Protein AF-A0A354U9G8-F1 (afdb_monomer_lite)

Foldseek 3Di:
DVVVQVCVVVVVLLVQAADEDAADAPDQFFLFAKDFLLFLFKAFLCCVDLLQPPHHRVLQHQFADFFPSDDQADDFDPPDPDPDGLFPDDGGRGSGFFGMFTFQFLAALKAQGMFDDDLSRTGQWIWHDANSGTYIYHRTRQPVCQPPTPSSVSSVVSVVVVSPDRDDGDDFWAEEEFEDPVVVVQCVLNQFDYHYDADLQVCLPTQEYEFEHCRYDPVCLVVNLVNQCCQCANDLVHAHEYEYEANGPCVSHPFDKDKDKDKDQFWAADPPDLLQRRADSSLGHRPDIDIWTAMDHPDDWRATVRRQWTKDADPSGHIYIYHGDALVVDDLPRCNSSSRSNSVNSSCSSSSTHRPQPRDTHNDQDNPNDPDRPPFDKDWQFKKWKADDLAPPDDPPDDDRTDIDTFQAFVVVVPPQAARPNADADPPDDPVFATNDAFKMKIKTKDAAAQVCLPFWKKKKFFLAAAWKFKDKQRHTFDIFDVVRDVGRRPDIDITTDPSVSDDHRDMIMMMMMGGHNTHGGGRNRIIMMGTDPPPPDPRDRSHDPSDDDDSSSPPDDD

Radius of gyration: 30.4 Å; chains: 1; bounding box: 72×69×85 Å

Secondary structure (DSSP, 8-state):
-HHHHHHHHTTTTTTT-EEEE---SS---TT--EE---BSBEEES-TT-GGGTT--GGGSBSBSS--TTS-S-----TT---SS-TTTT-S--TB-SBSSEEEPPSSSSEEEEEEESGGG-EEEEEEEEETTEEEEEE-SS-GGGTTTSHHHHHHHHHHHHHHHSPPPPPPPPPEEEES-HHHHHHHHHHTB--EEP-STTTTTT-SEEEE-SS-S-GGGHHHHHHHHHHHHHS-TT---EEEE-TT--GGGSSS--EEEEEEEEE-BPPTT-GGGTT--GGGGEEEEEEEEEEEE-SS--EE-BSSSEEEEE-TTS-EEEEE---GGGS-STTSHHHHHHHHHHHHHHHTT--B---B-SSS-SS-TT-S------EEE--EEEEEEESSS---TT--S--EEEETTS-SGGGT-----TT----TT--GGG--S--EEEEEEEEEEE-GGGGGSEEEEEE--EESEEEEEETTEEEEEE-TTT-SSGGGPPEEEEE-GGG--TTEEEEEEEEEEE-SSS-EE-S-EEEEEESSTT--PBPSS-SS-----SSS----

pLDDT: mean 86.32, std 13.62, range [27.52, 98.56]

Structure (mmCIF, N/CA/C/O backbone):
data_AF-A0A354U9G8-F1
#
_entry.id   AF-A0A354U9G8-F1
#
loop_
_atom_site.group_PDB
_atom_site.id
_atom_site.type_symbol
_atom_site.label_atom_id
_atom_site.label_alt_id
_atom_site.label_comp_id
_atom_site.label_asym_id
_atom_site.label_entity_id
_atom_site.label_seq_id
_atom_site.pdbx_PDB_ins_code
_atom_site.Cartn_x
_atom_site.Cartn_y
_atom_site.Cartn_z
_atom_site.occupancy
_atom_site.B_iso_or_equiv
_atom_site.auth_seq_id
_atom_site.auth_comp_id
_atom_site.auth_asym_id
_atom_site.auth_atom_id
_atom_site.pdbx_PDB_model_num
ATOM 1 N N . MET A 1 1 ? -4.197 -15.130 -15.460 1.00 61.94 1 MET A N 1
ATOM 2 C CA . MET A 1 1 ? -3.916 -13.677 -15.384 1.00 61.94 1 MET A CA 1
ATOM 3 C C . MET A 1 1 ? -4.726 -12.855 -16.380 1.00 61.94 1 MET A C 1
ATOM 5 O O . MET A 1 1 ? -5.332 -11.885 -15.950 1.00 61.94 1 MET A O 1
ATOM 9 N N . ASP A 1 2 ? -4.842 -13.248 -17.656 1.00 66.06 2 ASP A N 1
ATOM 10 C CA . ASP A 1 2 ? -5.607 -12.483 -18.667 1.00 66.06 2 ASP A CA 1
ATOM 11 C C . ASP A 1 2 ? -7.059 -12.172 -18.304 1.00 66.06 2 ASP A C 1
ATOM 13 O O . ASP A 1 2 ? -7.548 -11.083 -18.589 1.00 66.06 2 ASP A O 1
ATOM 17 N N . PHE A 1 3 ? -7.750 -13.111 -17.656 1.00 74.00 3 PHE A N 1
ATOM 18 C CA . PHE A 1 3 ? -9.114 -12.894 -17.180 1.00 74.00 3 PHE A CA 1
ATOM 19 C C . PHE A 1 3 ? -9.197 -11.753 -16.152 1.00 74.00 3 PHE A C 1
ATOM 21 O O . PHE A 1 3 ? -10.004 -10.841 -16.314 1.00 74.00 3 PHE A O 1
ATOM 28 N N . LEU A 1 4 ? -8.332 -11.775 -15.131 1.00 77.00 4 LEU A N 1
ATOM 29 C CA . LEU A 1 4 ? -8.299 -10.755 -14.077 1.00 77.00 4 LEU A CA 1
ATOM 30 C C . LEU A 1 4 ? -7.862 -9.392 -14.627 1.00 77.00 4 LEU A C 1
ATOM 32 O O . LEU A 1 4 ? -8.452 -8.383 -14.257 1.00 77.00 4 LEU A O 1
ATOM 36 N N . ARG A 1 5 ? -6.916 -9.371 -15.578 1.00 72.88 5 ARG A N 1
ATOM 37 C CA . ARG A 1 5 ? -6.521 -8.162 -16.320 1.00 72.88 5 ARG A CA 1
ATOM 38 C C . ARG A 1 5 ? -7.692 -7.515 -17.045 1.00 72.88 5 ARG A C 1
ATOM 40 O O . ARG A 1 5 ? -8.064 -6.389 -16.736 1.00 72.88 5 ARG A O 1
ATOM 47 N N . LYS A 1 6 ? -8.363 -8.274 -17.918 1.00 71.06 6 LYS A N 1
ATOM 48 C CA . LYS A 1 6 ? -9.554 -7.808 -18.652 1.00 71.06 6 LYS A CA 1
ATOM 49 C C . LYS A 1 6 ? -10.678 -7.364 -17.718 1.00 71.06 6 LYS A C 1
ATOM 51 O O . LYS A 1 6 ? -11.442 -6.460 -18.052 1.00 71.06 6 LYS A O 1
ATOM 56 N N . MET A 1 7 ? -10.807 -8.008 -16.559 1.00 72.75 7 MET A N 1
ATOM 57 C CA . MET A 1 7 ? -11.778 -7.607 -15.547 1.00 72.75 7 MET A CA 1
ATOM 58 C C . MET A 1 7 ? -11.395 -6.280 -14.882 1.00 72.75 7 MET A C 1
ATOM 60 O O . MET A 1 7 ? -12.278 -5.458 -14.662 1.00 72.75 7 MET A O 1
ATOM 64 N N . GLU A 1 8 ? -10.114 -6.031 -14.613 1.00 72.12 8 GLU A N 1
ATOM 65 C CA . GLU A 1 8 ? -9.621 -4.753 -14.083 1.00 72.12 8 GLU A CA 1
ATOM 66 C C . GLU A 1 8 ? -9.762 -3.622 -15.110 1.00 72.12 8 GLU A C 1
ATOM 68 O O . GLU A 1 8 ? -10.286 -2.563 -14.769 1.00 72.12 8 GLU A O 1
ATOM 73 N N . GLU A 1 9 ? -9.427 -3.873 -16.383 1.00 68.00 9 GLU A N 1
ATOM 74 C CA . GLU A 1 9 ? -9.570 -2.910 -17.494 1.00 68.00 9 GLU A CA 1
ATOM 75 C C . GLU A 1 9 ? -11.013 -2.419 -17.656 1.00 68.00 9 GLU A C 1
ATOM 77 O O . GLU A 1 9 ? -11.265 -1.244 -17.906 1.00 68.00 9 GLU A O 1
ATOM 82 N N . ARG A 1 10 ? -11.983 -3.322 -17.485 1.00 63.62 10 ARG A N 1
ATOM 83 C CA . ARG A 1 10 ? -13.416 -3.015 -17.606 1.00 63.62 10 ARG A CA 1
ATOM 84 C C . ARG A 1 10 ? -14.024 -2.461 -16.315 1.00 63.62 10 ARG A C 1
ATOM 86 O O . ARG A 1 10 ? -15.245 -2.406 -16.204 1.00 63.62 10 ARG A O 1
ATOM 93 N N . SER A 1 11 ? -13.200 -2.115 -15.319 1.00 59.72 11 SER A N 1
ATOM 94 C CA . SER A 1 11 ? -13.640 -1.737 -13.966 1.00 59.72 11 SER A CA 1
ATOM 95 C C . SER A 1 11 ? -14.520 -2.796 -13.282 1.00 59.72 11 SER A C 1
ATOM 97 O O . SER A 1 11 ? -15.258 -2.491 -12.352 1.00 59.72 11 SER A O 1
ATOM 99 N N . GLY A 1 12 ? -14.430 -4.063 -13.696 1.00 52.88 12 GLY A N 1
ATOM 100 C CA . GLY A 1 12 ? -15.268 -5.170 -13.228 1.00 52.88 12 GLY A CA 1
ATOM 101 C C . GLY A 1 12 ? -15.207 -5.407 -11.718 1.00 52.88 12 GLY A C 1
ATOM 102 O O . GLY A 1 12 ? -16.223 -5.744 -11.114 1.00 52.88 12 GLY A O 1
ATOM 103 N N . PHE A 1 13 ? -14.058 -5.155 -11.085 1.00 57.66 13 PHE A N 1
ATOM 104 C CA . PHE A 1 13 ? -13.927 -5.179 -9.622 1.00 57.66 13 PHE A CA 1
ATOM 105 C C . PHE A 1 13 ? -14.669 -4.011 -8.964 1.00 57.66 13 PHE A C 1
ATOM 107 O O . PHE A 1 13 ? -15.419 -4.211 -8.015 1.00 57.66 13 PHE A O 1
ATOM 114 N N . ARG A 1 14 ? -14.552 -2.802 -9.527 1.00 60.41 14 ARG A N 1
ATOM 115 C CA . ARG A 1 14 ? -15.287 -1.605 -9.081 1.00 60.41 14 ARG A CA 1
ATOM 116 C C . ARG A 1 14 ? -16.788 -1.667 -9.411 1.00 60.41 14 ARG A C 1
ATOM 118 O O . ARG A 1 14 ? -17.554 -0.807 -8.993 1.00 60.41 14 ARG A O 1
ATOM 125 N N . LEU A 1 15 ? -17.238 -2.709 -10.112 1.00 55.38 15 LEU A N 1
ATOM 126 C CA . LEU A 1 15 ? -18.650 -3.014 -10.356 1.00 55.38 15 LEU A CA 1
ATOM 127 C C . LEU A 1 15 ? -19.257 -3.986 -9.323 1.00 55.38 15 LEU A C 1
ATOM 129 O O . LEU A 1 15 ? -20.395 -4.412 -9.507 1.00 55.38 15 LEU A O 1
ATOM 133 N N . GLY A 1 16 ? -18.555 -4.323 -8.230 1.00 67.94 16 GLY A N 1
ATOM 134 C CA . GLY A 1 16 ? -19.134 -5.102 -7.119 1.00 67.94 16 GLY A CA 1
ATOM 135 C C . GLY A 1 16 ? -18.842 -6.601 -7.156 1.00 67.94 16 GLY A C 1
ATOM 136 O O . GLY A 1 16 ? -19.487 -7.371 -6.444 1.00 67.94 16 GLY A O 1
ATOM 137 N N . LYS A 1 17 ? -17.919 -7.054 -8.012 1.00 79.00 17 LYS A N 1
ATOM 138 C CA . LYS A 1 17 ? -17.537 -8.469 -8.079 1.00 79.00 17 LYS A CA 1
ATOM 139 C C . LYS A 1 17 ? -16.609 -8.818 -6.916 1.00 79.00 17 LYS A C 1
ATOM 141 O O . LYS A 1 17 ? -15.635 -8.115 -6.660 1.00 79.00 17 LYS A O 1
ATOM 146 N N . LYS A 1 18 ? -16.893 -9.946 -6.263 1.00 86.69 18 LYS A N 1
ATOM 147 C CA . LYS A 1 18 ? -16.017 -10.544 -5.257 1.00 86.69 18 LYS A CA 1
ATOM 148 C C . LYS A 1 18 ? -15.083 -11.555 -5.905 1.00 86.69 18 LYS A C 1
ATOM 150 O O . LYS A 1 18 ? -15.535 -12.379 -6.700 1.00 86.69 18 LYS A O 1
ATOM 155 N N . VAL A 1 19 ? -13.804 -11.508 -5.553 1.00 88.75 19 VAL A N 1
ATOM 156 C CA . VAL A 1 19 ? -12.793 -12.423 -6.088 1.00 88.75 19 VAL A CA 1
ATOM 157 C C . VAL A 1 19 ? -12.034 -13.080 -4.951 1.00 88.75 19 VAL A C 1
ATOM 159 O O . VAL A 1 19 ? -11.414 -12.399 -4.139 1.00 88.75 19 VAL A O 1
ATOM 162 N N . LEU A 1 20 ? -12.080 -14.410 -4.926 1.00 93.81 20 LEU A N 1
ATOM 163 C CA . LEU A 1 20 ? -11.235 -15.251 -4.089 1.00 93.81 20 LEU A CA 1
ATOM 164 C C . LEU A 1 20 ? -10.061 -15.751 -4.912 1.00 93.81 20 LEU A C 1
ATOM 166 O O . LEU A 1 20 ? -10.253 -16.319 -5.988 1.00 93.81 20 LEU A O 1
ATOM 170 N N . ILE A 1 21 ? -8.858 -15.554 -4.391 1.00 93.50 21 ILE A N 1
ATOM 171 C CA . ILE A 1 21 ? -7.635 -16.095 -4.961 1.00 93.50 21 ILE A CA 1
ATOM 172 C C . ILE A 1 21 ? -6.988 -16.982 -3.908 1.00 93.50 21 ILE A C 1
ATOM 174 O O . ILE A 1 21 ? -6.583 -16.499 -2.852 1.00 93.50 21 ILE A O 1
ATOM 178 N N . PHE A 1 22 ? -6.933 -18.274 -4.208 1.00 95.31 22 PHE A N 1
ATOM 179 C CA . PHE A 1 22 ? -6.253 -19.276 -3.396 1.00 95.31 22 PHE A CA 1
ATOM 180 C C . PHE A 1 22 ? -4.732 -19.198 -3.543 1.00 95.31 22 PHE A C 1
ATOM 182 O O . PHE A 1 22 ? -4.197 -18.395 -4.319 1.00 95.31 22 PHE A O 1
ATOM 189 N N . GLU A 1 23 ? -4.035 -20.022 -2.774 1.00 92.88 23 GLU A N 1
ATOM 190 C CA . GLU A 1 23 ? -2.592 -20.016 -2.665 1.00 92.88 23 GLU A CA 1
ATOM 191 C C . GLU A 1 23 ? -1.926 -20.173 -4.028 1.00 92.88 23 GLU A C 1
ATOM 193 O O . GLU A 1 23 ? -2.371 -20.929 -4.894 1.00 92.88 23 GLU A O 1
ATOM 198 N N . GLN A 1 24 ? -0.883 -19.378 -4.253 1.00 88.00 24 GLN A N 1
ATOM 199 C CA . GLN A 1 24 ? -0.157 -19.384 -5.512 1.00 88.00 24 GLN A CA 1
ATOM 200 C C . GLN A 1 24 ? 1.241 -19.954 -5.294 1.00 88.00 24 GLN A C 1
ATOM 202 O O . GLN A 1 24 ? 1.848 -19.816 -4.233 1.00 88.00 24 GLN A O 1
ATOM 207 N N . GLN A 1 25 ? 1.782 -20.569 -6.339 1.00 80.12 25 GLN A N 1
ATOM 208 C CA . GLN A 1 25 ? 3.226 -20.765 -6.460 1.00 80.12 25 GLN A CA 1
ATOM 209 C C . GLN A 1 25 ? 3.924 -19.396 -6.560 1.00 80.12 25 GLN A C 1
ATOM 211 O O . GLN A 1 25 ? 3.241 -18.400 -6.831 1.00 80.12 25 GLN A O 1
ATOM 216 N N . PRO A 1 26 ? 5.259 -19.308 -6.392 1.00 71.44 26 PRO A N 1
ATOM 217 C CA . PRO A 1 26 ? 5.987 -18.067 -6.641 1.00 71.44 26 PRO A CA 1
ATOM 218 C C . PRO A 1 26 ? 5.601 -17.485 -8.005 1.00 71.44 26 PRO A C 1
ATOM 220 O O . PRO A 1 26 ? 5.844 -18.089 -9.052 1.00 71.44 26 PRO A O 1
ATOM 223 N N . CYS A 1 27 ? 4.916 -16.345 -7.984 1.00 69.50 27 CYS A N 1
ATOM 224 C CA . CYS A 1 27 ? 4.342 -15.732 -9.170 1.00 69.50 27 CYS A CA 1
ATOM 225 C C . CYS A 1 27 ? 4.207 -14.220 -8.992 1.00 69.50 27 CYS A C 1
ATOM 227 O O . CYS A 1 27 ? 4.319 -13.681 -7.894 1.00 69.50 27 CYS A O 1
ATOM 229 N N . ASN A 1 28 ? 3.917 -13.543 -10.099 1.00 66.62 28 ASN A N 1
ATOM 230 C CA . ASN A 1 28 ? 3.674 -12.108 -10.121 1.00 66.62 28 ASN A CA 1
ATOM 231 C C . ASN A 1 28 ? 2.176 -11.818 -10.092 1.00 66.62 28 ASN A C 1
ATOM 233 O O . ASN A 1 28 ? 1.602 -11.404 -11.099 1.00 66.62 28 ASN A O 1
ATOM 237 N N . LEU A 1 29 ? 1.527 -12.073 -8.959 1.00 75.81 29 LEU A N 1
ATOM 238 C CA . LEU A 1 29 ? 0.114 -11.759 -8.778 1.00 75.81 29 LEU A CA 1
ATOM 239 C C . LEU A 1 29 ? -0.052 -10.375 -8.136 1.00 75.81 29 LEU A C 1
ATOM 241 O O . LEU A 1 29 ? 0.536 -10.091 -7.099 1.00 75.81 29 LEU A O 1
ATOM 245 N N . GLY A 1 30 ? -0.898 -9.520 -8.709 1.00 72.75 30 GLY A N 1
ATOM 246 C CA . GLY A 1 30 ? -1.438 -8.373 -7.975 1.00 72.75 30 GLY A CA 1
ATOM 247 C C . GLY A 1 30 ? -0.451 -7.240 -7.655 1.00 72.75 30 GLY A C 1
ATOM 248 O O . GLY A 1 30 ? -0.708 -6.499 -6.714 1.00 72.75 30 GLY A O 1
ATOM 249 N N . ASN A 1 31 ? 0.692 -7.132 -8.350 1.00 78.88 31 ASN A N 1
ATOM 250 C CA . ASN A 1 31 ? 1.808 -6.246 -7.962 1.00 78.88 31 ASN A CA 1
ATOM 251 C C . ASN A 1 31 ? 2.291 -6.478 -6.511 1.00 78.88 31 ASN A C 1
ATOM 253 O O . ASN A 1 31 ? 2.846 -5.582 -5.870 1.00 78.88 31 ASN A O 1
ATOM 257 N N . PHE A 1 32 ? 2.061 -7.678 -5.975 1.00 85.31 32 PHE A N 1
ATOM 258 C CA . PHE A 1 32 ? 2.496 -8.042 -4.638 1.00 85.31 32 PHE A CA 1
ATOM 259 C C . PHE A 1 32 ? 3.926 -8.567 -4.635 1.00 85.31 32 PHE A C 1
ATOM 261 O O . PHE A 1 32 ? 4.424 -9.115 -5.619 1.00 85.31 32 PHE A O 1
ATOM 268 N N . VAL A 1 33 ? 4.581 -8.407 -3.489 1.00 83.88 33 VAL A N 1
ATOM 269 C CA . VAL A 1 33 ? 5.851 -9.067 -3.205 1.00 83.88 33 VAL A CA 1
ATOM 270 C C . VAL A 1 33 ? 5.537 -10.420 -2.587 1.00 83.88 33 VAL A C 1
ATOM 272 O O . VAL A 1 33 ? 5.004 -10.481 -1.478 1.00 83.88 33 VAL A O 1
ATOM 275 N N . PHE A 1 34 ? 5.832 -11.482 -3.332 1.00 83.38 34 PHE A N 1
ATOM 276 C CA . PHE A 1 34 ? 5.704 -12.855 -2.861 1.00 83.38 34 PHE A CA 1
ATOM 277 C C . PHE A 1 34 ? 6.996 -13.304 -2.199 1.00 83.38 34 PHE A C 1
ATOM 279 O O . PHE A 1 34 ? 8.082 -13.001 -2.674 1.00 83.38 34 PHE A O 1
ATOM 286 N N . GLU A 1 35 ? 6.864 -14.050 -1.115 1.00 81.31 35 GLU A N 1
ATOM 287 C CA . GLU A 1 35 ? 7.982 -14.676 -0.420 1.00 81.31 35 GLU A CA 1
ATOM 288 C C . GLU A 1 35 ? 7.626 -16.128 -0.119 1.00 81.31 35 GLU A C 1
ATOM 290 O O . GLU A 1 35 ? 6.451 -16.472 0.013 1.00 81.31 35 GLU A O 1
ATOM 295 N N . SER A 1 36 ? 8.628 -16.991 0.030 1.00 81.56 36 SER A N 1
ATOM 296 C CA . SER A 1 36 ? 8.409 -18.427 0.245 1.00 81.56 36 SER A CA 1
ATOM 297 C C . SER A 1 36 ? 8.941 -18.949 1.586 1.00 81.56 36 SER A C 1
ATOM 299 O O . SER A 1 36 ? 9.687 -19.936 1.610 1.00 81.56 36 SER A O 1
ATOM 301 N N . PRO A 1 37 ? 8.544 -18.361 2.733 1.00 79.25 37 PRO A N 1
ATOM 302 C CA . PRO A 1 37 ? 9.075 -18.730 4.041 1.00 79.25 37 PRO A CA 1
ATOM 303 C C . PRO A 1 37 ? 8.705 -20.158 4.446 1.00 79.25 37 PRO A C 1
ATOM 305 O O . PRO A 1 37 ? 9.308 -20.696 5.370 1.00 79.25 37 PRO A O 1
ATOM 308 N N . SER A 1 38 ? 7.742 -20.796 3.763 1.00 84.81 38 SER A N 1
ATOM 309 C CA . SER A 1 38 ? 7.321 -22.166 4.067 1.00 84.81 38 SER A CA 1
ATOM 310 C C . SER A 1 38 ? 6.870 -22.304 5.520 1.00 84.81 38 SER A C 1
ATOM 312 O O . SER A 1 38 ? 7.319 -23.185 6.259 1.00 84.81 38 SER A O 1
ATOM 314 N N . ALA A 1 39 ? 6.025 -21.361 5.929 1.00 89.62 39 ALA A N 1
ATOM 315 C CA . ALA A 1 39 ? 5.601 -21.178 7.298 1.00 89.62 39 ALA A CA 1
ATOM 316 C C . ALA A 1 39 ? 4.854 -22.421 7.789 1.00 89.62 39 ALA A C 1
ATOM 318 O O . ALA A 1 39 ? 3.915 -22.893 7.150 1.00 89.62 39 ALA A O 1
ATOM 319 N N . ARG A 1 40 ? 5.280 -22.946 8.939 1.00 91.75 40 ARG A N 1
ATOM 320 C CA . ARG A 1 40 ? 4.566 -23.995 9.685 1.00 91.75 40 ARG A CA 1
ATOM 321 C C . ARG A 1 40 ? 3.675 -23.437 10.782 1.00 91.75 40 ARG A C 1
ATOM 323 O O . ARG A 1 40 ? 2.925 -24.188 11.387 1.00 91.75 40 ARG A O 1
ATOM 330 N N . GLU A 1 41 ? 3.790 -22.142 11.034 1.00 93.94 41 GLU A N 1
ATOM 331 C CA . GLU A 1 41 ? 3.036 -21.401 12.031 1.00 93.94 41 GLU A CA 1
ATOM 332 C C . GLU A 1 41 ? 2.547 -20.109 11.385 1.00 93.94 41 GLU A C 1
ATOM 334 O O . GLU A 1 41 ? 3.306 -19.419 10.696 1.00 93.94 41 GLU A O 1
ATOM 339 N N . ALA A 1 42 ? 1.277 -19.804 11.602 1.00 96.44 42 ALA A N 1
ATOM 340 C CA . ALA A 1 42 ? 0.648 -18.548 11.245 1.00 96.44 42 ALA A CA 1
ATOM 341 C C . ALA A 1 42 ? -0.270 -18.117 12.393 1.00 96.44 42 ALA A C 1
ATOM 343 O O . ALA A 1 42 ? -0.578 -18.907 13.284 1.00 96.44 42 ALA A O 1
ATOM 344 N N . PHE A 1 43 ? -0.678 -16.856 12.396 1.00 96.25 43 PHE A N 1
ATOM 345 C CA . PHE A 1 43 ? -1.335 -16.261 13.548 1.00 96.25 43 PHE A CA 1
ATOM 346 C C . PHE A 1 43 ? -2.481 -15.355 13.123 1.00 96.25 43 PHE A C 1
ATOM 348 O O . PHE A 1 43 ? -2.354 -14.560 12.189 1.00 96.25 43 PHE A O 1
ATOM 355 N N . ILE A 1 44 ? -3.594 -15.450 13.838 1.00 96.12 44 ILE A N 1
ATOM 356 C CA . ILE A 1 44 ? -4.779 -14.635 13.631 1.00 96.12 44 ILE A CA 1
ATOM 357 C C . ILE A 1 44 ? -4.503 -13.222 14.157 1.00 96.12 44 ILE A C 1
ATOM 359 O O . ILE A 1 44 ? -3.990 -13.008 15.258 1.00 96.12 44 ILE A O 1
ATOM 363 N N . ARG A 1 45 ? -4.855 -12.230 13.341 1.00 94.31 45 ARG A N 1
ATOM 364 C CA . ARG A 1 45 ? -4.759 -10.797 13.666 1.00 94.31 45 ARG A CA 1
ATOM 365 C C . ARG A 1 45 ? -6.097 -10.092 13.711 1.00 94.31 45 ARG A C 1
ATOM 367 O O . ARG A 1 45 ? -6.162 -8.947 14.145 1.00 94.31 45 ARG A O 1
ATOM 374 N N . ARG A 1 46 ? -7.131 -10.792 13.254 1.00 94.12 46 ARG A N 1
ATOM 375 C CA . ARG A 1 46 ? -8.519 -10.353 13.227 1.00 94.12 46 ARG A CA 1
ATOM 376 C C . ARG A 1 46 ? -9.416 -11.516 13.606 1.00 94.12 46 ARG A C 1
ATOM 378 O O . ARG A 1 46 ? -9.894 -12.243 12.735 1.00 94.12 46 ARG A O 1
ATOM 385 N N . ALA A 1 47 ? -9.553 -11.753 14.907 1.00 92.00 47 ALA A N 1
ATOM 386 C CA . ALA A 1 47 ? -10.358 -12.856 15.431 1.00 92.00 47 ALA A CA 1
ATOM 387 C C . ALA A 1 47 ? -11.862 -12.659 15.165 1.00 92.00 47 ALA A C 1
ATOM 389 O O . ALA A 1 47 ? -12.612 -13.628 15.096 1.00 92.00 47 ALA A O 1
ATOM 390 N N . GLU A 1 48 ? -12.286 -11.411 14.963 1.00 92.44 48 GLU A N 1
ATOM 391 C CA . GLU A 1 48 ? -13.625 -11.004 14.545 1.00 92.44 48 GLU A CA 1
ATOM 392 C C . GLU A 1 48 ? -13.936 -11.344 13.079 1.00 92.44 48 GLU A C 1
ATOM 394 O O . GLU A 1 48 ? -15.093 -11.300 12.661 1.00 92.44 48 GLU A O 1
ATOM 399 N N . SER A 1 49 ? -12.917 -11.675 12.281 1.00 94.75 49 SER A N 1
ATOM 400 C CA . SER A 1 49 ? -13.088 -11.944 10.859 1.00 94.75 49 SER A CA 1
ATOM 401 C C . SER A 1 49 ? -13.919 -13.214 10.619 1.00 94.75 49 SER A C 1
ATOM 403 O O . SER A 1 49 ? -13.581 -14.281 11.145 1.00 94.75 49 SER A O 1
ATOM 405 N N . PRO A 1 50 ? -14.958 -13.165 9.759 1.00 95.56 50 PRO A N 1
ATOM 406 C CA . PRO A 1 50 ? -15.818 -14.320 9.495 1.00 95.56 50 PRO A CA 1
ATOM 407 C C . PRO A 1 50 ? -15.050 -15.508 8.901 1.00 95.56 50 PRO A C 1
ATOM 409 O O . PRO A 1 50 ? -15.446 -16.657 9.079 1.00 95.56 50 PRO A O 1
ATOM 412 N N . TYR A 1 51 ? -13.918 -15.262 8.237 1.00 97.38 51 TYR A N 1
ATOM 413 C CA . TYR A 1 51 ? -13.117 -16.315 7.613 1.00 97.38 51 TYR A CA 1
ATOM 414 C C . TYR A 1 51 ? -12.484 -17.276 8.614 1.00 97.38 51 TYR A C 1
ATOM 416 O O . TYR A 1 51 ? -12.315 -18.453 8.309 1.00 97.38 51 TYR A O 1
ATOM 424 N N . VAL A 1 52 ? -12.159 -16.796 9.814 1.00 97.62 52 VAL A N 1
ATOM 425 C CA . VAL A 1 52 ? -11.522 -17.601 10.867 1.00 97.62 52 VAL A CA 1
ATOM 426 C C . VAL A 1 52 ? -12.515 -18.015 11.953 1.00 97.62 52 VAL A C 1
ATOM 428 O O . VAL A 1 52 ? -12.118 -18.507 13.005 1.00 97.62 52 VAL A O 1
ATOM 431 N N . GLN A 1 53 ? -13.821 -17.856 11.710 1.00 97.50 53 GLN A N 1
ATOM 432 C CA . GLN A 1 53 ? -14.850 -18.177 12.691 1.00 97.50 53 GLN A CA 1
ATOM 433 C C . GLN A 1 53 ? -14.781 -19.651 13.129 1.00 97.50 53 GLN A C 1
ATOM 435 O O . GLN A 1 53 ? -14.933 -20.582 12.326 1.00 97.50 53 GLN A O 1
ATOM 440 N N . GLY A 1 54 ? -14.623 -19.848 14.440 1.00 97.12 54 GLY A N 1
ATOM 441 C CA . GLY A 1 54 ? -14.480 -21.166 15.064 1.00 97.12 54 GLY A CA 1
ATOM 442 C C . GLY A 1 54 ? -13.052 -21.715 15.065 1.00 97.12 54 GLY A C 1
ATOM 443 O O . GLY A 1 54 ? -12.873 -22.869 15.441 1.00 97.12 54 GLY A O 1
ATOM 444 N N . LEU A 1 55 ? -12.062 -20.914 14.661 1.00 97.81 55 LEU A N 1
ATOM 445 C CA . LEU A 1 55 ? -10.641 -21.255 14.690 1.00 97.81 55 LEU A CA 1
ATOM 446 C C . LEU A 1 55 ? -9.888 -20.355 15.680 1.00 97.81 55 LEU A C 1
ATOM 448 O O . LEU A 1 55 ? -10.309 -19.239 15.984 1.00 97.81 55 LEU A O 1
ATOM 452 N N . LYS A 1 56 ? -8.753 -20.845 16.174 1.00 96.88 56 LYS A N 1
ATOM 453 C CA . LYS A 1 56 ? -7.830 -20.146 17.085 1.00 96.88 56 LYS A CA 1
ATOM 454 C C . LYS A 1 56 ? -6.393 -20.277 16.585 1.00 96.88 56 LYS A C 1
ATOM 456 O O . LYS A 1 56 ? -6.094 -21.179 15.813 1.00 96.88 56 LYS A O 1
ATOM 461 N N . ASP A 1 57 ? -5.475 -19.456 17.097 1.00 95.31 57 ASP A N 1
ATOM 462 C CA . ASP A 1 57 ? -4.045 -19.502 16.728 1.00 95.31 57 ASP A CA 1
ATOM 463 C C . ASP A 1 57 ? -3.434 -20.909 16.797 1.00 95.31 57 ASP A C 1
ATOM 465 O O . ASP A 1 57 ? -2.625 -21.288 15.954 1.00 95.31 57 ASP A O 1
ATOM 469 N N . ALA A 1 58 ? -3.846 -21.721 17.776 1.00 96.44 58 ALA A N 1
ATOM 470 C CA . ALA A 1 58 ? -3.347 -23.086 17.919 1.00 96.44 58 ALA A CA 1
ATOM 471 C C . ALA A 1 58 ? -3.668 -23.993 16.716 1.00 96.44 58 ALA A C 1
ATOM 473 O O . ALA A 1 58 ? -2.947 -24.969 16.512 1.00 96.44 58 ALA A O 1
ATOM 474 N N . ASP A 1 59 ? -4.697 -23.661 15.932 1.00 97.31 59 ASP A N 1
ATOM 475 C CA . ASP A 1 59 ? -5.113 -24.404 14.743 1.00 97.31 59 ASP A CA 1
ATOM 476 C C . ASP A 1 59 ? -4.255 -24.050 13.514 1.00 97.31 59 ASP A C 1
ATOM 478 O O . ASP A 1 59 ? -4.232 -24.801 12.546 1.00 97.31 59 ASP A O 1
ATOM 482 N N . PHE A 1 60 ? -3.498 -22.947 13.540 1.00 96.94 60 PHE A N 1
ATOM 483 C CA . PHE A 1 60 ? -2.646 -22.478 12.437 1.00 96.94 60 PHE A CA 1
ATOM 484 C C . PHE A 1 60 ? -1.193 -22.930 12.603 1.00 96.94 60 PHE A C 1
ATOM 486 O O . PHE A 1 60 ? -0.247 -22.161 12.415 1.00 96.94 60 PHE A O 1
ATOM 493 N N . ARG A 1 61 ? -1.000 -24.198 12.976 1.00 95.06 61 ARG A N 1
ATOM 494 C CA . ARG A 1 61 ? 0.325 -24.752 13.245 1.00 95.06 61 ARG A CA 1
ATOM 495 C C . ARG A 1 61 ? 0.438 -26.218 12.861 1.00 95.06 61 ARG A C 1
ATOM 497 O O . ARG A 1 61 ? -0.391 -27.024 13.265 1.00 95.06 61 ARG A O 1
ATOM 504 N N . ASN A 1 62 ? 1.522 -26.566 12.168 1.00 91.62 62 ASN A N 1
ATOM 505 C CA . ASN A 1 62 ? 1.918 -27.946 11.870 1.00 91.62 62 ASN A CA 1
ATOM 506 C C . ASN A 1 62 ? 0.781 -28.793 11.266 1.00 91.62 62 ASN A C 1
ATOM 508 O O . ASN A 1 62 ? 0.510 -29.899 11.734 1.00 91.62 62 ASN A O 1
ATOM 512 N N . TRP A 1 63 ? 0.112 -28.269 10.234 1.00 92.12 63 TRP A N 1
ATOM 513 C CA . TRP A 1 63 ? -0.989 -28.963 9.552 1.00 92.12 63 TRP A CA 1
ATOM 514 C C . TRP A 1 63 ? -0.568 -30.334 9.012 1.00 92.12 63 TRP A C 1
ATOM 516 O O . TRP A 1 63 ? 0.593 -30.560 8.654 1.00 92.12 63 TRP A O 1
ATOM 526 N N . ARG A 1 64 ? -1.516 -31.274 8.952 1.00 85.50 64 ARG A N 1
ATOM 527 C CA . ARG A 1 64 ? -1.204 -32.666 8.616 1.00 85.50 64 ARG A CA 1
ATOM 528 C C . ARG A 1 64 ? -0.767 -32.795 7.154 1.00 85.50 64 ARG A C 1
ATOM 530 O O . ARG A 1 64 ? -1.400 -32.266 6.249 1.00 85.50 64 ARG A O 1
ATOM 537 N N . GLY A 1 65 ? 0.276 -33.595 6.933 1.00 83.56 65 GLY A N 1
ATOM 538 C CA . GLY A 1 65 ? 0.732 -33.973 5.598 1.00 83.56 65 GLY A CA 1
ATOM 539 C C . GLY A 1 65 ? 1.661 -32.956 4.936 1.00 83.56 65 GLY A C 1
ATOM 540 O O . GLY A 1 65 ? 2.178 -32.026 5.561 1.00 83.56 65 GLY A O 1
ATOM 541 N N . SER A 1 66 ? 1.919 -33.202 3.655 1.00 83.38 66 SER A N 1
ATOM 542 C CA . SER A 1 66 ? 2.745 -32.360 2.790 1.00 83.38 66 SER A CA 1
ATOM 543 C C . SER A 1 66 ? 1.910 -31.281 2.104 1.00 83.38 66 SER A C 1
ATOM 545 O O . SER A 1 66 ? 0.683 -31.304 2.139 1.00 83.38 66 SER A O 1
ATOM 547 N N . SER A 1 67 ? 2.581 -30.291 1.531 1.00 82.44 67 SER A N 1
ATOM 548 C CA . SER A 1 67 ? 1.969 -29.247 0.708 1.00 82.44 67 SER A CA 1
ATOM 549 C C . SER A 1 67 ? 2.432 -29.392 -0.740 1.00 82.44 67 SER A C 1
ATOM 551 O O . SER A 1 67 ? 3.602 -29.675 -0.980 1.00 82.44 67 SER A O 1
ATOM 553 N N . ASP A 1 68 ? 1.552 -29.194 -1.711 1.00 83.50 68 ASP A N 1
ATOM 554 C CA . ASP A 1 68 ? 1.900 -29.153 -3.134 1.00 83.50 68 ASP A CA 1
ATOM 555 C C . ASP A 1 68 ? 2.375 -27.761 -3.592 1.00 83.50 68 ASP A C 1
ATOM 557 O O . ASP A 1 68 ? 2.901 -27.616 -4.699 1.00 83.50 68 ASP A O 1
ATOM 561 N N . THR A 1 69 ? 2.316 -26.745 -2.721 1.00 82.31 69 THR A N 1
ATOM 562 C CA . THR A 1 69 ? 2.813 -25.390 -3.020 1.00 82.31 69 THR A CA 1
ATOM 563 C C . THR A 1 69 ? 4.337 -25.269 -2.992 1.00 82.31 69 THR A C 1
ATOM 565 O O . THR A 1 69 ? 4.897 -24.234 -3.357 1.00 82.31 69 THR A O 1
ATOM 568 N N . ARG A 1 70 ? 5.048 -26.316 -2.551 1.00 77.88 70 ARG A N 1
ATOM 569 C CA . ARG A 1 70 ? 6.517 -26.381 -2.530 1.00 77.88 70 ARG A CA 1
ATOM 570 C C . ARG A 1 70 ? 7.008 -27.811 -2.786 1.00 77.88 70 ARG A C 1
ATOM 572 O O . ARG A 1 70 ? 6.381 -28.757 -2.309 1.00 77.88 70 ARG A O 1
ATOM 579 N N . PRO A 1 71 ? 8.186 -27.986 -3.420 1.00 75.75 71 PRO A N 1
ATOM 580 C CA . PRO A 1 71 ? 8.809 -29.299 -3.563 1.00 75.75 71 PRO A CA 1
ATOM 581 C C . PRO A 1 71 ? 8.982 -30.011 -2.216 1.00 75.75 71 PRO A C 1
ATOM 583 O O . PRO A 1 71 ? 9.369 -29.386 -1.223 1.00 75.75 71 PRO A O 1
ATOM 586 N N . ALA A 1 72 ? 8.745 -31.326 -2.206 1.00 76.25 72 ALA A N 1
ATOM 587 C CA . ALA A 1 72 ? 8.859 -32.166 -1.013 1.00 76.25 72 ALA A CA 1
ATOM 588 C C . ALA A 1 72 ? 10.260 -32.154 -0.399 1.00 76.25 72 ALA A C 1
ATOM 590 O O . ALA A 1 72 ? 10.384 -32.227 0.820 1.00 76.25 72 ALA A O 1
ATOM 591 N N . LYS A 1 73 ? 11.296 -32.008 -1.232 1.00 74.56 73 LYS A N 1
ATOM 592 C CA . LYS A 1 73 ? 12.687 -31.845 -0.818 1.00 74.56 73 LYS A CA 1
ATOM 593 C C . LYS A 1 73 ? 13.328 -30.712 -1.606 1.00 74.56 73 LYS A C 1
ATOM 595 O O . LYS A 1 73 ? 13.292 -30.721 -2.833 1.00 74.56 73 LYS A O 1
ATOM 600 N N . LEU A 1 74 ? 13.922 -29.752 -0.902 1.00 66.12 74 LEU A N 1
ATOM 601 C CA . LEU A 1 74 ? 14.750 -28.711 -1.508 1.00 66.12 74 LEU A CA 1
ATOM 602 C C . LEU A 1 74 ? 16.215 -29.134 -1.348 1.00 66.12 74 LEU A C 1
ATOM 604 O O . LEU A 1 74 ? 16.685 -29.309 -0.226 1.00 66.12 74 LEU A O 1
ATOM 608 N N . VAL A 1 75 ? 16.917 -29.357 -2.458 1.00 64.31 75 VAL A N 1
ATOM 609 C CA . VAL A 1 75 ? 18.348 -29.692 -2.461 1.00 64.31 75 VAL A CA 1
ATOM 610 C C . VAL A 1 75 ? 19.095 -28.487 -3.015 1.00 64.31 75 VAL A C 1
ATOM 612 O O . VAL A 1 75 ? 18.702 -27.945 -4.045 1.00 64.31 75 VAL A O 1
ATOM 615 N N . SER A 1 76 ? 20.132 -28.035 -2.312 1.00 62.69 76 SER A N 1
ATOM 616 C CA . SER A 1 76 ? 20.960 -26.926 -2.796 1.00 62.69 76 SER A CA 1
ATOM 617 C C . SER A 1 76 ? 21.753 -27.371 -4.025 1.00 62.69 76 SER A C 1
ATOM 619 O O . SER A 1 76 ? 22.343 -28.449 -4.000 1.00 62.69 76 SER A O 1
ATOM 621 N N . ASP A 1 77 ? 21.770 -26.549 -5.076 1.00 64.31 77 ASP A N 1
ATOM 622 C CA . ASP A 1 77 ? 22.581 -26.799 -6.271 1.00 64.31 77 ASP A CA 1
ATOM 623 C C . ASP A 1 77 ? 24.069 -26.548 -5.952 1.00 64.31 77 ASP A C 1
ATOM 625 O O . ASP A 1 77 ? 24.436 -25.406 -5.642 1.00 64.31 77 ASP A O 1
ATOM 629 N N . PRO A 1 78 ? 24.929 -27.583 -6.012 1.00 60.41 78 PRO A N 1
ATOM 630 C CA . PRO A 1 78 ? 26.346 -27.467 -5.678 1.00 60.41 78 PRO A CA 1
ATOM 631 C C . PRO A 1 78 ? 27.143 -26.592 -6.659 1.00 60.41 78 PRO A C 1
ATOM 633 O O . PRO A 1 78 ? 28.247 -26.179 -6.317 1.00 60.41 78 PRO A O 1
ATOM 636 N N . ASN A 1 79 ? 26.607 -26.286 -7.847 1.00 64.94 79 ASN A N 1
ATOM 637 C CA . ASN A 1 79 ? 27.283 -25.478 -8.870 1.00 64.94 79 ASN A CA 1
ATOM 638 C C . ASN A 1 79 ? 26.982 -23.976 -8.764 1.00 64.94 79 ASN A C 1
ATOM 640 O O . ASN A 1 79 ? 27.470 -23.183 -9.570 1.00 64.94 79 ASN A O 1
ATOM 644 N N . THR A 1 80 ? 26.166 -23.563 -7.794 1.00 60.38 80 THR A N 1
ATOM 645 C CA . THR A 1 80 ? 25.867 -22.145 -7.588 1.00 60.38 80 THR A CA 1
ATOM 646 C C . THR A 1 80 ? 26.968 -21.470 -6.765 1.00 60.38 80 THR A C 1
ATOM 648 O O . THR A 1 80 ? 27.321 -21.932 -5.686 1.00 60.38 80 THR A O 1
ATOM 651 N N . THR A 1 81 ? 27.501 -20.342 -7.248 1.00 49.16 81 THR A N 1
ATOM 652 C CA . THR A 1 81 ? 28.585 -19.548 -6.620 1.00 49.16 81 THR A CA 1
ATOM 653 C C . THR A 1 81 ? 28.162 -18.780 -5.362 1.00 49.16 81 THR A C 1
ATOM 655 O O . THR A 1 81 ? 28.853 -17.858 -4.926 1.00 49.16 81 THR A O 1
ATOM 658 N N . TYR A 1 82 ? 27.028 -19.123 -4.751 1.00 53.25 82 TYR A N 1
ATOM 659 C CA . TYR A 1 82 ? 26.622 -18.483 -3.508 1.00 53.25 82 TYR A CA 1
ATOM 660 C C . TYR A 1 82 ? 27.582 -18.892 -2.388 1.00 53.25 82 TYR A C 1
ATOM 662 O O . TYR A 1 82 ? 27.913 -20.064 -2.238 1.00 53.25 82 TYR A O 1
ATOM 670 N N . HIS A 1 83 ? 27.975 -17.934 -1.543 1.00 48.16 83 HIS A N 1
ATOM 671 C CA . HIS A 1 83 ? 28.789 -18.186 -0.345 1.00 48.16 83 HIS A CA 1
ATOM 672 C C . HIS A 1 83 ? 28.163 -19.217 0.628 1.00 48.16 83 HIS A C 1
ATOM 674 O O . HIS A 1 83 ? 28.819 -19.613 1.588 1.00 48.16 83 HIS A O 1
ATOM 680 N N . TYR A 1 84 ? 26.912 -19.656 0.401 1.00 51.69 84 TYR A N 1
ATOM 681 C CA . TYR A 1 84 ? 26.190 -20.638 1.206 1.00 51.69 84 TYR A CA 1
ATOM 682 C C . TYR A 1 84 ? 25.141 -21.446 0.407 1.00 51.69 84 TYR A C 1
ATOM 684 O O . TYR A 1 84 ? 24.576 -20.916 -0.551 1.00 51.69 84 TYR A O 1
ATOM 692 N N . PRO A 1 85 ? 24.784 -22.677 0.840 1.00 52.25 85 PRO A N 1
ATOM 693 C CA . PRO A 1 85 ? 23.645 -23.419 0.287 1.00 52.25 85 PRO A CA 1
ATOM 694 C C . PRO A 1 85 ? 22.331 -22.645 0.486 1.00 52.25 85 PRO A C 1
ATOM 696 O O . PRO A 1 85 ? 22.047 -22.218 1.605 1.00 52.25 85 PRO A O 1
ATOM 699 N N . ARG A 1 86 ? 21.502 -22.499 -0.563 1.00 53.12 86 ARG A N 1
ATOM 700 C CA . ARG A 1 86 ? 20.199 -21.791 -0.489 1.00 53.12 86 ARG A CA 1
ATOM 701 C C . ARG A 1 86 ? 19.237 -22.383 0.552 1.00 53.12 86 ARG A C 1
ATOM 703 O O . ARG A 1 86 ? 18.383 -21.683 1.069 1.00 53.12 86 ARG A O 1
ATOM 710 N N . ALA A 1 87 ? 19.359 -23.672 0.869 1.00 55.34 87 ALA A N 1
ATOM 711 C CA . ALA A 1 87 ? 18.402 -24.395 1.707 1.00 55.34 87 ALA A CA 1
ATOM 712 C C . ALA A 1 87 ? 18.924 -24.692 3.131 1.00 55.34 87 ALA A C 1
ATOM 714 O O . ALA A 1 87 ? 18.789 -25.820 3.603 1.00 55.34 87 ALA A O 1
ATOM 715 N N . LYS A 1 88 ? 19.539 -23.726 3.834 1.00 53.88 88 LYS A N 1
ATOM 716 C CA . LYS A 1 88 ? 20.143 -23.969 5.170 1.00 53.88 88 LYS A CA 1
ATOM 717 C C . LYS A 1 88 ? 19.173 -24.527 6.224 1.00 53.88 88 LYS A C 1
ATOM 719 O O . LYS A 1 88 ? 19.607 -25.248 7.115 1.00 53.88 88 LYS A O 1
ATOM 724 N N . TRP A 1 89 ? 17.882 -24.201 6.132 1.00 58.25 89 TRP A N 1
ATOM 725 C CA . TRP A 1 89 ? 16.909 -24.429 7.216 1.00 58.25 89 TRP A CA 1
ATOM 726 C C . TRP A 1 89 ? 15.683 -25.249 6.791 1.00 58.25 89 TRP A C 1
ATOM 728 O O . TRP A 1 89 ? 14.770 -25.470 7.589 1.00 58.25 89 TRP A O 1
ATOM 738 N N . LYS A 1 90 ? 15.627 -25.695 5.527 1.00 65.25 90 LYS A N 1
ATOM 739 C CA . LYS A 1 90 ? 14.448 -26.360 4.959 1.00 65.25 90 LYS A CA 1
ATOM 740 C C . LYS A 1 90 ? 14.828 -27.516 4.035 1.00 65.25 90 LYS A C 1
ATOM 742 O O . LYS A 1 90 ? 15.324 -27.300 2.939 1.00 65.25 90 LYS A O 1
ATOM 747 N N . ILE A 1 91 ? 14.467 -28.735 4.441 1.00 66.88 91 ILE A N 1
ATOM 748 C CA . ILE A 1 91 ? 14.610 -29.958 3.627 1.00 66.88 91 ILE A CA 1
ATOM 749 C C . ILE A 1 91 ? 13.243 -30.611 3.324 1.00 66.88 91 ILE A C 1
ATOM 751 O O . ILE A 1 91 ? 13.179 -31.509 2.495 1.00 66.88 91 ILE A O 1
ATOM 755 N N . GLY A 1 92 ? 12.136 -30.132 3.915 1.00 75.19 92 GLY A N 1
ATOM 756 C CA . GLY A 1 92 ? 10.800 -30.735 3.780 1.00 75.19 92 GLY A CA 1
ATOM 757 C C . GLY A 1 92 ? 9.646 -29.731 3.679 1.00 75.19 92 GLY A C 1
ATOM 758 O O . GLY A 1 92 ? 9.772 -28.596 4.146 1.00 75.19 92 GLY A O 1
ATOM 759 N N . ASN A 1 93 ? 8.512 -30.164 3.113 1.00 84.12 93 ASN A N 1
ATOM 760 C CA . ASN A 1 93 ? 7.257 -29.395 3.024 1.00 84.12 93 ASN A CA 1
ATOM 761 C C . ASN A 1 93 ? 6.147 -29.864 3.995 1.00 84.12 93 ASN A C 1
ATOM 763 O O . ASN A 1 93 ? 5.032 -29.347 3.965 1.00 84.12 93 ASN A O 1
ATOM 767 N N . GLY A 1 94 ? 6.440 -30.854 4.843 1.00 86.25 94 GLY A N 1
ATOM 768 C CA . GLY A 1 94 ? 5.502 -31.350 5.849 1.00 86.25 94 GLY A CA 1
ATOM 769 C C . GLY A 1 94 ? 5.247 -30.330 6.960 1.00 86.25 94 GLY A C 1
ATOM 770 O O . GLY A 1 94 ? 6.159 -29.579 7.339 1.00 86.25 94 GLY A O 1
ATOM 771 N N . GLY A 1 95 ? 4.019 -30.306 7.483 1.00 87.69 95 GLY A N 1
ATOM 772 C CA . GLY A 1 95 ? 3.635 -29.409 8.581 1.00 87.69 95 GLY A CA 1
ATOM 773 C C . GLY A 1 95 ? 3.407 -27.958 8.157 1.00 87.69 95 GLY A C 1
ATOM 774 O O . GLY A 1 95 ? 3.177 -27.099 9.002 1.00 87.69 95 GLY A O 1
ATOM 775 N N . MET A 1 96 ? 3.528 -27.645 6.868 1.00 90.38 96 MET A N 1
ATOM 776 C CA . MET A 1 96 ? 3.365 -26.278 6.384 1.00 90.38 96 MET A CA 1
ATOM 777 C C . MET A 1 96 ? 1.914 -25.826 6.475 1.00 90.38 96 MET A C 1
ATOM 779 O O . MET A 1 96 ? 1.010 -26.604 6.199 1.00 90.38 96 MET A O 1
ATOM 783 N N . VAL A 1 97 ? 1.726 -24.564 6.829 1.00 94.06 97 VAL A N 1
ATOM 784 C CA . VAL A 1 97 ? 0.448 -23.851 6.831 1.00 94.06 97 VAL A CA 1
ATOM 785 C C . VAL A 1 97 ? 0.369 -22.919 5.618 1.00 94.06 97 VAL A C 1
ATOM 787 O O . VAL A 1 97 ? -0.705 -22.766 5.053 1.00 94.06 97 VAL A O 1
ATOM 790 N N . ALA A 1 98 ? 1.495 -22.337 5.187 1.00 93.44 98 ALA A N 1
ATOM 791 C CA . ALA A 1 98 ? 1.584 -21.508 3.984 1.00 93.44 98 ALA A CA 1
ATOM 792 C C . ALA A 1 98 ? 2.961 -21.640 3.313 1.00 93.44 98 ALA A C 1
ATOM 794 O O . ALA A 1 98 ? 3.997 -21.355 3.929 1.00 93.44 98 ALA A O 1
ATOM 795 N N . GLY A 1 99 ? 2.999 -22.065 2.049 1.00 88.31 99 GLY A N 1
ATOM 796 C CA . GLY A 1 99 ? 4.247 -22.196 1.292 1.00 88.31 99 GLY A CA 1
ATOM 797 C C . GLY A 1 99 ? 4.804 -20.901 0.748 1.00 88.31 99 GLY A C 1
ATOM 798 O O . GLY A 1 99 ? 5.990 -20.612 0.941 1.00 88.31 99 GLY A O 1
ATOM 799 N N . ASN A 1 100 ? 3.940 -20.133 0.104 1.00 87.81 100 ASN A N 1
ATOM 800 C CA . ASN A 1 100 ? 4.235 -18.820 -0.444 1.00 87.81 100 ASN A CA 1
ATOM 801 C C . ASN A 1 100 ? 3.258 -17.838 0.183 1.00 87.81 100 ASN A C 1
ATOM 803 O O . ASN A 1 100 ? 2.142 -18.222 0.496 1.00 87.81 100 ASN A O 1
ATOM 807 N N . VAL A 1 101 ? 3.678 -16.604 0.417 1.00 91.12 101 VAL A N 1
ATOM 808 C CA . VAL A 1 101 ? 2.899 -15.597 1.144 1.00 91.12 101 VAL A CA 1
ATOM 809 C C . VAL A 1 101 ? 3.139 -14.222 0.555 1.00 91.12 101 VAL A C 1
ATOM 811 O O . VAL A 1 101 ? 4.139 -13.986 -0.121 1.00 91.12 101 VAL A O 1
ATOM 814 N N . ILE A 1 102 ? 2.229 -13.298 0.841 1.00 91.75 102 ILE A N 1
ATOM 815 C CA . ILE A 1 102 ? 2.310 -11.921 0.360 1.00 91.75 102 ILE A CA 1
ATOM 816 C C . ILE A 1 102 ? 2.933 -11.058 1.456 1.00 91.75 102 ILE A C 1
ATOM 818 O O . ILE A 1 102 ? 2.439 -11.033 2.582 1.00 91.75 102 ILE A O 1
ATOM 822 N N . ARG A 1 103 ? 3.986 -10.292 1.158 1.00 90.44 103 ARG A N 1
ATOM 823 C CA . ARG A 1 103 ? 4.460 -9.241 2.072 1.00 90.44 103 ARG A CA 1
ATOM 824 C C . ARG A 1 103 ? 3.346 -8.231 2.298 1.00 90.44 103 ARG A C 1
ATOM 826 O O . ARG A 1 103 ? 2.789 -7.715 1.328 1.00 90.44 103 ARG A O 1
ATOM 833 N N . LYS A 1 104 ? 3.041 -7.937 3.564 1.00 93.62 104 LYS A N 1
ATOM 834 C CA . LYS A 1 104 ? 1.970 -7.010 3.942 1.00 93.62 104 LYS A CA 1
ATOM 835 C C . LYS A 1 104 ? 2.164 -5.668 3.213 1.00 93.62 104 LYS A C 1
ATOM 837 O O . LYS A 1 104 ? 3.223 -5.056 3.390 1.00 93.62 104 LYS A O 1
ATOM 842 N N . PRO A 1 105 ? 1.182 -5.214 2.413 1.00 91.75 105 PRO A N 1
ATOM 843 C CA . PRO A 1 105 ? 1.185 -3.894 1.792 1.00 91.75 105 PRO A CA 1
ATOM 844 C C . PRO A 1 105 ? 1.511 -2.771 2.777 1.00 91.75 105 PRO A C 1
ATOM 846 O O . PRO A 1 105 ? 1.112 -2.811 3.942 1.00 91.75 105 PRO A O 1
ATOM 849 N N . SER A 1 106 ? 2.240 -1.762 2.306 1.00 91.12 106 SER A N 1
ATOM 850 C CA . SER A 1 106 ? 2.489 -0.529 3.061 1.00 91.12 106 SER A CA 1
ATOM 851 C C . SER A 1 106 ? 1.329 0.460 2.937 1.00 91.12 106 SER A C 1
ATOM 853 O O . SER A 1 106 ? 1.084 1.210 3.873 1.00 91.12 106 SER A O 1
ATOM 855 N N . PHE A 1 107 ? 0.634 0.465 1.796 1.00 90.50 107 PHE A N 1
ATOM 856 C CA . PHE A 1 107 ? -0.448 1.394 1.473 1.00 90.50 107 PHE A CA 1
ATOM 857 C C . PHE A 1 107 ? -1.706 0.664 1.016 1.00 90.50 107 PHE A C 1
ATOM 859 O O . PHE A 1 107 ? -1.623 -0.382 0.374 1.00 90.50 107 PHE A O 1
ATOM 866 N N . GLY A 1 108 ? -2.855 1.297 1.247 1.00 89.25 108 GLY A N 1
ATOM 867 C CA . GLY A 1 108 ? -4.166 0.852 0.785 1.00 89.25 108 GLY A CA 1
ATOM 868 C C . GLY A 1 108 ? -5.012 0.229 1.893 1.00 89.25 108 GLY A C 1
ATOM 869 O O . GLY A 1 108 ? -4.526 -0.082 2.982 1.00 89.25 108 GLY A O 1
ATOM 870 N N . ALA A 1 109 ? -6.291 0.021 1.584 1.00 89.25 109 ALA A N 1
ATOM 871 C CA . ALA A 1 109 ? -7.300 -0.535 2.484 1.00 89.25 109 ALA A CA 1
ATOM 872 C C . ALA A 1 109 ? -7.183 -2.067 2.651 1.00 89.25 109 ALA A C 1
ATOM 874 O O . ALA A 1 109 ? -8.151 -2.813 2.487 1.00 89.25 109 ALA A O 1
ATOM 875 N N . PHE A 1 110 ? -5.974 -2.552 2.936 1.00 92.06 110 PHE A N 1
ATOM 876 C CA . PHE A 1 110 ? -5.717 -3.964 3.195 1.00 92.06 110 PHE A CA 1
ATOM 877 C C . PHE A 1 110 ? -5.967 -4.303 4.656 1.00 92.06 110 PHE A C 1
ATOM 879 O O . PHE A 1 110 ? -5.465 -3.635 5.559 1.00 92.06 110 PHE A O 1
ATOM 886 N N . LYS A 1 111 ? -6.680 -5.402 4.890 1.00 94.12 111 LYS A N 1
ATOM 887 C CA . LYS A 1 111 ? -6.888 -5.964 6.222 1.00 94.12 111 LYS A CA 1
ATOM 888 C C . LYS A 1 111 ? -6.236 -7.337 6.273 1.00 94.12 111 LYS A C 1
ATOM 890 O O . LYS A 1 111 ? -6.724 -8.303 5.689 1.00 94.12 111 LYS A O 1
ATOM 895 N N . THR A 1 112 ? -5.098 -7.407 6.960 1.00 95.69 112 THR A N 1
ATOM 896 C CA . THR A 1 112 ? -4.430 -8.681 7.247 1.00 95.69 112 THR A CA 1
ATOM 897 C C . THR A 1 112 ? -5.234 -9.432 8.303 1.00 95.69 112 THR A C 1
ATOM 899 O O . THR A 1 112 ? -5.476 -8.895 9.383 1.00 95.69 112 THR A O 1
ATOM 902 N N . ILE A 1 113 ? -5.660 -10.651 7.977 1.00 97.31 113 ILE A N 1
ATOM 903 C CA . ILE A 1 113 ? -6.462 -11.517 8.851 1.00 97.31 113 ILE A CA 1
ATOM 904 C C . ILE A 1 113 ? -5.570 -12.566 9.511 1.00 97.31 113 ILE A C 1
ATOM 906 O O . ILE A 1 113 ? -5.685 -12.794 10.712 1.00 97.31 113 ILE A O 1
ATOM 910 N N . VAL A 1 114 ? -4.665 -13.167 8.732 1.00 97.75 114 VAL A N 1
ATOM 911 C CA . VAL A 1 114 ? -3.650 -14.110 9.216 1.00 97.75 114 VAL A CA 1
ATOM 912 C C . VAL A 1 114 ? -2.281 -13.683 8.694 1.00 97.75 114 VAL A C 1
ATOM 914 O O . VAL A 1 114 ? -2.129 -13.412 7.495 1.00 97.75 114 VAL A O 1
ATOM 917 N N . ASP A 1 115 ? -1.286 -13.633 9.578 1.00 96.44 115 ASP A N 1
ATOM 918 C CA . ASP A 1 115 ? 0.110 -13.356 9.237 1.00 96.44 115 ASP A CA 1
ATOM 919 C C . ASP A 1 115 ? 1.074 -14.447 9.702 1.00 96.44 115 ASP A C 1
ATOM 921 O O . ASP A 1 115 ? 0.715 -15.355 10.450 1.00 96.44 115 ASP A O 1
ATOM 925 N N . CYS A 1 116 ? 2.295 -14.413 9.175 1.00 94.12 116 CYS A N 1
ATOM 926 C CA . CYS A 1 116 ? 3.312 -15.409 9.481 1.00 94.12 116 CYS A CA 1
ATOM 927 C C . CYS A 1 116 ? 4.726 -14.933 9.125 1.00 94.12 116 CYS A C 1
ATOM 929 O O . CYS A 1 116 ? 4.940 -13.849 8.571 1.00 94.12 116 CYS A O 1
ATOM 931 N N . GLY A 1 117 ? 5.687 -15.816 9.397 1.00 87.94 117 GLY A N 1
ATOM 932 C CA . GLY A 1 117 ? 7.075 -15.687 8.977 1.00 87.94 117 GLY A CA 1
ATOM 933 C C . GLY A 1 117 ? 7.862 -14.636 9.756 1.00 87.94 117 GLY A C 1
ATOM 934 O O . GLY A 1 117 ? 7.445 -14.143 10.806 1.00 87.94 117 GLY A O 1
ATOM 935 N N . PHE A 1 118 ? 9.058 -14.329 9.254 1.00 82.25 118 PHE A N 1
ATOM 936 C CA . PHE A 1 118 ? 10.002 -13.468 9.957 1.00 82.25 118 PHE A CA 1
ATOM 937 C C . PHE A 1 118 ? 9.436 -12.061 10.189 1.00 82.25 118 PHE A C 1
ATOM 939 O O . PHE A 1 118 ? 8.919 -11.418 9.272 1.00 82.25 118 PHE A O 1
ATOM 946 N N . ASN A 1 119 ? 9.549 -11.585 11.435 1.00 85.94 119 ASN A N 1
ATOM 947 C CA . ASN A 1 119 ? 9.047 -10.280 11.874 1.00 85.94 119 ASN A CA 1
ATOM 948 C C . ASN A 1 119 ? 7.542 -10.072 11.564 1.00 85.94 119 ASN A C 1
ATOM 950 O O . ASN A 1 119 ? 7.094 -8.935 11.431 1.00 85.94 119 ASN A O 1
ATOM 954 N N . LEU A 1 120 ? 6.779 -11.169 11.412 1.00 91.25 120 LEU A N 1
ATOM 955 C CA . LEU A 1 120 ? 5.353 -11.185 11.062 1.00 91.25 120 LEU A CA 1
ATOM 956 C C . LEU A 1 120 ? 5.019 -10.294 9.855 1.00 91.25 120 LEU A C 1
ATOM 958 O O . LEU A 1 120 ? 3.959 -9.681 9.803 1.00 91.25 120 LEU A O 1
ATOM 962 N N . MET A 1 121 ? 5.938 -10.150 8.893 1.00 89.00 121 MET A N 1
ATOM 963 C CA . MET A 1 121 ? 5.797 -9.185 7.791 1.00 89.00 121 MET A CA 1
ATOM 964 C C . MET A 1 121 ? 4.952 -9.692 6.624 1.00 89.00 121 MET A C 1
ATOM 966 O O . MET A 1 121 ? 4.693 -8.931 5.690 1.00 89.00 121 MET A O 1
ATOM 970 N N . PHE A 1 122 ? 4.512 -10.946 6.664 1.00 92.62 122 PHE A N 1
ATOM 971 C CA . PHE A 1 122 ? 3.814 -11.582 5.557 1.00 92.62 122 PHE A CA 1
ATOM 972 C C . PHE A 1 122 ? 2.393 -11.949 5.943 1.00 92.62 122 PHE A C 1
ATOM 974 O O . PHE A 1 122 ? 2.168 -12.506 7.011 1.00 92.62 122 PHE A O 1
ATOM 981 N N . SER A 1 123 ? 1.445 -11.678 5.057 1.00 95.44 123 SER A N 1
ATOM 982 C CA . SER A 1 123 ? 0.075 -12.134 5.195 1.00 95.44 123 SER A CA 1
ATOM 983 C C . SER A 1 123 ? -0.131 -13.464 4.472 1.00 95.44 123 SER A C 1
ATOM 985 O O . SER A 1 123 ? 0.186 -13.603 3.287 1.00 95.44 123 SER A O 1
ATOM 987 N N . ALA A 1 124 ? -0.687 -14.425 5.207 1.00 96.88 124 ALA A N 1
ATOM 988 C CA . ALA A 1 124 ? -1.178 -15.692 4.677 1.00 96.88 124 ALA A CA 1
ATOM 989 C C . ALA A 1 124 ? -2.683 -15.632 4.347 1.00 96.88 124 ALA A C 1
ATOM 991 O O . ALA A 1 124 ? -3.173 -16.424 3.548 1.00 96.88 124 ALA A O 1
ATOM 992 N N . LEU A 1 125 ? -3.426 -14.686 4.929 1.00 98.12 125 LEU A N 1
ATOM 993 C CA . LEU A 1 125 ? -4.811 -14.388 4.566 1.00 98.12 125 LEU A CA 1
ATOM 994 C C . LEU A 1 125 ? -5.061 -12.883 4.691 1.00 98.12 125 LEU A C 1
ATOM 996 O O . LEU A 1 125 ? -4.944 -12.323 5.786 1.00 98.12 125 LEU A O 1
ATOM 1000 N N . MET A 1 126 ? -5.425 -12.243 3.582 1.00 96.31 126 MET A N 1
ATOM 1001 C CA . MET A 1 126 ? -5.620 -10.795 3.492 1.00 96.31 126 MET A CA 1
ATOM 1002 C C . MET A 1 126 ? -6.843 -10.467 2.653 1.00 96.31 126 MET A C 1
ATOM 1004 O O . MET A 1 126 ? -7.014 -11.018 1.566 1.00 96.31 126 MET A O 1
ATOM 1008 N N . GLU A 1 127 ? -7.643 -9.507 3.105 1.00 93.50 127 GLU A N 1
ATOM 1009 C CA . GLU A 1 127 ? -8.680 -8.906 2.272 1.00 93.50 127 GLU A CA 1
ATOM 1010 C C . GLU A 1 127 ? -8.310 -7.483 1.847 1.00 93.50 127 GLU A C 1
ATOM 1012 O O . GLU A 1 127 ? -7.605 -6.757 2.551 1.00 93.50 127 GLU A O 1
ATOM 1017 N N . TYR A 1 128 ? -8.821 -7.087 0.687 1.00 90.00 128 TYR A N 1
ATOM 1018 C CA . TYR A 1 128 ? -8.826 -5.717 0.201 1.00 90.00 128 TYR A CA 1
ATOM 1019 C C . TYR A 1 128 ? -10.262 -5.335 -0.147 1.00 90.00 128 TYR A C 1
ATOM 1021 O O . TYR A 1 128 ? -10.901 -5.979 -0.987 1.00 90.00 128 TYR A O 1
ATOM 1029 N N . LYS A 1 129 ? -10.756 -4.290 0.518 1.00 83.12 129 LYS A N 1
ATOM 1030 C CA . LYS A 1 129 ? -12.083 -3.710 0.301 1.00 83.12 129 LYS A CA 1
ATOM 1031 C C . LYS A 1 129 ? -11.916 -2.223 0.029 1.00 83.12 129 LYS A C 1
ATOM 1033 O O . LYS A 1 129 ? -11.408 -1.503 0.880 1.00 83.12 129 LYS A O 1
ATOM 1038 N N . CYS A 1 130 ? -12.333 -1.777 -1.146 1.00 75.00 130 CYS A N 1
ATOM 1039 C CA . CYS A 1 130 ? -12.317 -0.366 -1.521 1.00 75.00 130 CYS A CA 1
ATOM 1040 C C . CYS A 1 130 ? -13.486 -0.109 -2.467 1.00 75.00 130 CYS A C 1
ATOM 1042 O O . CYS A 1 130 ? -13.617 -0.792 -3.487 1.00 75.00 130 CYS A O 1
ATOM 1044 N N . GLU A 1 131 ? -14.359 0.831 -2.106 1.00 73.00 131 GLU A N 1
ATOM 1045 C CA . GLU A 1 131 ? -15.628 1.084 -2.791 1.00 73.00 131 GLU A CA 1
ATOM 1046 C C . GLU A 1 131 ? -16.452 -0.205 -3.003 1.00 73.00 131 GLU A C 1
ATOM 1048 O O . GLU A 1 131 ? -17.064 -0.749 -2.084 1.00 73.00 131 GLU A O 1
ATOM 1053 N N . ARG A 1 132 ? -16.474 -0.710 -4.239 1.00 74.56 132 ARG A N 1
ATOM 1054 C CA . ARG A 1 132 ? -17.183 -1.925 -4.653 1.00 74.56 132 ARG A CA 1
ATOM 1055 C C . ARG A 1 132 ? -16.239 -3.099 -4.929 1.00 74.56 132 ARG A C 1
ATOM 1057 O O . ARG A 1 132 ? -16.715 -4.199 -5.197 1.00 74.56 132 ARG A O 1
ATOM 1064 N N . ALA A 1 133 ? -14.926 -2.885 -4.884 1.00 76.19 133 ALA A N 1
ATOM 1065 C CA . ALA A 1 133 ? -13.939 -3.934 -5.083 1.00 76.19 133 ALA A CA 1
ATOM 1066 C C . ALA A 1 133 ? -13.784 -4.776 -3.815 1.00 76.19 133 ALA A C 1
ATOM 1068 O O . ALA A 1 133 ? -13.590 -4.244 -2.721 1.00 76.19 133 ALA A O 1
ATOM 1069 N N . TYR A 1 134 ? -13.836 -6.096 -3.988 1.00 85.56 134 TYR A N 1
ATOM 1070 C CA . TYR A 1 134 ? -13.662 -7.064 -2.913 1.00 85.56 134 TYR A CA 1
ATOM 1071 C C . TYR A 1 134 ? -12.724 -8.170 -3.380 1.00 85.56 134 TYR A C 1
ATOM 1073 O O . TYR A 1 134 ? -13.101 -9.021 -4.192 1.00 85.56 134 TYR A O 1
ATOM 1081 N N . LEU A 1 135 ? -11.507 -8.173 -2.844 1.00 89.25 135 LEU A N 1
ATOM 1082 C CA . LEU A 1 135 ? -10.499 -9.192 -3.120 1.00 89.25 135 LEU A CA 1
ATOM 1083 C C . LEU A 1 135 ? -10.151 -9.916 -1.822 1.00 89.25 135 LEU A C 1
ATOM 1085 O O . LEU A 1 135 ? -9.835 -9.269 -0.824 1.00 89.25 135 LEU A O 1
ATOM 1089 N N . LEU A 1 136 ? -10.178 -11.245 -1.844 1.00 94.69 136 LEU A N 1
ATOM 1090 C CA . LEU A 1 136 ? -9.674 -12.090 -0.768 1.00 94.69 136 LEU A CA 1
ATOM 1091 C C . LEU A 1 136 ? -8.501 -12.913 -1.296 1.00 94.69 136 LEU A C 1
ATOM 1093 O O . LEU A 1 136 ? -8.659 -13.701 -2.229 1.00 94.69 136 LEU A O 1
ATOM 1097 N N . PHE A 1 137 ? -7.332 -12.726 -0.692 1.00 95.50 137 PHE A N 1
ATOM 1098 C CA . PHE A 1 137 ? -6.117 -13.469 -0.998 1.00 95.50 137 PHE A CA 1
ATOM 1099 C C . PHE A 1 137 ? -5.867 -14.473 0.122 1.00 95.50 137 PHE A C 1
ATOM 1101 O O . PHE A 1 137 ? -5.498 -14.091 1.234 1.00 95.50 137 PHE A O 1
ATOM 1108 N N . CYS A 1 138 ? -6.063 -15.753 -0.173 1.00 97.56 138 CYS A N 1
ATOM 1109 C CA . CYS A 1 138 ? -5.657 -16.856 0.679 1.00 97.56 138 CYS A CA 1
ATOM 1110 C C . CYS A 1 138 ? -4.331 -17.401 0.147 1.00 97.56 138 CYS A C 1
ATOM 1112 O O . CYS A 1 138 ? -4.208 -17.702 -1.031 1.00 97.56 138 CYS A O 1
ATOM 1114 N N . GLN A 1 139 ? -3.320 -17.456 0.999 1.00 96.19 139 GLN A N 1
ATOM 1115 C CA . GLN A 1 139 ? -2.012 -18.056 0.742 1.00 96.19 139 GLN A CA 1
ATOM 1116 C C . GLN A 1 139 ? -1.711 -19.193 1.736 1.00 96.19 139 GLN A C 1
ATOM 1118 O O . GLN A 1 139 ? -0.597 -19.704 1.799 1.00 96.19 139 GLN A O 1
ATOM 1123 N N . LEU A 1 140 ? -2.717 -19.581 2.524 1.00 96.94 140 LEU A N 1
ATOM 1124 C CA . LEU A 1 140 ? -2.698 -20.800 3.322 1.00 96.94 140 LEU A CA 1
ATOM 1125 C C . LEU A 1 140 ? -2.849 -21.995 2.374 1.00 96.94 140 LEU A C 1
ATOM 1127 O O . LEU A 1 140 ? -3.637 -21.924 1.439 1.00 96.94 140 LEU A O 1
ATOM 1131 N N . ASP A 1 141 ? -2.130 -23.085 2.627 1.00 94.69 141 ASP A N 1
ATOM 1132 C CA . ASP A 1 141 ? -2.108 -24.282 1.776 1.00 94.69 141 ASP A CA 1
ATOM 1133 C C . ASP A 1 141 ? -3.408 -25.101 1.957 1.00 94.69 141 ASP A C 1
ATOM 1135 O O . ASP A 1 141 ? -3.418 -26.146 2.618 1.00 94.69 141 ASP A O 1
ATOM 1139 N N . VAL A 1 142 ? -4.532 -24.586 1.445 1.00 95.31 142 VAL A N 1
ATOM 1140 C CA . VAL A 1 142 ? -5.880 -25.125 1.685 1.00 95.31 142 VAL A CA 1
ATOM 1141 C C . VAL A 1 142 ? -6.432 -25.953 0.529 1.00 95.31 142 VAL A C 1
ATOM 1143 O O . VAL A 1 142 ? -7.206 -26.872 0.781 1.00 95.31 142 VAL A O 1
ATOM 1146 N N . THR A 1 143 ? -6.058 -25.679 -0.722 1.00 92.94 143 THR A N 1
ATOM 1147 C CA . THR A 1 143 ? -6.673 -26.309 -1.905 1.00 92.94 143 THR A CA 1
ATOM 1148 C C . THR A 1 143 ? -6.400 -27.803 -1.977 1.00 92.94 143 THR A C 1
ATOM 1150 O O . THR A 1 143 ? -7.339 -28.584 -2.121 1.00 92.94 143 THR A O 1
ATOM 1153 N N . SER A 1 144 ? -5.152 -28.230 -1.781 1.00 89.31 144 SER A N 1
ATOM 1154 C CA . SER A 1 144 ? -4.784 -29.651 -1.732 1.00 89.31 144 SER A CA 1
ATOM 1155 C C . SER A 1 144 ? -5.240 -30.364 -0.457 1.00 89.31 144 SER A C 1
ATOM 1157 O O . SER A 1 144 ? -5.115 -31.584 -0.349 1.00 89.31 144 SER A O 1
ATOM 1159 N N . ARG A 1 145 ? -5.788 -29.619 0.512 1.00 91.81 145 ARG A N 1
ATOM 1160 C CA . ARG A 1 145 ? -6.190 -30.123 1.833 1.00 91.81 145 ARG A CA 1
ATOM 1161 C C . ARG A 1 145 ? -7.677 -29.992 2.127 1.00 91.81 145 ARG A C 1
ATOM 1163 O O . ARG A 1 145 ? -8.141 -30.473 3.164 1.00 91.81 145 ARG A O 1
ATOM 1170 N N . TYR A 1 146 ? -8.437 -29.393 1.221 1.00 93.94 146 TYR A N 1
ATOM 1171 C CA . TYR A 1 146 ? -9.879 -29.294 1.347 1.00 93.94 146 TYR A CA 1
ATOM 1172 C C . TYR A 1 146 ? -10.508 -30.693 1.415 1.00 93.94 146 TYR A C 1
ATOM 1174 O O . TYR A 1 146 ? -10.187 -31.573 0.618 1.00 93.94 146 TYR A O 1
ATOM 1182 N N . GLY A 1 147 ? -11.364 -30.921 2.412 1.00 92.69 147 GLY A N 1
ATOM 1183 C CA . GLY A 1 147 ? -11.995 -32.214 2.682 1.00 92.69 147 GLY A CA 1
ATOM 1184 C C . GLY A 1 147 ? -11.109 -33.241 3.399 1.00 92.69 147 GLY A C 1
ATOM 1185 O O . GLY A 1 147 ? -11.605 -34.308 3.751 1.00 92.69 147 GLY A O 1
ATOM 1186 N N . THR A 1 148 ? -9.824 -32.949 3.648 1.00 91.19 148 THR A N 1
ATOM 1187 C CA . THR A 1 148 ? -8.897 -33.879 4.330 1.00 91.19 148 THR A CA 1
ATOM 1188 C C . THR A 1 148 ? -8.311 -33.309 5.620 1.00 91.19 148 THR A C 1
ATOM 1190 O O . THR A 1 148 ? -8.210 -34.031 6.616 1.00 91.19 148 THR A O 1
ATOM 1193 N N . ASP A 1 149 ? -7.964 -32.020 5.641 1.00 92.31 149 ASP A N 1
ATOM 1194 C CA . ASP A 1 149 ? -7.563 -31.301 6.850 1.00 92.31 149 ASP A CA 1
ATOM 1195 C C . ASP A 1 149 ? -8.751 -30.485 7.400 1.00 92.31 149 ASP A C 1
ATOM 1197 O O . ASP A 1 149 ? -9.384 -29.731 6.650 1.00 92.31 149 ASP A O 1
ATOM 1201 N N . PRO A 1 150 ? -9.093 -30.618 8.695 1.00 93.75 150 PRO A N 1
ATOM 1202 C CA . PRO A 1 150 ? -10.269 -29.963 9.263 1.00 93.75 150 PRO A CA 1
ATOM 1203 C C . PRO A 1 150 ? -10.155 -28.434 9.284 1.00 93.75 150 PRO A C 1
ATOM 1205 O O . PRO A 1 150 ? -11.164 -27.753 9.103 1.00 93.75 150 PRO A O 1
ATOM 1208 N N . VAL A 1 151 ? -8.949 -27.885 9.468 1.00 95.88 151 VAL A N 1
ATOM 1209 C CA . VAL A 1 151 ? -8.730 -26.433 9.519 1.00 95.88 151 VAL A CA 1
ATOM 1210 C C . VAL A 1 151 ? -8.823 -25.853 8.114 1.00 95.88 151 VAL A C 1
ATOM 1212 O O . VAL A 1 151 ? -9.559 -24.890 7.902 1.00 95.88 151 VAL A O 1
ATOM 1215 N N . ALA A 1 152 ? -8.155 -26.480 7.140 1.00 95.19 152 ALA A N 1
ATOM 1216 C CA . ALA A 1 152 ? -8.251 -26.078 5.737 1.00 95.19 152 ALA A CA 1
ATOM 1217 C C . ALA A 1 152 ? -9.700 -26.135 5.228 1.00 95.19 152 ALA A C 1
ATOM 1219 O O . ALA A 1 152 ? -10.174 -25.191 4.597 1.00 95.19 152 ALA A O 1
ATOM 1220 N N . THR A 1 153 ? -10.429 -27.206 5.559 1.00 96.31 153 THR A N 1
ATOM 1221 C CA . THR A 1 153 ? -11.840 -27.369 5.176 1.00 96.31 153 THR A CA 1
ATOM 1222 C C . THR A 1 153 ? -12.704 -26.261 5.769 1.00 96.31 153 THR A C 1
ATOM 1224 O O . THR A 1 153 ? -13.412 -25.572 5.037 1.00 96.31 153 THR A O 1
ATOM 1227 N N . ARG A 1 154 ? -12.576 -26.008 7.079 1.00 97.88 154 ARG A N 1
ATOM 1228 C CA . ARG A 1 154 ? -13.329 -24.952 7.767 1.00 97.88 154 ARG A CA 1
ATOM 1229 C C . ARG A 1 154 ? -13.046 -23.562 7.197 1.00 97.88 154 ARG A C 1
ATOM 1231 O O . ARG A 1 154 ? -13.974 -22.773 7.046 1.00 97.88 154 ARG A O 1
ATOM 1238 N N . LEU A 1 155 ? -11.786 -23.265 6.876 1.00 98.06 155 LEU A N 1
ATOM 1239 C CA . LEU A 1 155 ? -11.387 -22.001 6.254 1.00 98.06 155 LEU A CA 1
ATOM 1240 C C . LEU A 1 155 ? -12.071 -21.797 4.903 1.00 98.06 155 LEU A C 1
ATOM 1242 O O . LEU A 1 155 ? -12.672 -20.748 4.680 1.00 98.06 155 LEU A O 1
ATOM 1246 N N . VAL A 1 156 ? -12.003 -22.793 4.018 1.00 98.19 156 VAL A N 1
ATOM 1247 C CA . VAL A 1 156 ? -12.616 -22.709 2.686 1.00 98.19 156 VAL A CA 1
ATOM 1248 C C . VAL A 1 156 ? -14.134 -22.571 2.798 1.00 98.19 156 VAL A C 1
ATOM 1250 O O . VAL A 1 156 ? -14.704 -21.699 2.144 1.00 98.19 156 VAL A O 1
ATOM 1253 N N . ASP A 1 157 ? -14.784 -23.342 3.672 1.00 98.31 157 ASP A N 1
ATOM 1254 C CA . ASP A 1 157 ? -16.232 -23.247 3.889 1.00 98.31 157 ASP A CA 1
ATOM 1255 C C . ASP A 1 157 ? -16.642 -21.849 4.381 1.00 98.31 157 ASP A C 1
ATOM 1257 O O . ASP A 1 157 ? -17.578 -21.248 3.846 1.00 98.31 157 ASP A O 1
ATOM 1261 N N . ASN A 1 158 ? -15.907 -21.286 5.350 1.00 98.25 158 ASN A N 1
ATOM 1262 C CA . ASN A 1 158 ? -16.136 -19.924 5.837 1.00 98.25 158 ASN A CA 1
ATOM 1263 C C . ASN A 1 158 ? -15.960 -18.885 4.712 1.00 98.25 158 ASN A C 1
ATOM 1265 O O . ASN A 1 158 ? -16.790 -17.986 4.567 1.00 98.25 158 ASN A O 1
ATOM 1269 N N . MET A 1 159 ? -14.906 -19.009 3.893 1.00 97.56 159 MET A N 1
ATOM 1270 C CA . MET A 1 159 ? -14.647 -18.109 2.761 1.00 97.56 159 MET A CA 1
ATOM 1271 C C . MET A 1 159 ? -15.757 -18.171 1.715 1.00 97.56 159 MET A C 1
ATOM 1273 O O . MET A 1 159 ? -16.268 -17.129 1.306 1.00 97.56 159 MET A O 1
ATOM 1277 N N . LEU A 1 160 ? -16.161 -19.370 1.295 1.00 96.81 160 LEU A N 1
ATOM 1278 C CA . LEU A 1 160 ? -17.218 -19.547 0.299 1.00 96.81 160 LEU A CA 1
ATOM 1279 C C . LEU A 1 160 ? -18.570 -19.049 0.822 1.00 96.81 160 LEU A C 1
ATOM 1281 O O . LEU A 1 160 ? -19.277 -18.345 0.101 1.00 96.81 160 LEU A O 1
ATOM 1285 N N . SER A 1 161 ? -18.895 -19.343 2.084 1.00 95.75 161 SER A N 1
ATOM 1286 C CA . SER A 1 161 ? -20.115 -18.864 2.743 1.00 95.75 161 SER A CA 1
ATOM 1287 C C . SER A 1 161 ? -20.171 -17.335 2.802 1.00 95.75 161 SER A C 1
ATOM 1289 O O . SER A 1 161 ? -21.174 -16.727 2.428 1.00 95.75 161 SER A O 1
ATOM 1291 N N . GLU A 1 162 ? -19.077 -16.685 3.201 1.00 93.19 162 GLU A N 1
ATOM 1292 C CA . GLU A 1 162 ? -19.014 -15.224 3.280 1.00 93.19 162 GLU A CA 1
ATOM 1293 C C . GLU A 1 162 ? -19.063 -14.561 1.896 1.00 93.19 162 GLU A C 1
ATOM 1295 O O . GLU A 1 162 ? -19.740 -13.548 1.680 1.00 93.19 162 GLU A O 1
ATOM 1300 N N . LEU A 1 163 ? -18.387 -15.145 0.909 1.00 91.12 163 LEU A N 1
ATOM 1301 C CA . LEU A 1 163 ? -18.378 -14.608 -0.446 1.00 91.12 163 LEU A CA 1
ATOM 1302 C C . LEU A 1 163 ? -19.722 -14.812 -1.160 1.00 91.12 163 LEU A C 1
ATOM 1304 O O . LEU A 1 163 ? -20.096 -13.949 -1.952 1.00 91.12 163 LEU A O 1
ATOM 1308 N N . ALA A 1 164 ? -20.497 -15.846 -0.821 1.00 92.19 164 ALA A N 1
ATOM 1309 C CA . ALA A 1 164 ? -21.836 -16.073 -1.369 1.00 92.19 164 ALA A CA 1
ATOM 1310 C C . ALA A 1 164 ? -22.881 -15.033 -0.918 1.00 92.19 164 ALA A C 1
ATOM 1312 O O . ALA A 1 164 ? -23.872 -14.813 -1.617 1.00 92.19 164 ALA A O 1
ATOM 1313 N N . LYS A 1 165 ? -22.671 -14.357 0.220 1.00 89.38 165 LYS A N 1
ATOM 1314 C CA . LYS A 1 165 ? -23.597 -13.321 0.710 1.00 89.38 165 LYS A CA 1
ATOM 1315 C C . LYS A 1 165 ? -23.630 -12.118 -0.245 1.00 89.38 165 LYS A C 1
ATOM 1317 O O . LYS A 1 165 ? -22.567 -11.681 -0.686 1.00 89.38 165 LYS A O 1
ATOM 1322 N N . PRO A 1 166 ? -24.789 -11.509 -0.542 1.00 83.31 166 PRO A N 1
ATOM 1323 C CA . PRO A 1 166 ? -24.829 -10.239 -1.266 1.00 83.31 166 PRO A CA 1
ATOM 1324 C C . PRO A 1 166 ? -23.963 -9.181 -0.569 1.00 83.31 166 PRO A C 1
ATOM 1326 O O . PRO A 1 166 ? -24.043 -9.009 0.645 1.00 83.31 166 PRO A O 1
ATOM 1329 N N . PHE A 1 167 ? -23.099 -8.496 -1.322 1.00 73.94 167 PHE A N 1
ATOM 1330 C CA . PHE A 1 167 ? -22.276 -7.423 -0.764 1.00 73.94 167 PHE A CA 1
ATOM 1331 C C . PHE A 1 167 ? -23.065 -6.119 -0.731 1.00 73.94 167 PHE A C 1
ATOM 1333 O O . PHE A 1 167 ? -23.504 -5.638 -1.775 1.00 73.94 167 PHE A O 1
ATOM 1340 N N . LEU A 1 168 ? -23.184 -5.528 0.455 1.00 68.38 168 LEU A N 1
ATOM 1341 C CA . LEU A 1 168 ? -23.580 -4.135 0.610 1.00 68.38 168 LEU A CA 1
ATOM 1342 C C . LEU A 1 168 ? -22.300 -3.307 0.790 1.00 68.38 168 LEU A C 1
ATOM 1344 O O . LEU A 1 168 ? -21.580 -3.544 1.763 1.00 68.38 168 LEU A O 1
ATOM 1348 N N . PRO A 1 169 ? -21.973 -2.381 -0.132 1.00 69.38 169 PRO A N 1
ATOM 1349 C CA . PRO A 1 169 ? -20.826 -1.506 0.051 1.00 69.38 169 PRO A CA 1
ATOM 1350 C C . PRO A 1 169 ? -21.040 -0.649 1.297 1.00 69.38 169 PRO A C 1
ATOM 1352 O O . PRO A 1 169 ? -22.079 -0.007 1.447 1.00 69.38 169 PRO A O 1
ATOM 1355 N N . VAL A 1 170 ? -20.056 -0.653 2.193 1.00 71.19 170 VAL A N 1
ATOM 1356 C CA . VAL A 1 170 ? -20.032 0.261 3.335 1.00 71.19 170 VAL A CA 1
ATOM 1357 C C . VAL A 1 170 ? -19.570 1.614 2.811 1.00 71.19 170 VAL A C 1
ATOM 1359 O O . VAL A 1 170 ? -18.504 1.701 2.204 1.00 71.19 170 VAL A O 1
ATOM 1362 N N . SER A 1 171 ? -20.373 2.658 3.016 1.00 75.69 171 SER A N 1
ATOM 1363 C CA . SER A 1 171 ? -19.980 4.019 2.651 1.00 75.69 171 SER A CA 1
ATOM 1364 C C . SER A 1 171 ? -18.715 4.416 3.407 1.00 75.69 171 SER A C 1
ATOM 1366 O O . SER A 1 171 ? -18.620 4.226 4.619 1.00 75.69 171 SER A O 1
ATOM 1368 N N . GLU A 1 172 ? -17.740 4.952 2.681 1.00 84.19 172 GLU A N 1
ATOM 1369 C CA . GLU A 1 172 ? -16.520 5.506 3.265 1.00 84.19 172 GLU A CA 1
ATOM 1370 C C . GLU A 1 172 ? -16.861 6.728 4.128 1.00 84.19 172 GLU A C 1
ATOM 1372 O O . GLU A 1 172 ? -17.849 7.427 3.875 1.00 84.19 172 GLU A O 1
ATOM 1377 N N . GLN A 1 173 ? -16.046 6.997 5.150 1.00 87.81 173 GLN A N 1
ATOM 1378 C CA . GLN A 1 173 ? -16.189 8.239 5.903 1.00 87.81 173 GLN A CA 1
ATOM 1379 C C . GLN A 1 173 ? -15.835 9.441 5.027 1.00 87.81 173 GLN A C 1
ATOM 1381 O O . GLN A 1 173 ? -14.913 9.386 4.214 1.00 87.81 173 GLN A O 1
ATOM 1386 N N . THR A 1 174 ? -16.511 10.565 5.237 1.00 91.31 174 THR A N 1
ATOM 1387 C CA . THR A 1 174 ? -16.038 11.836 4.694 1.00 91.31 174 THR A CA 1
ATOM 1388 C C . THR A 1 174 ? -14.981 12.422 5.625 1.00 91.31 174 THR A C 1
ATOM 1390 O O . THR A 1 174 ? -15.140 12.419 6.850 1.00 91.31 174 THR A O 1
ATOM 1393 N N . VAL A 1 175 ? -13.883 12.903 5.041 1.00 94.88 175 VAL A N 1
ATOM 1394 C CA . VAL A 1 175 ? -12.719 13.388 5.788 1.00 94.88 175 VAL A CA 1
ATOM 1395 C C . VAL A 1 175 ? -12.454 14.848 5.464 1.00 94.88 175 VAL A C 1
ATOM 1397 O O . VAL A 1 175 ? -12.438 15.248 4.296 1.00 94.88 175 VAL A O 1
ATOM 1400 N N . MET A 1 176 ? -12.189 15.642 6.498 1.00 96.12 176 MET A N 1
ATOM 1401 C CA . MET A 1 176 ? -11.695 17.007 6.352 1.00 96.12 176 MET A CA 1
ATOM 1402 C C . MET A 1 176 ? -10.318 17.159 6.993 1.00 96.12 176 MET A C 1
ATOM 1404 O O . MET A 1 176 ? -10.084 16.653 8.086 1.00 96.12 176 MET A O 1
ATOM 1408 N N . TYR A 1 177 ? -9.408 17.857 6.318 1.00 97.75 177 TYR A N 1
ATOM 1409 C CA . TYR A 1 177 ? -8.053 18.116 6.792 1.00 97.75 177 TYR A CA 1
ATOM 1410 C C . TYR A 1 177 ? -7.851 19.596 7.118 1.00 97.75 177 TYR A C 1
ATOM 1412 O O . TYR A 1 177 ? -8.074 20.454 6.261 1.00 97.75 177 TYR A O 1
ATOM 1420 N N . TYR A 1 178 ? -7.373 19.873 8.330 1.00 97.81 178 TYR A N 1
ATOM 1421 C CA . TYR A 1 178 ? -6.900 21.185 8.766 1.00 97.81 178 TYR A CA 1
ATOM 1422 C C . TYR A 1 178 ? -5.425 21.075 9.144 1.00 97.81 178 TYR A C 1
ATOM 1424 O O . TYR A 1 178 ? -5.087 20.436 10.139 1.00 97.81 178 TYR A O 1
ATOM 1432 N N . GLY A 1 179 ? -4.531 21.694 8.383 1.00 96.62 179 GLY A N 1
ATOM 1433 C CA . GLY A 1 179 ? -3.107 21.668 8.694 1.00 96.62 179 GLY A CA 1
ATOM 1434 C C . GLY A 1 179 ? -2.230 22.235 7.588 1.00 96.62 179 GLY A C 1
ATOM 1435 O O . GLY A 1 179 ? -2.710 22.881 6.656 1.00 96.62 179 GLY A O 1
ATOM 1436 N N . ASP A 1 180 ? -0.933 21.993 7.713 1.00 95.50 180 ASP A N 1
ATOM 1437 C CA . ASP A 1 180 ? 0.105 22.481 6.820 1.00 95.50 180 ASP A CA 1
ATOM 1438 C C . ASP A 1 180 ? 0.341 21.581 5.594 1.00 95.50 180 ASP A C 1
ATOM 1440 O O . ASP A 1 180 ? -0.232 20.503 5.427 1.00 95.50 180 ASP A O 1
ATOM 1444 N N . ALA A 1 181 ? 1.202 22.047 4.689 1.00 95.88 181 ALA A N 1
ATOM 1445 C CA . ALA A 1 181 ? 1.535 21.318 3.468 1.00 95.88 181 ALA A CA 1
ATOM 1446 C C . ALA A 1 181 ? 2.296 20.006 3.742 1.00 95.88 181 ALA A C 1
ATOM 1448 O O . ALA A 1 181 ? 2.163 19.061 2.966 1.00 95.88 181 ALA A O 1
ATOM 1449 N N . GLU A 1 182 ? 3.071 19.934 4.833 1.00 94.62 182 GLU A N 1
ATOM 1450 C CA . GLU A 1 182 ? 3.808 18.726 5.231 1.00 94.62 182 GLU A CA 1
ATOM 1451 C C . GLU A 1 182 ? 2.845 17.597 5.617 1.00 94.62 182 GLU A C 1
ATOM 1453 O O . GLU A 1 182 ? 2.930 16.497 5.065 1.00 94.62 182 GLU A O 1
ATOM 1458 N N . GLY A 1 183 ? 1.880 17.870 6.504 1.00 95.44 183 GLY A N 1
ATOM 1459 C CA . GLY A 1 183 ? 0.869 16.880 6.870 1.00 95.44 183 GLY A CA 1
ATOM 1460 C C . GLY A 1 183 ? 0.002 16.468 5.678 1.00 95.44 183 GLY A C 1
ATOM 1461 O O . GLY A 1 183 ? -0.270 15.282 5.497 1.00 95.44 183 GLY A O 1
ATOM 1462 N N . GLU A 1 184 ? -0.363 17.410 4.806 1.00 96.06 184 GLU A N 1
ATOM 1463 C CA . GLU A 1 184 ? -1.061 17.102 3.554 1.00 96.06 184 GLU A CA 1
ATOM 1464 C C . GLU A 1 184 ? -0.239 16.183 2.632 1.00 96.06 184 GLU A C 1
ATOM 1466 O O . GLU A 1 184 ? -0.790 15.238 2.061 1.00 96.06 184 GLU A O 1
ATOM 1471 N N . ALA A 1 185 ? 1.067 16.422 2.480 1.00 94.19 185 ALA A N 1
ATOM 1472 C CA . ALA A 1 185 ? 1.928 15.583 1.649 1.00 94.19 185 ALA A CA 1
ATOM 1473 C C . ALA A 1 185 ? 1.966 14.132 2.156 1.00 94.19 185 ALA A C 1
ATOM 1475 O O . ALA A 1 185 ? 1.900 13.200 1.348 1.00 94.19 185 ALA A O 1
ATOM 1476 N N . LEU A 1 186 ? 1.978 13.937 3.481 1.00 93.56 186 LEU A N 1
ATOM 1477 C CA . LEU A 1 186 ? 1.864 12.612 4.092 1.00 93.56 186 LEU A CA 1
ATOM 1478 C C . LEU A 1 186 ? 0.532 11.949 3.728 1.00 93.56 186 LEU A C 1
ATOM 1480 O O . LEU A 1 186 ? 0.535 10.838 3.204 1.00 93.56 186 LEU A O 1
ATOM 1484 N N . LEU A 1 187 ? -0.607 12.623 3.923 1.00 95.25 187 LEU A N 1
ATOM 1485 C CA . LEU A 1 187 ? -1.929 12.058 3.602 1.00 95.25 187 LEU A CA 1
ATOM 1486 C C . LEU A 1 187 ? -2.062 11.688 2.115 1.00 95.25 187 LEU A C 1
ATOM 1488 O O . LEU A 1 187 ? -2.590 10.621 1.782 1.00 95.25 187 LEU A O 1
ATOM 1492 N N . LYS A 1 188 ? -1.511 12.516 1.217 1.00 92.25 188 LYS A N 1
ATOM 1493 C CA . LYS A 1 188 ? -1.444 12.228 -0.226 1.00 92.25 188 LYS A CA 1
ATOM 1494 C C . LYS A 1 188 ? -0.616 10.985 -0.540 1.00 92.25 188 LYS A C 1
ATOM 1496 O O . LYS A 1 188 ? -0.985 10.232 -1.439 1.00 92.25 188 LYS A O 1
ATOM 1501 N N . GLN A 1 189 ? 0.459 10.719 0.203 1.00 89.44 189 GLN A N 1
ATOM 1502 C CA . GLN A 1 189 ? 1.274 9.514 0.021 1.00 89.44 189 GLN A CA 1
ATOM 1503 C C . GLN A 1 189 ? 0.475 8.227 0.299 1.00 89.44 189 GLN A C 1
ATOM 1505 O O . GLN A 1 189 ? 0.592 7.250 -0.454 1.00 89.44 189 GLN A O 1
ATOM 1510 N N . PHE A 1 190 ? -0.376 8.253 1.333 1.00 92.06 190 PHE A N 1
ATOM 1511 C CA . PHE A 1 190 ? -1.341 7.187 1.638 1.00 92.06 190 PHE A CA 1
ATOM 1512 C C . PHE A 1 190 ? -2.489 7.108 0.622 1.00 92.06 190 PHE A C 1
ATOM 1514 O O . PHE A 1 190 ? -3.180 6.093 0.558 1.00 92.06 190 PHE A O 1
ATOM 1521 N N . GLY A 1 191 ? -2.664 8.150 -0.195 1.00 90.25 191 GLY A N 1
ATOM 1522 C CA . GLY A 1 191 ? -3.744 8.278 -1.165 1.00 90.25 191 GLY A CA 1
ATOM 1523 C C . GLY A 1 191 ? -5.113 8.387 -0.506 1.00 90.25 191 GLY A C 1
ATOM 1524 O O . GLY A 1 191 ? -6.082 7.832 -1.023 1.00 90.25 191 GLY A O 1
ATOM 1525 N N . LEU A 1 192 ? -5.170 9.063 0.643 1.00 92.56 192 LEU A N 1
ATOM 1526 C CA . LEU A 1 192 ? -6.421 9.411 1.301 1.00 92.56 192 LEU A CA 1
ATOM 1527 C C . LEU A 1 192 ? -7.106 10.560 0.561 1.00 92.56 192 LEU A C 1
ATOM 1529 O O . LEU A 1 192 ? -6.462 11.546 0.199 1.00 92.56 192 LEU A O 1
ATOM 1533 N N . GLU A 1 193 ? -8.416 10.450 0.381 1.00 92.50 193 GLU A N 1
ATOM 1534 C CA . GLU A 1 193 ? -9.252 11.563 -0.054 1.00 92.50 193 GLU A CA 1
ATOM 1535 C C . GLU A 1 193 ? -9.704 12.387 1.152 1.00 92.50 193 GLU A C 1
ATOM 1537 O O . GLU A 1 193 ? -10.071 11.861 2.201 1.00 92.50 193 GLU A O 1
ATOM 1542 N N . TYR A 1 194 ? -9.667 13.706 1.011 1.00 94.75 194 TYR A N 1
ATOM 1543 C CA . TYR A 1 194 ? -10.133 14.626 2.035 1.00 94.75 194 TYR A CA 1
ATOM 1544 C C . TYR A 1 194 ? -10.475 15.976 1.409 1.00 94.75 194 TYR A C 1
ATOM 1546 O O . TYR A 1 194 ? -9.975 16.344 0.343 1.00 94.75 194 TYR A O 1
ATOM 1554 N N . ARG A 1 195 ? -11.304 16.751 2.106 1.00 95.12 195 ARG A N 1
ATOM 1555 C CA . ARG A 1 195 ? -11.536 18.168 1.802 1.00 95.12 195 ARG A CA 1
ATOM 1556 C C . ARG A 1 195 ? -10.637 19.029 2.675 1.00 95.12 195 ARG A C 1
ATOM 1558 O O . ARG A 1 195 ? -10.454 18.728 3.851 1.00 95.12 195 ARG A O 1
ATOM 1565 N N . LYS A 1 196 ? -10.086 20.110 2.129 1.00 95.12 196 LYS A N 1
ATOM 1566 C CA . LYS A 1 196 ? -9.374 21.091 2.954 1.00 95.12 196 LYS A CA 1
ATOM 1567 C C . LYS A 1 196 ? -10.365 21.913 3.766 1.00 95.12 196 LYS A C 1
ATOM 1569 O O . LYS A 1 196 ? -11.380 22.368 3.243 1.00 95.12 196 LYS A O 1
ATOM 1574 N N . GLY A 1 197 ? -10.058 22.078 5.041 1.00 92.12 197 GLY A N 1
ATOM 1575 C CA . GLY A 1 197 ? -10.808 22.915 5.953 1.00 92.12 197 GLY A CA 1
ATOM 1576 C C . GLY A 1 197 ? -10.309 24.356 5.926 1.00 92.12 197 GLY A C 1
ATOM 1577 O O . GLY A 1 197 ? -9.150 24.615 6.228 1.00 92.12 197 GLY A O 1
ATOM 1578 N N . GLU A 1 198 ? -11.195 25.294 5.597 1.00 86.12 198 GLU A N 1
ATOM 1579 C CA . GLU A 1 198 ? -10.920 26.741 5.667 1.00 86.12 198 GLU A CA 1
ATOM 1580 C C . GLU A 1 198 ? -11.779 27.423 6.740 1.00 86.12 198 GLU A C 1
ATOM 1582 O O . GLU A 1 198 ? -11.312 28.277 7.490 1.00 86.12 198 GLU A O 1
ATOM 1587 N N . ASN A 1 199 ? -13.042 27.005 6.855 1.00 89.31 199 ASN A N 1
ATOM 1588 C CA . ASN A 1 199 ? -13.978 27.491 7.863 1.00 89.31 199 ASN A CA 1
ATOM 1589 C C . ASN A 1 199 ? -13.793 26.714 9.182 1.00 89.31 199 ASN A C 1
ATOM 1591 O O . ASN A 1 199 ? -13.887 25.487 9.149 1.00 89.31 199 ASN A O 1
ATOM 1595 N N . PRO A 1 200 ? -13.643 27.366 10.349 1.00 86.94 200 PRO A N 1
ATOM 1596 C CA . PRO A 1 200 ? -13.517 26.699 11.649 1.00 86.94 200 PRO A CA 1
ATOM 1597 C C . PRO A 1 200 ? -14.692 25.806 12.084 1.00 86.94 200 PRO A C 1
ATOM 1599 O O . PRO A 1 200 ? -14.581 25.138 13.108 1.00 86.94 200 PRO A O 1
ATOM 1602 N N . ALA A 1 201 ? -15.823 25.817 11.372 1.00 86.19 201 ALA A N 1
ATOM 1603 C CA . ALA A 1 201 ? -16.993 24.967 11.622 1.00 86.19 201 ALA A CA 1
ATOM 1604 C C . ALA A 1 201 ? -17.285 23.960 10.489 1.00 86.19 201 ALA A C 1
ATOM 1606 O O . ALA A 1 201 ? -18.267 23.222 10.565 1.00 86.19 201 ALA A O 1
ATOM 1607 N N . GLY A 1 202 ? -16.462 23.925 9.432 1.00 84.25 202 GLY A N 1
ATOM 1608 C CA . GLY A 1 202 ? -16.738 23.162 8.203 1.00 84.25 202 GLY A CA 1
ATOM 1609 C C . GLY A 1 202 ? -16.819 21.641 8.381 1.00 84.25 202 GLY A C 1
ATOM 1610 O O . GLY A 1 202 ? -17.322 20.943 7.503 1.00 84.25 202 GLY A O 1
ATOM 1611 N N . PHE A 1 203 ? -16.357 21.124 9.519 1.00 87.69 203 PHE A N 1
ATOM 1612 C CA . PHE A 1 203 ? -16.264 19.694 9.785 1.00 87.69 203 PHE A CA 1
ATOM 1613 C C . PHE A 1 203 ? -17.468 19.074 10.509 1.00 87.69 203 PHE A C 1
ATOM 1615 O O . PHE A 1 203 ? -17.479 17.865 10.714 1.00 87.69 203 PHE A O 1
ATOM 1622 N N . ARG A 1 204 ? -18.486 19.857 10.895 1.00 80.38 204 ARG A N 1
ATOM 1623 C CA . ARG A 1 204 ? -19.601 19.364 11.733 1.00 80.38 204 ARG A CA 1
ATOM 1624 C C . ARG A 1 204 ? -20.378 18.182 11.135 1.00 80.38 204 ARG A C 1
ATOM 1626 O O . ARG A 1 204 ? -20.916 17.382 11.888 1.00 80.38 204 ARG A O 1
ATOM 1633 N N . GLU A 1 205 ? -20.412 18.070 9.810 1.00 80.25 205 GLU A N 1
ATOM 1634 C CA . GLU A 1 205 ? -21.094 16.991 9.075 1.00 80.25 205 GLU A CA 1
ATOM 1635 C C . GLU A 1 205 ? -20.140 15.872 8.617 1.00 80.25 205 GLU A C 1
ATOM 1637 O O . GLU A 1 205 ? -20.534 14.983 7.867 1.00 80.25 205 GLU A O 1
ATOM 1642 N N . GLN A 1 206 ? -18.862 15.933 8.998 1.00 83.69 206 GLN A N 1
ATOM 1643 C CA . GLN A 1 206 ? -17.850 14.986 8.531 1.00 83.69 206 GLN A CA 1
ATOM 1644 C C . GLN A 1 206 ? -17.766 13.774 9.458 1.00 83.69 206 GLN A C 1
ATOM 1646 O O . GLN A 1 206 ? -17.965 13.903 10.665 1.00 83.69 206 GLN A O 1
ATOM 1651 N N . GLY A 1 207 ? -17.425 12.605 8.912 1.00 86.56 207 GLY A N 1
ATOM 1652 C CA . GLY A 1 207 ? -17.165 11.410 9.725 1.00 86.56 207 GLY A CA 1
ATOM 1653 C C . GLY A 1 207 ? -15.851 11.512 10.506 1.00 86.56 207 GLY A C 1
ATOM 1654 O O . GLY A 1 207 ? -15.797 11.174 11.691 1.00 86.56 207 GLY A O 1
ATOM 1655 N N . ALA A 1 208 ? -14.811 12.055 9.863 1.00 93.88 208 ALA A N 1
ATOM 1656 C CA . ALA A 1 208 ? -13.512 12.260 10.487 1.00 93.88 208 ALA A CA 1
ATOM 1657 C C . ALA A 1 208 ? -12.870 13.612 10.141 1.00 93.88 208 ALA A C 1
ATOM 1659 O O . ALA A 1 208 ? -13.032 14.163 9.048 1.00 93.88 208 ALA A O 1
ATOM 1660 N N . VAL A 1 209 ? -12.070 14.121 11.077 1.00 96.38 209 VAL A N 1
ATOM 1661 C CA . VAL A 1 209 ? -11.300 15.362 10.947 1.00 96.38 209 VAL A CA 1
ATOM 1662 C C . VAL A 1 209 ? -9.841 15.069 11.238 1.00 96.38 209 VAL A C 1
ATOM 1664 O O . VAL A 1 209 ? -9.503 14.639 12.334 1.00 96.38 209 VAL A O 1
ATOM 1667 N N . ILE A 1 210 ? -8.958 15.321 10.280 1.00 98.12 210 ILE A N 1
ATOM 1668 C CA . ILE A 1 210 ? -7.515 15.174 10.464 1.00 98.12 210 ILE A CA 1
ATOM 1669 C C . ILE A 1 210 ? -6.913 16.552 10.737 1.00 98.12 210 ILE A C 1
ATOM 1671 O O . ILE A 1 210 ? -7.135 17.499 9.982 1.00 98.12 210 ILE A O 1
ATOM 1675 N N . ILE A 1 211 ? -6.136 16.664 11.810 1.00 98.25 211 ILE A N 1
ATOM 1676 C CA . ILE A 1 211 ? -5.532 17.913 12.272 1.00 98.25 211 ILE A CA 1
ATOM 1677 C C . ILE A 1 211 ? -4.010 17.779 12.215 1.00 98.25 211 ILE A C 1
ATOM 1679 O O . ILE A 1 211 ? -3.424 16.932 12.886 1.00 98.25 211 ILE A O 1
ATOM 1683 N N . GLY A 1 212 ? -3.371 18.614 11.399 1.00 97.62 212 GLY A N 1
ATOM 1684 C CA . GLY A 1 212 ? -1.921 18.789 11.327 1.00 97.62 212 GLY A CA 1
ATOM 1685 C C . GLY A 1 212 ? -1.434 20.000 12.123 1.00 97.62 212 GLY A C 1
ATOM 1686 O O . GLY A 1 212 ? -2.127 20.527 12.997 1.00 97.62 212 GLY A O 1
ATOM 1687 N N . ARG A 1 213 ? -0.221 20.467 11.815 1.00 95.88 213 ARG A N 1
ATOM 1688 C CA . ARG A 1 213 ? 0.310 21.717 12.378 1.00 95.88 213 ARG A CA 1
ATOM 1689 C C . ARG A 1 213 ? -0.425 22.911 11.779 1.00 95.88 213 ARG A C 1
ATOM 1691 O O . ARG A 1 213 ? -0.848 22.861 10.632 1.00 95.88 213 ARG A O 1
ATOM 1698 N N . ASN A 1 214 ? -0.526 24.000 12.540 1.00 94.44 214 ASN A N 1
ATOM 1699 C CA . ASN A 1 214 ? -1.140 25.260 12.096 1.00 94.44 214 ASN A CA 1
ATOM 1700 C C . ASN A 1 214 ? -2.526 25.083 11.425 1.00 94.44 214 ASN A C 1
ATOM 1702 O O . ASN A 1 214 ? -2.732 25.578 10.319 1.00 94.44 214 ASN A O 1
ATOM 1706 N N . PRO A 1 215 ? -3.483 24.384 12.069 1.00 95.44 215 PRO A N 1
ATOM 1707 C CA . PRO A 1 215 ? -4.739 23.984 11.431 1.00 95.44 215 PRO A CA 1
ATOM 1708 C C . PRO A 1 215 ? -5.655 25.153 11.056 1.00 95.44 215 PRO A C 1
ATOM 1710 O O . PRO A 1 215 ? -6.435 25.039 10.118 1.00 95.44 215 PRO A O 1
ATOM 1713 N N . VAL A 1 216 ? -5.576 26.269 11.786 1.00 95.06 216 VAL A N 1
ATOM 1714 C CA . VAL A 1 216 ? -6.367 27.486 11.559 1.00 95.06 216 VAL A CA 1
ATOM 1715 C C . VAL A 1 216 ? -5.559 28.727 11.942 1.00 95.06 216 VAL A C 1
ATOM 1717 O O . VAL A 1 216 ? -4.588 28.641 12.700 1.00 95.06 216 VAL A O 1
ATOM 1720 N N . ALA A 1 217 ? -5.979 29.897 11.456 1.00 93.81 217 ALA A N 1
ATOM 1721 C CA . ALA A 1 217 ? -5.387 31.174 11.846 1.00 93.81 217 ALA A CA 1
ATOM 17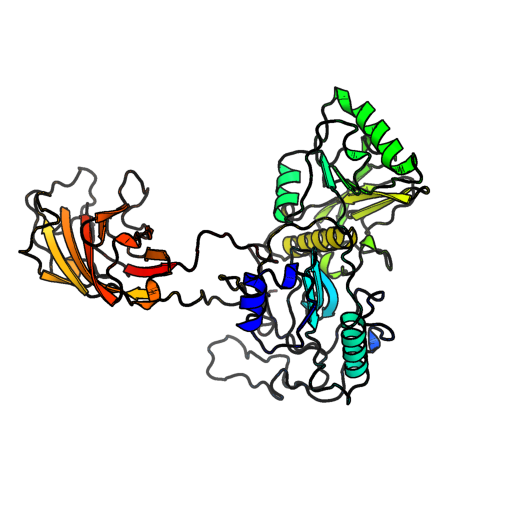22 C C . ALA A 1 217 ? -5.576 31.454 13.348 1.00 93.81 217 ALA A C 1
ATOM 1724 O O . ALA A 1 217 ? -6.558 31.034 13.958 1.00 93.81 217 ALA A O 1
ATOM 1725 N N . ALA A 1 218 ? -4.662 32.228 13.945 1.00 92.75 218 ALA A N 1
ATOM 1726 C CA . ALA A 1 218 ? -4.670 32.518 15.384 1.00 92.75 218 ALA A CA 1
ATOM 1727 C C . ALA A 1 218 ? -6.010 33.087 15.889 1.00 92.75 218 ALA A C 1
ATOM 1729 O O . ALA A 1 218 ? -6.489 32.683 16.945 1.00 92.75 218 ALA A O 1
ATOM 1730 N N . ARG A 1 219 ? -6.641 33.967 15.097 1.00 94.31 219 ARG A N 1
ATOM 1731 C CA . ARG A 1 219 ? -7.943 34.587 15.401 1.00 94.31 219 ARG A CA 1
ATOM 1732 C C . ARG A 1 219 ? -9.104 33.589 15.499 1.00 94.31 219 ARG A C 1
ATOM 1734 O O . ARG A 1 219 ? -10.096 33.876 16.156 1.00 94.31 219 ARG A O 1
ATOM 1741 N N . ASP A 1 220 ? -8.966 32.427 14.866 1.00 94.75 220 ASP A N 1
ATOM 1742 C CA . ASP A 1 220 ? -10.027 31.432 14.716 1.00 94.75 220 ASP A CA 1
ATOM 1743 C C . ASP A 1 220 ? -9.878 30.253 15.697 1.00 94.75 220 ASP A C 1
ATOM 1745 O O . ASP A 1 220 ? -10.749 29.386 15.763 1.00 94.75 220 ASP A O 1
ATOM 1749 N N . ARG A 1 221 ? -8.796 30.217 16.493 1.00 94.25 221 ARG A N 1
ATOM 1750 C CA . ARG A 1 221 ? -8.455 29.094 17.389 1.00 94.25 221 ARG A CA 1
ATOM 1751 C C . ARG A 1 221 ? -9.526 28.808 18.441 1.00 94.25 221 ARG A C 1
ATOM 1753 O O . ARG A 1 221 ? -9.874 27.648 18.639 1.00 94.25 221 ARG A O 1
ATOM 1760 N N . GLU A 1 222 ? -10.071 29.844 19.075 1.00 94.12 222 GLU A N 1
ATOM 1761 C CA . GLU A 1 222 ? -11.125 29.688 20.090 1.00 94.12 222 GLU A CA 1
ATOM 1762 C C . GLU A 1 222 ? -12.429 29.161 19.482 1.00 94.12 222 GLU A C 1
ATOM 1764 O O . GLU A 1 222 ? -13.055 28.246 20.019 1.00 94.12 222 GLU A O 1
ATOM 1769 N N . ALA A 1 223 ? -12.816 29.686 18.314 1.00 93.88 223 ALA A N 1
ATOM 1770 C CA . ALA A 1 223 ? -13.985 29.198 17.590 1.00 93.88 223 ALA A CA 1
ATOM 1771 C C . ALA A 1 223 ? -13.802 27.732 17.172 1.00 93.88 223 ALA A C 1
ATOM 1773 O O . ALA A 1 223 ? -14.700 26.919 17.382 1.00 93.88 223 ALA A O 1
ATOM 1774 N N . PHE A 1 224 ? -12.625 27.385 16.646 1.00 95.00 224 PHE A N 1
ATOM 1775 C CA . PHE A 1 224 ? -12.274 26.022 16.256 1.00 95.00 224 PHE A CA 1
ATOM 1776 C C . PHE A 1 224 ? -12.337 25.051 17.441 1.00 95.00 224 PHE A C 1
ATOM 1778 O O . PHE A 1 224 ? -12.989 24.014 17.346 1.00 95.00 224 PHE A O 1
ATOM 1785 N N . ARG A 1 225 ? -11.741 25.415 18.587 1.00 93.94 225 ARG A N 1
ATOM 1786 C CA . ARG A 1 225 ? -11.785 24.620 19.824 1.00 93.94 225 ARG A CA 1
ATOM 1787 C C . ARG A 1 225 ? -13.216 24.378 20.303 1.00 93.94 225 ARG A C 1
ATOM 1789 O O . ARG A 1 225 ? -13.565 23.246 20.631 1.00 93.94 225 ARG A O 1
ATOM 1796 N N . ARG A 1 226 ? -14.056 25.419 20.322 1.00 91.75 226 ARG A N 1
ATOM 1797 C CA . ARG A 1 226 ? -15.472 25.290 20.700 1.00 91.75 226 ARG A CA 1
ATOM 1798 C C . ARG A 1 226 ? -16.223 24.355 19.750 1.00 91.75 226 ARG A C 1
ATOM 1800 O O . ARG A 1 226 ? -16.936 23.470 20.210 1.00 91.75 226 ARG A O 1
ATOM 1807 N N . ASN A 1 227 ? -16.019 24.505 18.443 1.00 91.56 227 ASN A N 1
ATOM 1808 C CA . ASN A 1 227 ? -16.666 23.656 17.443 1.00 91.56 227 ASN A CA 1
ATOM 1809 C C . ASN A 1 227 ? -16.205 22.192 17.537 1.00 91.56 227 ASN A C 1
ATOM 1811 O O . ASN A 1 227 ? -17.018 21.296 17.335 1.00 91.56 227 ASN A O 1
ATOM 1815 N N . LEU A 1 228 ? -14.934 21.934 17.869 1.00 91.62 228 LEU A N 1
ATOM 1816 C CA . LEU A 1 228 ? -14.437 20.581 18.137 1.00 91.62 228 LEU A CA 1
ATOM 1817 C C . LEU A 1 228 ? -15.090 19.967 19.375 1.00 91.62 228 LEU A C 1
ATOM 1819 O O . LEU A 1 228 ? -15.448 18.794 19.343 1.00 91.62 228 LEU A O 1
ATOM 1823 N N . ALA A 1 229 ? -15.266 20.749 20.445 1.00 89.56 229 ALA A N 1
ATOM 1824 C CA . ALA A 1 229 ? -15.981 20.294 21.634 1.00 89.56 229 ALA A CA 1
ATOM 1825 C C . ALA A 1 229 ? -17.400 19.840 21.271 1.00 89.56 229 ALA A C 1
ATOM 1827 O O . ALA A 1 229 ? -17.775 18.709 21.555 1.00 89.56 229 ALA A O 1
ATOM 1828 N N . GLU A 1 230 ? -18.149 20.679 20.553 1.00 87.50 230 GLU A N 1
ATOM 1829 C CA . GLU A 1 230 ? -19.502 20.352 20.090 1.00 87.50 230 GLU A CA 1
ATOM 1830 C C . GLU A 1 230 ? -19.534 19.143 19.144 1.00 87.50 230 GLU A C 1
ATOM 1832 O O . GLU A 1 230 ? -20.441 18.322 19.228 1.00 87.50 230 GLU A O 1
ATOM 1837 N N . TYR A 1 231 ? -18.546 19.002 18.261 1.00 88.25 231 TYR A N 1
ATOM 1838 C CA . TYR A 1 231 ? -18.449 17.874 17.331 1.00 88.25 231 TYR A CA 1
ATOM 1839 C C . TYR A 1 231 ? -18.145 16.536 18.024 1.00 88.25 231 TYR A C 1
ATOM 1841 O O . TYR A 1 231 ? -18.605 15.488 17.579 1.00 88.25 231 TYR A O 1
ATOM 1849 N N . LEU A 1 232 ? -17.377 16.563 19.115 1.00 88.50 232 LEU A N 1
ATOM 1850 C CA . LEU A 1 232 ? -16.974 15.367 19.859 1.00 88.50 232 LEU A CA 1
ATOM 1851 C C . LEU A 1 232 ? -17.977 14.970 20.954 1.00 88.50 232 LEU A C 1
ATOM 1853 O O . LEU A 1 232 ? -18.078 13.786 21.278 1.00 88.50 232 LEU A O 1
ATOM 1857 N N . SER A 1 233 ? -18.704 15.932 21.536 1.00 79.81 233 SER A N 1
ATOM 1858 C CA . SER A 1 233 ? -19.587 15.695 22.691 1.00 79.81 233 SER A CA 1
ATOM 1859 C C . SER A 1 233 ? -21.014 16.242 22.566 1.00 79.81 233 SER A C 1
ATOM 1861 O O . SER A 1 233 ? -21.858 15.902 23.393 1.00 79.81 233 SER A O 1
ATOM 1863 N N . GLY A 1 234 ? -21.305 17.085 21.572 1.00 65.75 234 GLY A N 1
ATOM 1864 C CA . GLY A 1 234 ? -22.483 17.959 21.563 1.00 65.75 234 GLY A CA 1
ATOM 1865 C C . GLY A 1 234 ? -23.725 17.449 20.826 1.00 65.75 234 GLY A C 1
ATOM 1866 O O . GLY A 1 234 ? -24.783 18.055 20.977 1.00 65.75 234 GLY A O 1
ATOM 1867 N N . ASN A 1 235 ? -23.652 16.362 20.047 1.00 61.41 235 ASN A N 1
ATOM 1868 C CA . ASN A 1 235 ? -24.808 15.847 19.298 1.00 61.41 235 ASN A CA 1
ATOM 1869 C C . ASN A 1 235 ? -24.895 14.303 19.345 1.00 61.41 235 ASN A C 1
ATOM 1871 O O . ASN A 1 235 ? -23.945 13.638 18.936 1.00 61.41 235 ASN A O 1
ATOM 1875 N N . PRO A 1 236 ? -26.028 13.701 19.766 1.00 59.00 236 PRO A N 1
ATOM 1876 C CA . PRO A 1 236 ? -26.249 12.252 19.678 1.00 59.00 236 PRO A CA 1
ATOM 1877 C C . PRO A 1 236 ? -26.196 11.682 18.250 1.00 59.00 236 PRO A C 1
ATOM 1879 O O . PRO A 1 236 ? -26.016 10.482 18.083 1.00 59.00 236 PRO A O 1
ATOM 1882 N N . TYR A 1 237 ? -26.379 12.522 17.226 1.00 51.53 237 TYR A N 1
ATOM 1883 C CA . TYR A 1 237 ? -26.542 12.110 15.827 1.00 51.53 237 TYR A CA 1
ATOM 1884 C C . TYR A 1 237 ? -25.304 12.344 14.944 1.00 51.53 237 TYR A C 1
ATOM 1886 O O . TYR A 1 237 ? -25.272 11.853 13.819 1.00 51.53 237 TYR A O 1
ATOM 1894 N N . CYS A 1 238 ? -24.282 13.053 15.437 1.00 52.88 238 CYS A N 1
ATOM 1895 C CA . CYS A 1 238 ? -22.994 13.226 14.757 1.00 52.88 238 CYS A CA 1
ATOM 1896 C C . CYS A 1 238 ? -21.871 13.179 15.793 1.00 52.88 238 CYS A C 1
ATOM 1898 O O . CYS A 1 238 ? -21.628 14.160 16.491 1.00 52.88 238 CYS A O 1
ATOM 1900 N N . GLN A 1 239 ? -21.198 12.036 15.872 1.00 72.31 239 GLN A N 1
ATOM 1901 C CA . GLN A 1 239 ? -20.034 11.822 16.724 1.00 72.31 239 GLN A CA 1
ATOM 1902 C C . GLN A 1 239 ? -18.902 11.350 15.835 1.00 72.31 239 GLN A C 1
ATOM 1904 O O . GLN A 1 239 ? -18.885 10.209 15.376 1.00 72.31 239 GLN A O 1
ATOM 1909 N N . GLY A 1 240 ? -18.012 12.273 15.509 1.00 85.25 240 GLY A N 1
ATOM 1910 C CA . GLY A 1 240 ? -16.922 11.974 14.604 1.00 85.25 240 GLY A CA 1
ATOM 1911 C C . GLY A 1 240 ? -15.623 11.631 15.308 1.00 85.25 240 GLY A C 1
ATOM 1912 O O . GLY A 1 240 ? -15.497 11.675 16.534 1.00 85.25 240 GLY A O 1
ATOM 1913 N N . THR A 1 241 ? -14.630 11.299 14.492 1.00 93.12 241 THR A N 1
ATOM 1914 C CA . THR A 1 241 ? -13.270 11.005 14.952 1.00 93.12 241 THR A CA 1
ATOM 1915 C C . THR A 1 241 ? -12.329 12.140 14.576 1.00 93.12 241 THR A C 1
ATOM 1917 O O . THR A 1 241 ? -12.220 12.506 13.408 1.00 93.12 241 THR A O 1
ATOM 1920 N N . VAL A 1 242 ? -11.597 12.676 15.548 1.00 96.62 242 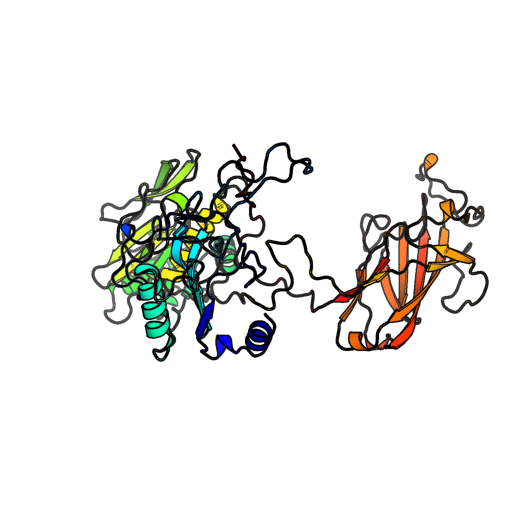VAL A N 1
ATOM 1921 C CA . VAL A 1 242 ? -10.513 13.633 15.300 1.00 96.62 242 VAL A CA 1
ATOM 1922 C C . VAL A 1 242 ? -9.180 12.891 15.321 1.00 96.62 242 VAL A C 1
ATOM 1924 O O . VAL A 1 242 ? -8.879 12.208 16.291 1.00 96.62 242 VAL A O 1
ATOM 1927 N N . ILE A 1 243 ? -8.365 13.024 14.276 1.00 98.38 243 ILE A N 1
ATOM 1928 C CA . ILE A 1 243 ? -7.039 12.404 14.164 1.00 98.38 243 ILE A CA 1
ATOM 1929 C C . ILE A 1 243 ? -5.978 13.506 14.167 1.00 98.38 243 ILE A C 1
ATOM 1931 O O . ILE A 1 243 ? -5.814 14.235 13.191 1.00 98.38 243 ILE A O 1
ATOM 1935 N N . CYS A 1 244 ? -5.228 13.618 15.253 1.00 98.56 244 CYS A N 1
ATOM 1936 C CA . CYS A 1 244 ? -4.115 14.546 15.398 1.00 98.56 244 CYS A CA 1
ATOM 1937 C C . CYS A 1 244 ? -2.826 13.919 14.851 1.00 98.56 244 CYS A C 1
ATOM 1939 O O . CYS A 1 244 ? -2.325 12.934 15.398 1.00 98.56 244 CYS A O 1
ATOM 1941 N N . LEU A 1 245 ? -2.271 14.507 13.791 1.00 98.12 245 LEU A N 1
ATOM 1942 C CA . LEU A 1 245 ? -0.963 14.145 13.241 1.00 98.12 245 LEU A CA 1
ATOM 1943 C C . LEU A 1 245 ? 0.180 14.646 14.151 1.00 98.12 245 LEU A C 1
ATOM 1945 O O . LEU A 1 245 ? -0.039 15.523 14.998 1.00 98.12 245 LEU A O 1
ATOM 1949 N N . PRO A 1 246 ? 1.423 14.155 13.972 1.00 96.31 246 PRO A N 1
ATOM 1950 C CA . PRO A 1 246 ? 2.552 14.600 14.783 1.00 96.31 246 PRO A CA 1
ATOM 1951 C C . PRO A 1 246 ? 2.749 16.121 14.741 1.00 96.31 246 PRO A C 1
ATOM 1953 O O . PRO A 1 246 ? 2.939 16.721 13.683 1.00 96.31 246 PRO A O 1
ATOM 1956 N N . GLY A 1 247 ? 2.755 16.752 15.916 1.00 94.38 247 GLY A N 1
ATOM 1957 C CA . GLY A 1 247 ? 2.900 18.205 16.053 1.00 94.38 247 GLY A CA 1
ATOM 1958 C C . GLY A 1 247 ? 1.598 19.002 15.928 1.00 94.38 247 GLY A C 1
ATOM 1959 O O . GLY A 1 247 ? 1.654 20.229 15.963 1.00 94.38 247 GLY A O 1
ATOM 1960 N N . ALA A 1 248 ? 0.438 18.347 15.822 1.00 97.44 248 ALA A N 1
ATOM 1961 C CA . ALA A 1 248 ? -0.845 19.024 15.974 1.00 97.44 248 ALA A CA 1
ATOM 1962 C C . ALA A 1 248 ? -0.919 19.774 17.327 1.00 97.44 248 ALA A C 1
ATOM 1964 O O . ALA A 1 248 ? -0.430 19.255 18.342 1.00 97.44 248 ALA A O 1
ATOM 1965 N N . PRO A 1 249 ? -1.523 20.976 17.370 1.00 96.88 249 PRO A N 1
ATOM 1966 C CA . PRO A 1 249 ? -1.669 21.757 18.598 1.00 96.88 249 PRO A CA 1
ATOM 1967 C C . PRO A 1 249 ? -2.736 21.134 19.511 1.00 96.88 249 PRO A C 1
ATOM 1969 O O . PRO A 1 249 ? -3.929 21.423 19.390 1.00 96.88 249 PRO A O 1
ATOM 1972 N N . LEU A 1 250 ? -2.308 20.252 20.419 1.00 96.81 250 LEU A N 1
ATOM 1973 C CA . LEU A 1 250 ? -3.195 19.505 21.320 1.00 96.81 250 LEU A CA 1
ATOM 1974 C C . LEU A 1 250 ? -3.988 20.411 22.274 1.00 96.81 250 LEU A C 1
ATOM 1976 O O . LEU A 1 250 ? -5.056 20.023 22.731 1.00 96.81 250 LEU A O 1
ATOM 1980 N N . GLU A 1 251 ? -3.536 21.642 22.511 1.00 95.19 251 GLU A N 1
ATOM 1981 C CA . GLU A 1 251 ? -4.264 22.660 23.271 1.00 95.19 251 GLU A CA 1
ATOM 1982 C C . GLU A 1 251 ? -5.580 23.110 22.612 1.00 95.19 251 GLU A C 1
ATOM 1984 O O . GLU A 1 251 ? -6.408 23.738 23.273 1.00 95.19 251 GLU A O 1
ATOM 1989 N N . LEU A 1 252 ? -5.790 22.805 21.324 1.00 95.12 252 LEU A N 1
ATOM 1990 C CA . LEU A 1 252 ? -7.075 23.012 20.647 1.00 95.12 252 LEU A CA 1
ATOM 1991 C C . LEU A 1 252 ? -8.093 21.911 20.960 1.00 95.12 252 LEU A C 1
ATOM 1993 O O . LEU A 1 252 ? -9.274 22.085 20.663 1.00 95.12 252 LEU A O 1
ATOM 1997 N N . MET A 1 253 ? -7.659 20.780 21.522 1.00 94.88 253 MET A N 1
ATOM 1998 C CA . MET A 1 253 ? -8.564 19.694 21.875 1.00 94.88 253 MET A CA 1
ATOM 1999 C C . MET A 1 253 ? -9.385 20.078 23.115 1.00 94.88 253 MET A C 1
ATOM 2001 O O . MET A 1 253 ? -8.874 20.737 24.025 1.00 94.88 253 MET A O 1
ATOM 2005 N N . PRO A 1 254 ? -10.655 19.652 23.209 1.00 91.19 254 PRO A N 1
ATOM 2006 C CA . PRO A 1 254 ? -11.506 19.938 24.365 1.00 91.19 254 PRO A CA 1
ATOM 2007 C C . PRO A 1 254 ? -11.148 19.115 25.616 1.00 91.19 254 PRO A C 1
ATOM 2009 O O . PRO A 1 254 ? -11.893 19.139 26.589 1.00 91.19 254 PRO A O 1
ATOM 2012 N N . VAL A 1 255 ? -10.019 18.401 25.605 1.00 92.50 255 VAL A N 1
ATOM 2013 C CA . VAL A 1 255 ? -9.539 17.535 26.689 1.00 92.50 255 VAL A CA 1
ATOM 2014 C C . VAL A 1 255 ? -8.050 17.799 26.954 1.00 92.50 255 VAL A C 1
ATOM 2016 O O . VAL A 1 255 ? -7.328 18.204 26.038 1.00 92.50 255 VAL A O 1
ATOM 2019 N N . PRO A 1 256 ? -7.568 17.626 28.199 1.00 94.19 256 PRO A N 1
ATOM 2020 C CA . PRO A 1 256 ? -6.212 18.007 28.595 1.00 94.19 256 PRO A CA 1
ATOM 2021 C C . PRO A 1 256 ? -5.164 17.006 28.081 1.00 94.19 256 PRO A C 1
ATOM 2023 O O . PRO A 1 256 ? -4.709 16.130 28.817 1.00 94.19 256 PRO A O 1
ATOM 2026 N N . LEU A 1 257 ? -4.767 17.145 26.815 1.00 96.81 257 LEU A N 1
ATOM 2027 C CA . LEU A 1 257 ? -3.697 16.364 26.186 1.00 96.81 257 LEU A CA 1
ATOM 2028 C C . LEU A 1 257 ? -2.408 17.182 26.103 1.00 96.81 257 LEU A C 1
ATOM 2030 O O . LEU A 1 257 ? -2.436 18.368 25.766 1.00 96.81 257 LEU A O 1
ATOM 2034 N N . LYS A 1 258 ? -1.265 16.549 26.380 1.00 96.75 258 LYS A N 1
ATOM 2035 C CA . LYS A 1 258 ? 0.056 17.187 26.294 1.00 96.75 258 LYS A CA 1
ATOM 2036 C C . LYS A 1 258 ? 1.058 16.297 25.579 1.00 96.75 258 LYS A C 1
ATOM 2038 O O . LYS A 1 258 ? 1.085 15.091 25.796 1.00 96.75 258 LYS A O 1
ATOM 2043 N N . TRP A 1 259 ? 1.901 16.911 24.752 1.00 97.44 259 TRP A N 1
ATOM 2044 C CA . TRP A 1 259 ? 3.048 16.233 24.161 1.00 97.44 259 TRP A CA 1
ATOM 2045 C C . TRP A 1 259 ? 4.144 16.013 25.210 1.00 97.44 259 TRP A C 1
ATOM 2047 O O . TRP A 1 259 ? 4.511 16.928 25.944 1.00 97.44 259 TRP A O 1
ATOM 2057 N N . GLU A 1 260 ? 4.712 14.813 25.221 1.00 96.81 260 GLU A N 1
ATOM 2058 C CA . GLU A 1 260 ? 5.854 14.406 26.036 1.00 96.81 260 GLU A CA 1
ATOM 2059 C C . GLU A 1 260 ? 6.887 13.677 25.180 1.00 96.81 260 GLU A C 1
ATOM 2061 O O . GLU A 1 260 ? 6.563 13.088 24.146 1.00 96.81 260 GLU A O 1
ATOM 2066 N N . LYS A 1 261 ? 8.136 13.656 25.647 1.00 97.12 261 LYS A N 1
ATOM 2067 C CA . LYS A 1 261 ? 9.205 12.861 25.046 1.00 97.12 261 LYS A CA 1
ATOM 2068 C C . LYS A 1 261 ? 9.490 11.637 25.900 1.00 97.12 261 LYS A C 1
ATOM 2070 O O . LYS A 1 261 ? 9.783 11.767 27.086 1.00 97.12 261 LYS A O 1
ATOM 2075 N N . LYS A 1 262 ? 9.449 10.448 25.296 1.00 97.62 262 LYS A N 1
ATOM 2076 C CA . LYS A 1 262 ? 9.861 9.201 25.961 1.00 97.62 262 LYS A CA 1
ATOM 2077 C C . LYS A 1 262 ? 10.801 8.406 25.080 1.00 97.62 262 LYS A C 1
ATOM 2079 O O . LYS A 1 262 ? 10.650 8.368 23.862 1.00 97.62 262 LYS A O 1
ATOM 2084 N N . ARG A 1 263 ? 11.780 7.757 25.706 1.00 97.12 263 ARG A N 1
ATOM 2085 C CA . ARG A 1 263 ? 12.742 6.905 25.009 1.00 97.12 263 ARG A CA 1
ATOM 2086 C C . ARG A 1 263 ? 12.276 5.459 25.045 1.00 97.12 263 ARG A C 1
ATOM 2088 O O . ARG A 1 263 ? 12.027 4.928 26.121 1.00 97.12 263 ARG A O 1
ATOM 2095 N N . ALA A 1 264 ? 12.187 4.827 23.883 1.00 95.88 264 ALA A N 1
ATOM 2096 C CA . ALA A 1 264 ? 11.851 3.413 23.768 1.00 95.88 264 ALA A CA 1
ATOM 2097 C C . ALA A 1 264 ? 12.383 2.831 22.453 1.00 95.88 264 ALA A C 1
ATOM 2099 O O . ALA A 1 264 ? 12.537 3.548 21.463 1.00 95.88 264 ALA A O 1
ATOM 2100 N N . PHE A 1 265 ? 12.657 1.528 22.438 1.00 93.00 265 PHE A N 1
ATOM 2101 C CA . PHE A 1 265 ? 12.985 0.778 21.215 1.00 93.00 265 PHE A CA 1
ATOM 2102 C C . PHE A 1 265 ? 11.797 -0.041 20.683 1.00 93.00 265 PHE A C 1
ATOM 2104 O O . PHE A 1 265 ? 11.868 -0.588 19.582 1.00 93.00 265 PHE A O 1
ATOM 2111 N N . ARG A 1 266 ? 10.713 -0.136 21.464 1.00 94.31 266 ARG A N 1
ATOM 2112 C CA . ARG A 1 266 ? 9.445 -0.770 21.094 1.00 94.31 266 ARG A CA 1
ATOM 2113 C C . ARG A 1 266 ? 8.261 0.016 21.652 1.00 94.31 266 ARG A C 1
ATOM 2115 O O . ARG A 1 266 ? 8.446 0.734 22.633 1.00 94.31 266 ARG A O 1
ATOM 2122 N N . LEU A 1 267 ? 7.083 -0.149 21.059 1.00 95.69 267 LEU A N 1
ATOM 2123 C CA . LEU A 1 267 ? 5.817 0.387 21.560 1.00 95.69 267 LEU A CA 1
ATOM 2124 C C . LEU A 1 267 ? 4.848 -0.789 21.742 1.00 95.69 267 LEU A C 1
ATOM 2126 O O . LEU A 1 267 ? 4.484 -1.425 20.761 1.00 95.69 267 LEU A O 1
ATOM 2130 N N . GLU A 1 268 ? 4.468 -1.103 22.975 1.00 95.81 268 GLU A N 1
ATOM 2131 C CA . GLU A 1 268 ? 3.565 -2.233 23.252 1.00 95.81 268 GLU A CA 1
ATOM 2132 C C . GLU A 1 268 ? 2.129 -1.850 22.894 1.00 95.81 268 GLU A C 1
ATOM 2134 O O . GLU A 1 268 ? 1.694 -0.751 23.244 1.00 95.81 268 GLU A O 1
ATOM 2139 N N . ILE A 1 269 ? 1.399 -2.721 22.201 1.00 94.69 269 ILE A N 1
ATOM 2140 C CA . ILE A 1 269 ? 0.026 -2.474 21.750 1.00 94.69 269 ILE A CA 1
ATOM 2141 C C . ILE A 1 269 ? -0.968 -2.944 22.830 1.00 94.69 269 ILE A C 1
ATOM 2143 O O . ILE A 1 269 ? -0.792 -4.024 23.400 1.00 94.69 269 ILE A O 1
ATOM 2147 N N . PRO A 1 270 ? -2.049 -2.192 23.115 1.00 92.56 270 PRO A N 1
ATOM 2148 C CA . PRO A 1 270 ? -3.110 -2.673 23.997 1.00 92.56 270 PRO A CA 1
ATOM 2149 C C . PRO A 1 270 ? -3.873 -3.846 23.360 1.00 92.56 270 PRO A C 1
ATOM 2151 O O . PRO A 1 270 ? -4.228 -3.819 22.183 1.00 92.56 270 PRO A O 1
ATOM 2154 N N . SER A 1 271 ? -4.154 -4.887 24.143 1.00 86.94 271 SER A N 1
ATOM 2155 C CA . SER A 1 271 ? -4.841 -6.079 23.644 1.00 86.94 271 SER A CA 1
ATOM 2156 C C . SER A 1 271 ? -6.335 -5.840 23.404 1.00 86.94 271 SER A C 1
ATOM 2158 O O . SER A 1 271 ? -7.027 -5.248 24.230 1.00 86.94 271 SER A O 1
ATOM 2160 N N . GLY A 1 272 ? -6.845 -6.367 22.286 1.00 85.50 272 GLY A N 1
ATOM 2161 C CA . GLY A 1 272 ? -8.283 -6.458 22.008 1.00 85.50 272 GLY A CA 1
ATOM 2162 C C . GLY A 1 272 ? -8.990 -5.137 21.689 1.00 85.50 272 GLY A C 1
ATOM 2163 O O . GLY A 1 272 ? -10.217 -5.107 21.738 1.00 85.50 272 GLY A O 1
ATOM 2164 N N . ASP A 1 273 ? -8.255 -4.062 21.383 1.00 92.25 273 ASP A N 1
ATOM 2165 C CA . ASP A 1 273 ? -8.862 -2.800 20.952 1.00 92.25 273 ASP A CA 1
ATOM 2166 C C . ASP A 1 273 ? -8.917 -2.685 19.411 1.00 92.25 273 ASP A C 1
ATOM 2168 O O . ASP A 1 273 ? -7.865 -2.774 18.764 1.00 92.25 273 ASP A O 1
ATOM 2172 N N . PRO A 1 274 ? -10.097 -2.399 18.817 1.00 91.62 274 PRO A N 1
ATOM 2173 C CA . PRO A 1 274 ? -10.278 -2.331 17.363 1.00 91.62 274 PRO A CA 1
ATOM 2174 C C . PRO A 1 274 ? -9.397 -1.316 16.625 1.00 91.62 274 PRO A C 1
ATOM 2176 O O . PRO A 1 274 ? -9.157 -1.450 15.422 1.00 91.62 274 PRO A O 1
ATOM 2179 N N . MET A 1 275 ? -8.885 -0.289 17.316 1.00 92.50 275 MET A N 1
ATOM 2180 C CA . MET A 1 275 ? -7.939 0.668 16.731 1.00 92.50 275 MET A CA 1
ATOM 2181 C C . MET A 1 275 ? -6.696 -0.044 16.179 1.00 92.50 275 MET A C 1
ATOM 2183 O O . MET A 1 275 ? -6.160 0.366 15.145 1.00 92.50 275 MET A O 1
ATOM 2187 N N . PHE A 1 276 ? -6.270 -1.124 16.837 1.00 93.94 276 PHE A N 1
ATOM 2188 C CA . PHE A 1 276 ? -5.038 -1.849 16.540 1.00 93.94 276 PHE A CA 1
ATOM 2189 C C . PHE A 1 276 ? -5.263 -3.182 15.808 1.00 93.94 276 PHE A C 1
ATOM 2191 O O . PHE A 1 276 ? -4.296 -3.908 15.565 1.00 93.94 276 PHE A O 1
ATOM 2198 N N . ASP A 1 277 ? -6.495 -3.502 15.395 1.00 92.56 277 ASP A N 1
ATOM 2199 C CA . ASP A 1 277 ? -6.790 -4.744 14.671 1.00 92.56 277 ASP A CA 1
ATOM 2200 C C . ASP A 1 277 ? -5.930 -4.882 13.407 1.00 92.56 277 ASP A C 1
ATOM 2202 O O . ASP A 1 277 ? -5.774 -3.943 12.614 1.00 92.56 277 ASP A O 1
ATOM 2206 N N . GLY A 1 278 ? -5.383 -6.078 13.184 1.00 90.25 278 GLY A N 1
ATOM 2207 C CA . GLY A 1 278 ? -4.471 -6.349 12.071 1.00 90.25 278 GLY A CA 1
ATOM 2208 C C . GLY A 1 278 ? -3.033 -5.845 12.261 1.00 90.25 278 GLY A C 1
ATOM 2209 O O . GLY A 1 278 ? -2.201 -6.099 11.387 1.00 90.25 278 GLY A O 1
ATOM 2210 N N . MET A 1 279 ? -2.720 -5.140 13.354 1.00 92.56 279 MET A N 1
ATOM 2211 C CA . MET A 1 279 ? -1.356 -4.722 13.692 1.00 92.56 279 MET A CA 1
ATOM 2212 C C . MET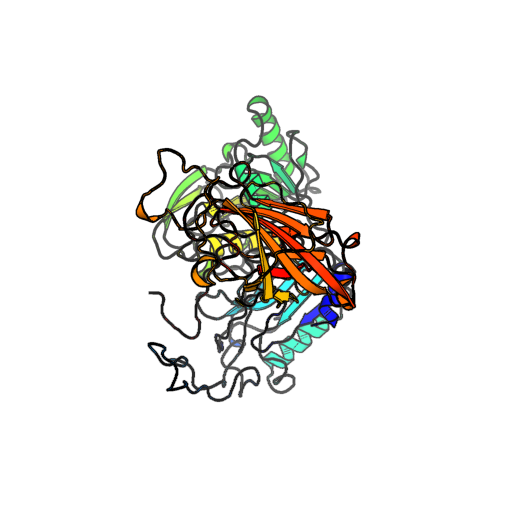 A 1 279 ? -0.667 -5.739 14.609 1.00 92.56 279 MET A C 1
ATOM 2214 O O . MET A 1 279 ? -1.316 -6.515 15.307 1.00 92.56 279 MET A O 1
ATOM 2218 N N . THR A 1 280 ? 0.667 -5.743 14.607 1.00 88.69 280 THR A N 1
ATOM 2219 C CA . THR A 1 280 ? 1.471 -6.664 15.425 1.00 88.69 280 THR A CA 1
ATOM 2220 C C . THR A 1 280 ? 2.520 -5.938 16.244 1.00 88.69 280 THR A C 1
ATOM 2222 O O . THR A 1 280 ? 3.045 -4.921 15.806 1.00 88.69 280 THR A O 1
ATOM 2225 N N . GLU A 1 281 ? 2.947 -6.532 17.359 1.00 88.25 281 GLU A N 1
ATOM 2226 C CA . GLU A 1 281 ? 4.116 -6.063 18.124 1.00 88.25 281 GLU A CA 1
ATOM 2227 C C . GLU A 1 281 ? 5.368 -5.901 17.242 1.00 88.25 281 GLU A C 1
ATOM 2229 O O . GLU A 1 281 ? 6.199 -5.020 17.458 1.00 88.25 281 GLU A O 1
ATOM 2234 N N . ALA A 1 282 ? 5.493 -6.707 16.182 1.00 90.25 282 ALA A N 1
ATOM 2235 C CA . ALA A 1 282 ? 6.591 -6.600 15.230 1.00 90.25 282 ALA A CA 1
ATOM 2236 C C . ALA A 1 282 ? 6.552 -5.303 14.395 1.00 90.25 282 ALA A C 1
ATOM 2238 O O . ALA A 1 282 ? 7.614 -4.812 13.996 1.00 90.25 282 ALA A O 1
ATOM 2239 N N . ASP A 1 283 ? 5.372 -4.721 14.154 1.00 91.75 283 ASP A N 1
ATOM 2240 C CA . ASP A 1 283 ? 5.209 -3.403 13.519 1.00 91.75 283 ASP A CA 1
ATOM 2241 C C . ASP A 1 283 ? 5.664 -2.261 14.445 1.00 91.75 283 ASP A C 1
ATOM 2243 O O . ASP A 1 283 ? 6.054 -1.196 13.972 1.00 91.75 283 ASP A O 1
ATOM 2247 N N . PHE A 1 284 ? 5.707 -2.505 15.754 1.00 93.88 284 PHE A N 1
ATOM 2248 C CA . PHE A 1 284 ? 6.088 -1.519 16.761 1.00 93.88 284 PHE A CA 1
ATOM 2249 C C . PHE A 1 284 ? 7.424 -1.838 17.449 1.00 93.88 284 PHE A C 1
ATOM 2251 O O . P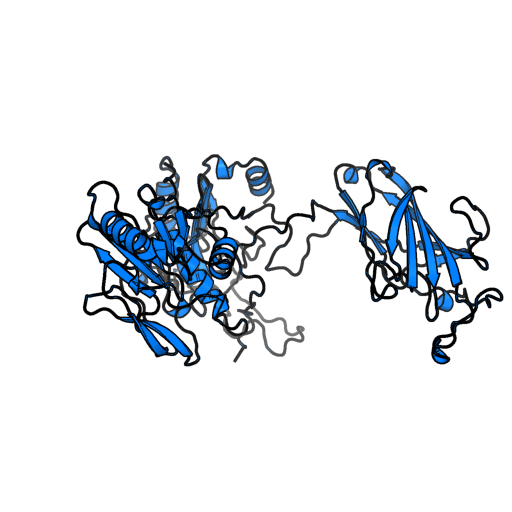HE A 1 284 ? 7.768 -1.225 18.457 1.00 93.88 284 PHE A O 1
ATOM 2258 N N . TYR A 1 285 ? 8.218 -2.754 16.885 1.00 92.25 285 TYR A N 1
ATOM 2259 C CA . TYR A 1 285 ? 9.571 -3.075 17.342 1.00 92.25 285 TYR A CA 1
ATOM 2260 C C . TYR A 1 285 ? 10.633 -2.467 16.409 1.00 92.25 285 TYR A C 1
ATOM 2262 O O . TYR A 1 285 ? 10.772 -2.891 15.257 1.00 92.25 285 TYR A O 1
ATOM 2270 N N . PHE A 1 286 ? 11.420 -1.508 16.910 1.00 89.44 286 PHE A N 1
ATOM 2271 C CA . PHE A 1 286 ? 12.311 -0.653 16.103 1.00 89.44 286 PHE A CA 1
ATOM 2272 C C . PHE A 1 286 ? 13.810 -0.941 16.277 1.00 89.44 286 PHE A C 1
ATOM 2274 O O . PHE A 1 286 ? 14.629 -0.262 15.661 1.00 89.44 286 PHE A O 1
ATOM 2281 N N . ARG A 1 287 ? 14.174 -1.960 17.077 1.00 84.44 287 ARG A N 1
ATOM 2282 C CA . ARG A 1 287 ? 15.547 -2.439 17.382 1.00 84.44 287 ARG A CA 1
ATOM 2283 C C . ARG A 1 287 ? 16.462 -1.459 18.120 1.00 84.44 287 ARG A C 1
ATOM 2285 O O . ARG A 1 287 ? 17.218 -1.891 18.982 1.00 84.44 287 ARG A O 1
ATOM 2292 N N . THR A 1 288 ? 16.403 -0.168 17.817 1.00 87.81 288 THR A N 1
ATOM 2293 C CA . THR A 1 288 ? 17.223 0.875 18.441 1.00 87.81 288 THR A CA 1
ATOM 2294 C C . THR A 1 288 ? 16.378 1.752 19.356 1.00 87.81 288 THR A C 1
ATOM 2296 O O . THR A 1 288 ? 15.196 1.991 19.105 1.00 87.81 288 THR A O 1
ATOM 2299 N N . VAL A 1 289 ? 16.969 2.223 20.459 1.00 92.06 289 VAL A N 1
ATOM 2300 C CA . VAL A 1 289 ? 16.296 3.167 21.362 1.00 92.06 289 VAL A CA 1
ATOM 2301 C C . VAL A 1 289 ? 16.176 4.512 20.663 1.00 92.06 289 VAL A C 1
ATOM 2303 O O . VAL A 1 289 ? 17.177 5.089 20.243 1.00 92.06 289 VAL A O 1
ATOM 2306 N N . ARG A 1 290 ? 14.955 5.038 20.599 1.00 91.94 290 ARG A N 1
ATOM 2307 C CA . ARG A 1 290 ? 14.650 6.324 19.970 1.00 91.94 290 ARG A CA 1
ATOM 2308 C C . ARG A 1 290 ? 13.825 7.181 20.909 1.00 91.94 290 ARG A C 1
ATOM 2310 O O . ARG A 1 290 ? 13.146 6.662 21.793 1.00 91.94 290 ARG A O 1
ATOM 2317 N N . GLU A 1 291 ? 13.908 8.490 20.726 1.00 95.50 291 GLU A N 1
ATOM 2318 C CA . GLU A 1 291 ? 13.002 9.422 21.383 1.00 95.50 291 GLU A CA 1
ATOM 2319 C C . GLU A 1 291 ? 11.711 9.535 20.567 1.00 95.50 291 GLU A C 1
ATOM 2321 O O . GLU A 1 291 ? 11.741 9.812 19.368 1.00 95.50 291 GLU A O 1
ATOM 2326 N N . TRP A 1 292 ? 10.580 9.315 21.225 1.00 96.19 292 TRP A N 1
ATOM 2327 C CA . TRP A 1 292 ? 9.250 9.374 20.639 1.00 96.19 292 TRP A CA 1
ATOM 2328 C C . TRP A 1 292 ? 8.480 10.571 21.178 1.00 96.19 292 TRP A C 1
ATOM 2330 O O . TRP A 1 292 ? 8.576 10.874 22.370 1.00 96.19 292 TRP A O 1
ATOM 2340 N N . ASN A 1 293 ? 7.670 11.205 20.325 1.00 97.06 293 ASN A N 1
ATOM 2341 C CA . ASN A 1 293 ? 6.606 12.069 20.826 1.00 97.06 293 ASN A CA 1
ATOM 2342 C C . ASN A 1 293 ? 5.471 11.169 21.302 1.00 97.06 293 ASN A C 1
ATOM 2344 O O . ASN A 1 293 ? 4.999 10.298 20.573 1.00 97.06 293 ASN A O 1
ATOM 2348 N N . THR A 1 294 ? 5.063 11.382 22.537 1.00 97.62 294 THR A N 1
ATOM 2349 C CA . THR A 1 294 ? 4.004 10.640 23.212 1.00 97.62 294 THR A CA 1
ATOM 2350 C C . THR A 1 294 ? 2.986 11.627 23.739 1.00 97.62 294 THR A C 1
ATOM 2352 O O . THR A 1 294 ? 3.307 12.805 23.895 1.00 97.62 294 THR A O 1
ATOM 2355 N N . VAL A 1 295 ? 1.773 11.169 24.007 1.00 97.75 295 VAL A N 1
ATOM 2356 C CA . VAL A 1 295 ? 0.751 11.999 24.636 1.00 97.75 295 VAL A CA 1
ATOM 2357 C C . VAL A 1 295 ? 0.512 11.559 26.074 1.00 97.75 295 VAL A C 1
ATOM 2359 O O . VAL A 1 295 ? 0.486 10.365 26.377 1.00 97.75 295 VAL A O 1
ATOM 2362 N N . SER A 1 296 ? 0.331 12.528 26.963 1.00 96.75 296 SER A N 1
ATOM 2363 C CA . SER A 1 296 ? -0.168 12.305 28.314 1.00 96.75 296 SER A CA 1
ATOM 2364 C C . SER A 1 296 ? -1.507 12.998 28.529 1.00 96.75 296 SER A C 1
ATOM 2366 O O . SER A 1 296 ? -1.830 14.002 27.887 1.00 96.75 296 SER A O 1
ATOM 2368 N N . SER A 1 297 ? -2.297 12.424 29.432 1.00 95.62 297 SER A N 1
ATOM 2369 C CA . SER A 1 297 ? -3.566 12.962 29.905 1.00 95.62 297 SER A CA 1
ATOM 2370 C C . SER A 1 297 ? -3.762 12.557 31.370 1.00 95.62 297 SER A C 1
ATOM 2372 O O . SER A 1 297 ? -3.301 11.477 31.748 1.00 95.62 297 SER A O 1
ATOM 2374 N N . PRO A 1 298 ? -4.405 13.390 32.209 1.00 93.81 298 PRO A N 1
ATOM 2375 C CA . PRO A 1 298 ? -4.886 12.953 33.520 1.00 93.81 298 PRO A CA 1
ATOM 2376 C C . PRO A 1 298 ? -5.979 11.878 33.410 1.00 93.81 298 PRO A C 1
ATOM 2378 O O . PRO A 1 298 ? -6.154 11.091 34.338 1.00 93.81 298 PRO A O 1
ATOM 2381 N N . ASP A 1 299 ? -6.687 11.832 32.282 1.00 91.75 299 ASP A N 1
ATOM 2382 C CA . ASP A 1 299 ? -7.735 10.857 32.011 1.00 91.75 299 ASP A CA 1
ATOM 2383 C C . ASP A 1 299 ? -7.164 9.581 31.375 1.00 91.75 299 ASP A C 1
ATOM 2385 O O . ASP A 1 299 ? -6.066 9.559 30.809 1.00 91.75 299 ASP A O 1
ATOM 2389 N N . LYS A 1 300 ? -7.936 8.492 31.436 1.00 92.19 300 LYS A N 1
ATOM 2390 C CA . LYS A 1 300 ? -7.539 7.206 30.858 1.00 92.19 300 LYS A CA 1
ATOM 2391 C C . LYS A 1 300 ? -7.515 7.282 29.328 1.00 92.19 300 LYS A C 1
ATOM 2393 O O . LYS A 1 300 ? -8.521 7.595 28.702 1.00 92.19 300 LYS A O 1
ATOM 2398 N N . LEU A 1 301 ? -6.384 6.896 28.744 1.00 95.50 301 LEU A N 1
ATOM 2399 C CA . LEU A 1 301 ? -6.211 6.717 27.303 1.00 95.50 301 LEU A CA 1
ATOM 2400 C C . LEU A 1 301 ? -6.164 5.226 26.957 1.00 95.50 301 LEU A C 1
ATOM 2402 O O . LEU A 1 301 ? -5.606 4.426 27.713 1.00 95.50 301 LEU A O 1
ATOM 2406 N N . VAL A 1 302 ? -6.676 4.864 25.783 1.00 96.75 302 VAL A N 1
ATOM 2407 C CA . VAL A 1 302 ? -6.278 3.622 25.110 1.00 96.75 302 VAL A CA 1
ATOM 2408 C C . VAL A 1 302 ? -5.046 3.954 24.285 1.00 96.75 302 VAL A C 1
ATOM 2410 O O . VAL A 1 302 ? -5.131 4.749 23.357 1.00 96.75 302 VAL A O 1
ATOM 2413 N N . ALA A 1 303 ? -3.883 3.413 24.627 1.00 97.25 303 ALA A N 1
ATOM 2414 C CA . ALA A 1 303 ? -2.644 3.820 23.980 1.00 97.25 303 ALA A CA 1
ATOM 2415 C C . ALA A 1 303 ? -1.617 2.699 23.930 1.00 97.25 303 ALA A C 1
ATOM 2417 O O . ALA A 1 303 ? -1.667 1.759 24.724 1.00 97.25 303 ALA A O 1
ATOM 2418 N N . THR A 1 304 ? -0.647 2.847 23.031 1.00 97.75 304 THR A N 1
ATOM 2419 C CA . THR A 1 304 ? 0.583 2.064 23.103 1.00 97.75 304 THR A CA 1
ATOM 2420 C C . THR A 1 304 ? 1.372 2.408 24.372 1.00 97.75 304 THR A C 1
ATOM 2422 O O . THR A 1 304 ? 1.190 3.478 24.955 1.00 97.75 304 THR A O 1
ATOM 2425 N N . SER A 1 305 ? 2.306 1.550 24.785 1.00 96.06 305 SER A N 1
ATOM 2426 C CA . SER A 1 305 ? 3.266 1.854 25.854 1.00 96.06 305 SER A CA 1
ATOM 2427 C C . SER A 1 305 ? 4.693 1.950 25.294 1.00 96.06 305 SER A C 1
ATOM 2429 O O . SER A 1 305 ? 5.259 0.927 24.902 1.00 96.06 305 SER A O 1
ATOM 2431 N N . PRO A 1 306 ? 5.302 3.153 25.228 1.00 97.06 306 PRO A N 1
ATOM 2432 C CA . PRO A 1 306 ? 4.739 4.464 25.572 1.00 97.06 306 PRO A CA 1
ATOM 2433 C C . PRO A 1 306 ? 3.696 4.975 24.553 1.00 97.06 306 PRO A C 1
ATOM 2435 O O . PRO A 1 306 ? 3.635 4.489 23.423 1.00 97.06 306 PRO A O 1
ATOM 2438 N N . ALA A 1 307 ? 2.900 5.978 24.949 1.00 97.50 307 ALA A N 1
ATOM 2439 C CA . ALA A 1 307 ? 1.700 6.471 24.250 1.00 97.50 307 ALA A CA 1
ATOM 2440 C C . ALA A 1 307 ? 1.988 7.295 22.981 1.00 97.50 307 ALA A C 1
ATOM 2442 O O . ALA A 1 307 ? 1.682 8.483 22.905 1.00 97.50 307 ALA A O 1
ATOM 2443 N N . VAL A 1 308 ? 2.619 6.669 21.988 1.00 97.56 308 VAL A N 1
ATOM 2444 C CA . VAL A 1 308 ? 2.862 7.239 20.654 1.00 97.56 308 VAL A CA 1
ATOM 2445 C C . VAL A 1 308 ? 1.598 7.184 19.806 1.00 97.56 308 VAL A C 1
ATOM 2447 O O . VAL A 1 308 ? 1.323 8.124 19.072 1.00 97.56 308 VAL A O 1
ATOM 2450 N N . PHE A 1 309 ? 0.827 6.105 19.912 1.00 98.00 309 PHE A N 1
ATOM 2451 C CA . PHE A 1 309 ? -0.528 6.023 19.379 1.00 98.00 309 PHE A CA 1
ATOM 2452 C C . PHE A 1 309 ? -1.459 6.014 20.577 1.00 98.00 309 PHE A C 1
ATOM 2454 O O . PHE A 1 309 ? -1.294 5.178 21.465 1.00 98.00 309 PHE A O 1
ATOM 2461 N N . ALA A 1 310 ? -2.407 6.940 20.622 1.00 97.88 310 ALA A N 1
ATOM 2462 C CA . ALA A 1 310 ? -3.353 7.031 21.723 1.00 97.88 310 ALA A CA 1
ATOM 2463 C C . ALA A 1 310 ? -4.733 7.443 21.230 1.00 97.88 310 ALA A C 1
ATOM 2465 O O . ALA A 1 310 ? -4.844 8.204 20.272 1.00 97.88 310 ALA A O 1
ATOM 2466 N N . ARG A 1 311 ? -5.767 6.982 21.923 1.00 97.12 311 ARG A N 1
ATOM 2467 C CA . ARG A 1 311 ? -7.160 7.353 21.731 1.00 97.12 311 ARG A CA 1
ATOM 2468 C C . ARG A 1 311 ? -7.758 7.799 23.060 1.00 97.12 311 ARG A C 1
ATOM 2470 O O . ARG A 1 311 ? -7.578 7.140 24.086 1.00 97.12 311 ARG A O 1
ATOM 2477 N N . TYR A 1 312 ? -8.458 8.923 23.017 1.00 95.81 312 TYR A N 1
ATOM 2478 C CA . TYR A 1 312 ? -9.359 9.392 24.058 1.00 95.81 312 TYR A CA 1
ATOM 2479 C C . TYR A 1 312 ? -10.792 9.201 23.567 1.00 95.81 312 TYR A C 1
ATOM 2481 O O . TYR A 1 312 ? -11.140 9.718 22.503 1.00 95.81 312 TYR A O 1
ATOM 2489 N N . ASP A 1 313 ? -11.613 8.511 24.352 1.00 92.31 313 ASP A N 1
ATOM 2490 C CA . ASP A 1 313 ? -13.011 8.230 24.029 1.00 92.31 313 ASP A CA 1
ATOM 2491 C C . ASP A 1 313 ? -13.946 9.159 24.813 1.00 92.31 313 ASP A C 1
ATOM 2493 O O . ASP A 1 313 ? -13.813 9.322 26.027 1.00 92.31 313 ASP A O 1
ATOM 2497 N N . PHE A 1 314 ? -14.915 9.761 24.127 1.00 89.50 314 PHE A N 1
ATOM 2498 C CA . PHE A 1 314 ? -15.975 10.540 24.759 1.00 89.50 314 PHE A CA 1
ATOM 2499 C C . PHE A 1 314 ? -17.147 9.625 25.091 1.00 89.50 314 PHE A C 1
ATOM 2501 O O . PHE A 1 314 ? -17.535 8.785 24.285 1.00 89.50 314 PHE A O 1
ATOM 2508 N N . GLN A 1 315 ? -17.783 9.846 26.243 1.00 81.62 315 GLN A N 1
ATOM 2509 C CA . GLN A 1 315 ? -18.959 9.069 26.658 1.00 81.62 315 GLN A CA 1
ATOM 2510 C C . GLN A 1 315 ? -20.108 9.123 25.647 1.00 81.62 315 GLN A C 1
ATOM 2512 O O . GLN A 1 315 ? -20.870 8.169 25.541 1.00 81.62 315 GLN A O 1
ATOM 2517 N N . ALA A 1 316 ? -20.229 10.234 24.914 1.00 76.25 316 ALA A N 1
ATOM 2518 C CA . ALA A 1 316 ? -21.228 10.368 23.869 1.00 76.25 316 ALA A CA 1
ATOM 2519 C C . ALA A 1 316 ? -20.965 9.383 22.717 1.00 76.25 316 ALA A C 1
ATOM 2521 O O . ALA A 1 316 ? -21.938 8.825 22.233 1.00 76.25 316 ALA A O 1
ATOM 2522 N N . GLY A 1 317 ? -19.696 9.121 22.363 1.00 78.94 317 GLY A N 1
ATOM 2523 C CA . GLY A 1 317 ? -19.251 8.196 21.307 1.00 78.94 317 GLY A CA 1
ATOM 2524 C C . GLY A 1 317 ? -18.291 8.802 20.264 1.00 78.94 317 GLY A C 1
ATOM 2525 O O . GLY A 1 317 ? -17.868 8.104 19.345 1.00 78.94 317 GLY A O 1
ATOM 2526 N N . GLY A 1 318 ? -17.894 10.075 20.409 1.00 88.25 318 GLY A N 1
ATOM 2527 C CA . GLY A 1 318 ? -16.786 10.673 19.646 1.00 88.25 318 GLY A CA 1
ATOM 2528 C C . GLY A 1 318 ? -15.412 10.238 20.172 1.00 88.25 318 GLY A C 1
ATOM 2529 O O . GLY A 1 318 ? -15.298 9.765 21.304 1.00 88.25 318 GLY A O 1
ATOM 2530 N N . ALA A 1 319 ? -14.351 10.430 19.383 1.00 93.88 319 ALA A N 1
ATOM 2531 C CA . ALA A 1 319 ? -12.989 10.072 19.795 1.00 93.88 319 ALA A CA 1
ATOM 2532 C C . ALA A 1 319 ? -11.920 11.035 19.260 1.00 93.88 319 ALA A C 1
ATOM 2534 O O . ALA A 1 319 ? -12.035 11.566 18.153 1.00 93.88 319 ALA A O 1
ATOM 2535 N N . ILE A 1 320 ? -10.842 11.214 20.028 1.00 96.81 320 ILE A N 1
ATOM 2536 C CA . ILE A 1 320 ? -9.602 11.855 19.568 1.00 96.81 320 ILE A CA 1
ATOM 2537 C C . ILE A 1 320 ? -8.510 10.795 19.500 1.00 96.81 320 ILE A C 1
ATOM 2539 O O . ILE A 1 320 ? -8.166 10.198 20.515 1.00 96.81 320 ILE A O 1
ATOM 2543 N N . ILE A 1 321 ? -7.926 10.605 18.323 1.00 98.12 321 ILE A N 1
ATOM 2544 C CA . ILE A 1 321 ? -6.764 9.753 18.083 1.00 98.12 321 ILE A CA 1
ATOM 2545 C C . ILE A 1 321 ? -5.544 10.647 17.876 1.00 98.12 321 ILE A C 1
ATOM 2547 O O . ILE A 1 321 ? -5.574 11.569 17.069 1.00 98.12 321 ILE A O 1
ATOM 2551 N N . VAL A 1 322 ? -4.450 10.371 18.577 1.00 98.50 322 VAL A N 1
ATOM 2552 C CA . VAL A 1 322 ? -3.189 11.110 18.472 1.00 98.50 322 VAL A CA 1
ATOM 2553 C C . VAL A 1 322 ? -2.102 10.193 17.930 1.00 98.50 322 VAL A C 1
ATOM 2555 O O . VAL A 1 322 ? -1.859 9.116 18.477 1.00 98.50 322 VAL A O 1
ATOM 2558 N N . LEU A 1 323 ? -1.436 10.645 16.865 1.00 98.31 323 LEU A N 1
ATOM 2559 C CA . LEU A 1 323 ? -0.287 9.991 16.247 1.00 98.31 323 LEU A CA 1
ATOM 2560 C C . LEU A 1 323 ? 0.972 10.794 16.573 1.00 98.31 323 LEU A C 1
ATOM 2562 O O . LEU A 1 323 ? 1.152 11.916 16.107 1.00 98.31 323 LEU A O 1
ATOM 2566 N N . GLY A 1 324 ? 1.856 10.226 17.384 1.00 96.81 324 GLY A N 1
ATOM 2567 C CA . GLY A 1 324 ? 3.081 10.878 17.846 1.00 96.81 324 GLY A CA 1
ATOM 2568 C C . GLY A 1 324 ? 4.268 10.762 16.890 1.00 96.81 324 GLY A C 1
ATOM 2569 O O . GLY A 1 324 ? 5.239 11.511 17.016 1.00 96.81 324 GLY A O 1
ATOM 2570 N N . ALA A 1 325 ? 4.204 9.860 15.911 1.00 94.88 325 ALA A N 1
ATOM 2571 C CA . ALA A 1 325 ? 5.263 9.673 14.926 1.00 94.88 325 ALA A CA 1
ATOM 2572 C C . ALA A 1 325 ? 4.704 9.447 13.521 1.00 94.88 325 ALA A C 1
ATOM 2574 O O . ALA A 1 325 ? 3.704 8.748 13.354 1.00 94.88 325 ALA A O 1
ATOM 2575 N N . ALA A 1 326 ? 5.386 10.019 12.529 1.00 94.44 326 ALA A N 1
ATOM 2576 C CA . ALA A 1 326 ? 5.102 9.830 11.110 1.00 94.44 326 ALA A CA 1
ATOM 2577 C C . ALA A 1 326 ? 6.165 8.930 10.449 1.00 94.44 326 ALA A C 1
ATOM 2579 O O . ALA A 1 326 ? 7.294 8.841 10.942 1.00 94.44 326 ALA A O 1
ATOM 2580 N N . PRO A 1 327 ? 5.834 8.240 9.341 1.00 93.00 327 PRO A N 1
ATOM 2581 C CA . PRO A 1 327 ? 6.780 7.346 8.670 1.00 93.00 327 PRO A CA 1
ATOM 2582 C C . PRO A 1 327 ? 8.055 8.025 8.146 1.00 93.00 327 PRO A C 1
ATOM 2584 O O . PRO A 1 327 ? 9.126 7.417 8.146 1.00 93.00 327 PRO A O 1
ATOM 2587 N N . ASP A 1 328 ? 7.960 9.274 7.698 1.00 90.19 328 ASP A N 1
ATOM 2588 C CA . ASP A 1 328 ? 9.067 10.069 7.152 1.00 90.19 328 ASP A CA 1
ATOM 2589 C C . ASP A 1 328 ? 10.124 10.450 8.204 1.00 90.19 328 ASP A C 1
ATOM 2591 O O . ASP A 1 328 ? 11.300 10.589 7.871 1.00 90.19 328 ASP A O 1
ATOM 2595 N N . GLN A 1 329 ? 9.739 10.500 9.482 1.00 89.94 329 GLN A N 1
ATOM 2596 C CA . GLN A 1 329 ? 10.630 10.696 10.634 1.00 89.94 329 GLN A CA 1
ATOM 2597 C C . GLN A 1 329 ? 11.494 9.464 10.949 1.00 89.94 329 GLN A C 1
ATOM 2599 O O . GLN A 1 329 ? 12.321 9.493 11.869 1.00 89.94 329 GLN A O 1
ATOM 2604 N N . LEU A 1 330 ? 11.275 8.353 10.240 1.00 89.31 330 LEU A N 1
ATOM 2605 C CA . LEU A 1 330 ? 12.004 7.105 10.415 1.00 89.31 330 LEU A CA 1
ATOM 2606 C C . LEU A 1 330 ? 12.975 6.861 9.258 1.00 89.31 330 LEU A C 1
ATOM 2608 O O . LEU A 1 330 ? 12.708 7.187 8.096 1.00 89.31 330 LEU A O 1
ATOM 2612 N N . GLU A 1 331 ? 14.098 6.238 9.607 1.00 81.50 331 GLU A N 1
ATOM 2613 C CA . GLU A 1 331 ? 15.145 5.837 8.674 1.00 81.50 331 GLU A CA 1
ATOM 2614 C C . GLU A 1 331 ? 14.658 4.785 7.664 1.00 81.50 331 GLU A C 1
ATOM 2616 O O . GLU A 1 331 ? 13.802 3.942 7.956 1.00 81.50 331 GLU A O 1
ATOM 2621 N N . GLU A 1 332 ? 15.251 4.807 6.472 1.00 71.69 332 GLU A N 1
ATOM 2622 C CA . GLU A 1 332 ? 14.920 3.869 5.392 1.00 71.69 332 GLU A CA 1
ATOM 2623 C C . GLU A 1 332 ? 15.628 2.503 5.554 1.00 71.69 332 GLU A C 1
ATOM 2625 O O . GLU A 1 332 ? 15.118 1.483 5.091 1.00 71.69 332 GLU A O 1
ATOM 2630 N N . GLY A 1 333 ? 16.762 2.446 6.267 1.00 64.62 333 GLY A N 1
ATOM 2631 C CA . GLY A 1 333 ? 17.664 1.282 6.323 1.00 64.62 333 GLY A CA 1
ATOM 2632 C C . GLY A 1 333 ? 17.240 0.088 7.195 1.00 64.62 333 GLY A C 1
ATOM 2633 O O . GLY A 1 333 ? 17.883 -0.951 7.124 1.00 64.62 333 GLY A O 1
ATOM 2634 N N . PHE A 1 334 ? 16.163 0.180 7.988 1.00 69.19 334 PHE A N 1
ATOM 2635 C CA . PHE A 1 334 ? 15.814 -0.851 8.992 1.00 69.19 334 PHE A CA 1
ATOM 2636 C C . PHE A 1 334 ? 14.340 -1.294 8.997 1.00 69.19 334 PHE A C 1
ATOM 2638 O O . PHE A 1 334 ? 13.827 -1.759 10.013 1.00 69.19 334 PHE A O 1
ATOM 2645 N N . TRP A 1 335 ? 13.621 -1.132 7.881 1.00 82.94 335 TRP A N 1
ATOM 2646 C CA . TRP A 1 335 ? 12.164 -1.372 7.769 1.00 82.94 335 TRP A CA 1
ATOM 2647 C C . TRP A 1 335 ? 11.295 -0.491 8.681 1.00 82.94 335 TRP A C 1
ATOM 2649 O O . TRP A 1 335 ? 10.075 -0.552 8.592 1.00 82.94 335 TRP A O 1
ATOM 2659 N N . ASN A 1 336 ? 11.886 0.358 9.525 1.00 89.50 336 ASN A N 1
ATOM 2660 C CA . ASN A 1 336 ? 11.184 1.213 10.482 1.00 89.50 336 ASN A CA 1
ATOM 2661 C C . ASN A 1 336 ? 10.138 2.099 9.790 1.00 89.50 336 ASN A C 1
ATOM 2663 O O . ASN A 1 336 ? 8.976 2.119 10.202 1.00 89.50 336 ASN A O 1
ATOM 2667 N N . ARG A 1 337 ? 10.511 2.740 8.673 1.00 91.06 337 ARG A N 1
ATOM 2668 C CA . ARG A 1 337 ? 9.576 3.488 7.822 1.00 91.06 337 ARG A CA 1
ATOM 2669 C C . ARG A 1 337 ? 8.438 2.618 7.287 1.00 91.06 337 ARG A C 1
ATOM 2671 O O . ARG A 1 337 ? 7.284 3.020 7.374 1.00 91.06 337 ARG A O 1
ATOM 2678 N N . GLU A 1 338 ? 8.736 1.429 6.764 1.00 91.00 338 GLU A N 1
ATOM 2679 C CA . GLU A 1 338 ? 7.722 0.496 6.246 1.00 91.00 338 GLU A CA 1
ATOM 2680 C C . GLU A 1 338 ? 6.730 0.077 7.336 1.00 91.00 338 GLU A C 1
ATOM 2682 O O . GLU A 1 338 ? 5.522 0.121 7.116 1.00 91.00 338 GLU A O 1
ATOM 2687 N N . LYS A 1 339 ? 7.240 -0.286 8.518 1.00 92.44 339 LYS A N 1
ATOM 2688 C CA . LYS A 1 339 ? 6.442 -0.688 9.679 1.00 92.44 339 LYS A CA 1
ATOM 2689 C C . LYS A 1 339 ? 5.482 0.420 10.109 1.00 92.44 339 LYS A C 1
ATOM 2691 O O . LYS A 1 339 ? 4.285 0.174 10.222 1.00 92.44 339 LYS A O 1
ATOM 2696 N N . MET A 1 340 ? 5.981 1.648 10.260 1.00 94.06 340 MET A N 1
ATOM 2697 C CA . MET A 1 340 ? 5.150 2.800 10.629 1.00 94.06 340 MET A CA 1
ATOM 2698 C C . MET A 1 340 ? 4.141 3.162 9.537 1.00 94.06 340 MET A C 1
ATOM 2700 O O . MET A 1 340 ? 2.994 3.478 9.842 1.00 94.06 340 MET A O 1
ATOM 2704 N N . THR A 1 341 ? 4.540 3.063 8.265 1.00 94.62 341 THR A N 1
ATOM 2705 C CA . THR A 1 341 ? 3.625 3.264 7.131 1.00 94.62 341 THR A CA 1
ATOM 2706 C C . THR A 1 341 ? 2.482 2.252 7.193 1.00 94.62 341 THR A C 1
ATOM 2708 O O . THR A 1 341 ? 1.317 2.631 7.135 1.00 94.62 341 THR A O 1
ATOM 2711 N N . ARG A 1 342 ? 2.791 0.969 7.403 1.00 93.94 342 ARG A N 1
ATOM 2712 C CA . ARG A 1 342 ? 1.781 -0.082 7.541 1.00 93.94 342 ARG A CA 1
ATOM 2713 C C . ARG A 1 342 ? 0.878 0.136 8.757 1.00 93.94 342 ARG A C 1
ATOM 2715 O O . ARG A 1 342 ? -0.327 -0.032 8.624 1.00 93.94 342 ARG A O 1
ATOM 2722 N N . ALA A 1 343 ? 1.423 0.557 9.901 1.00 95.19 343 ALA A N 1
ATOM 2723 C CA . ALA A 1 343 ? 0.626 0.881 11.086 1.00 95.19 343 ALA A CA 1
ATOM 2724 C C . ALA A 1 343 ? -0.386 2.010 10.808 1.00 95.19 343 ALA A C 1
ATOM 2726 O O . ALA A 1 343 ? -1.566 1.864 11.116 1.00 95.19 343 ALA A O 1
ATOM 2727 N N . TRP A 1 344 ? 0.037 3.097 10.149 1.00 96.38 344 TRP A N 1
ATOM 2728 C CA . TRP A 1 344 ? -0.870 4.170 9.716 1.00 96.38 344 TRP A CA 1
ATOM 2729 C C . TRP A 1 344 ? -1.922 3.668 8.720 1.00 96.38 344 TRP A C 1
ATOM 2731 O O . TRP A 1 344 ? -3.106 3.945 8.890 1.00 96.38 344 TRP A O 1
ATOM 2741 N N . SER A 1 345 ? -1.520 2.889 7.710 1.00 95.12 345 SER A N 1
ATOM 2742 C CA . SER A 1 345 ? -2.454 2.357 6.708 1.00 95.12 345 SER A CA 1
ATOM 2743 C C . SER A 1 345 ? -3.503 1.436 7.340 1.00 95.12 345 SER A C 1
ATOM 2745 O O . SER A 1 345 ? -4.686 1.565 7.030 1.00 95.12 345 SER A O 1
ATOM 2747 N N . SER A 1 346 ? -3.099 0.558 8.266 1.00 94.62 346 SER A N 1
ATOM 2748 C CA . SER A 1 346 ? -4.012 -0.301 9.030 1.00 94.62 346 SER A CA 1
ATOM 2749 C C . SER A 1 346 ? -4.971 0.515 9.895 1.00 94.62 346 SER A C 1
ATOM 2751 O O . SER A 1 346 ? -6.164 0.226 9.905 1.00 94.62 34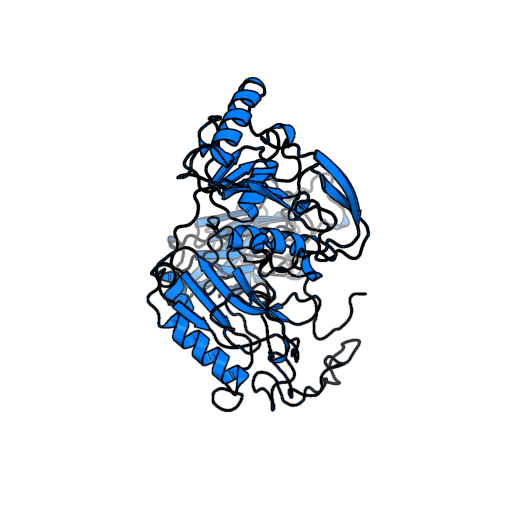6 SER A O 1
ATOM 2753 N N . LEU A 1 347 ? -4.485 1.566 10.567 1.00 95.88 347 LEU A N 1
ATOM 2754 C CA . LEU A 1 347 ? -5.325 2.457 11.371 1.00 95.88 347 LEU A CA 1
ATOM 2755 C C . LEU A 1 347 ? -6.393 3.138 10.506 1.00 95.88 347 LEU A C 1
ATOM 2757 O O . LEU A 1 347 ? -7.576 3.104 10.832 1.00 95.88 347 LEU A O 1
ATOM 2761 N N . PHE A 1 348 ? -5.991 3.728 9.381 1.00 95.31 348 PHE A N 1
ATOM 2762 C CA . PHE A 1 348 ? -6.914 4.394 8.463 1.00 95.31 348 PHE A CA 1
ATOM 2763 C C . PHE A 1 348 ? -7.931 3.416 7.859 1.00 95.31 348 PHE A C 1
ATOM 2765 O O . PHE A 1 348 ? -9.104 3.760 7.712 1.00 95.31 348 PHE A O 1
ATOM 2772 N N . ALA A 1 349 ? -7.518 2.177 7.574 1.00 92.31 349 ALA A N 1
ATOM 2773 C CA . ALA A 1 349 ? -8.419 1.120 7.120 1.00 92.31 349 ALA A CA 1
ATOM 2774 C C . ALA A 1 349 ? -9.392 0.647 8.220 1.00 92.31 349 ALA A C 1
ATOM 2776 O O . ALA A 1 349 ? -10.542 0.325 7.914 1.00 92.31 349 ALA A O 1
ATOM 2777 N N . ASN A 1 350 ? -8.967 0.623 9.489 1.00 92.31 350 ASN A N 1
ATOM 2778 C CA . ASN A 1 350 ? -9.833 0.323 10.638 1.00 92.31 350 ASN A CA 1
ATOM 2779 C C . ASN A 1 350 ? -10.894 1.409 10.837 1.00 92.31 350 ASN A C 1
ATOM 2781 O O . ASN A 1 350 ? -12.048 1.096 11.113 1.00 92.31 350 ASN A O 1
ATOM 2785 N N . LEU A 1 351 ? -10.525 2.669 10.605 1.00 91.75 351 LEU A N 1
ATOM 2786 C CA . LEU A 1 351 ? -11.429 3.818 10.661 1.00 91.75 351 LEU A CA 1
ATOM 2787 C C . LEU A 1 351 ? -12.305 3.975 9.406 1.00 91.75 351 LEU A C 1
ATOM 2789 O O . LEU A 1 351 ? -13.131 4.881 9.360 1.00 91.75 351 LEU A O 1
ATOM 2793 N N . ASN A 1 352 ? -12.162 3.110 8.395 1.00 90.31 352 ASN A N 1
ATOM 2794 C CA . ASN A 1 352 ? -12.908 3.194 7.135 1.00 90.31 352 ASN A CA 1
ATOM 2795 C C . ASN A 1 352 ? -12.744 4.558 6.422 1.00 90.31 352 ASN A C 1
ATOM 2797 O O . ASN A 1 352 ? -13.705 5.120 5.887 1.00 90.31 352 ASN A O 1
ATOM 2801 N N . LEU A 1 353 ? -11.523 5.110 6.454 1.00 93.06 353 LEU A N 1
ATOM 2802 C CA . LEU A 1 353 ? -11.185 6.336 5.727 1.00 93.06 353 LEU A CA 1
ATOM 2803 C C . LEU A 1 353 ? -11.106 6.068 4.208 1.00 93.06 353 LEU A C 1
ATOM 2805 O O . LEU A 1 353 ? -10.751 4.957 3.804 1.00 93.06 353 LEU A O 1
ATOM 2809 N N . PRO A 1 354 ? -11.403 7.065 3.354 1.00 90.38 354 PRO A N 1
ATOM 2810 C CA . PRO A 1 354 ? -11.495 6.885 1.910 1.00 90.38 354 PRO A CA 1
ATOM 2811 C C . PRO A 1 354 ? -10.101 6.816 1.275 1.00 90.38 354 PRO A C 1
ATOM 2813 O O . PRO A 1 354 ? -9.390 7.817 1.161 1.00 90.38 354 PRO A O 1
ATOM 2816 N N . PHE A 1 355 ? -9.705 5.625 0.828 1.00 88.56 355 PHE A N 1
ATOM 2817 C CA . PHE A 1 355 ? -8.502 5.428 0.019 1.00 88.56 355 PHE A CA 1
ATOM 2818 C C . PHE A 1 355 ? -8.859 5.569 -1.465 1.00 88.56 355 PHE A C 1
ATOM 2820 O O . PHE A 1 355 ? -9.539 4.709 -2.016 1.00 88.56 355 PHE A O 1
ATOM 2827 N N . LYS A 1 356 ? -8.361 6.613 -2.137 1.00 80.31 356 LYS A N 1
ATOM 2828 C CA . LYS A 1 356 ? -8.585 6.858 -3.577 1.00 80.31 356 LYS A CA 1
ATOM 2829 C C . LYS A 1 356 ? -7.349 6.670 -4.446 1.00 80.31 356 LYS A C 1
ATOM 2831 O O . LYS A 1 356 ? -7.385 6.936 -5.646 1.00 80.31 356 LYS A O 1
ATOM 2836 N N . LYS A 1 357 ? -6.245 6.183 -3.874 1.00 75.00 357 LYS A N 1
ATOM 2837 C CA . LYS A 1 357 ? -5.107 5.736 -4.682 1.00 75.00 357 LYS A CA 1
ATOM 2838 C C . LYS A 1 357 ? -5.580 4.618 -5.609 1.00 75.00 357 LYS A C 1
ATOM 2840 O O . LYS A 1 357 ? -5.975 3.557 -5.129 1.00 75.00 357 LYS A O 1
ATOM 2845 N N . GLU A 1 358 ? -5.518 4.838 -6.919 1.00 71.19 358 GLU A N 1
ATOM 2846 C CA . GLU A 1 358 ? -5.868 3.816 -7.905 1.00 71.19 358 GLU A CA 1
ATOM 2847 C C . GLU A 1 358 ? -4.799 2.718 -7.945 1.00 71.19 358 GLU A C 1
ATOM 2849 O O . GLU A 1 358 ? -3.942 2.694 -8.826 1.00 71.19 358 GLU A O 1
ATOM 2854 N N . LEU A 1 359 ? -4.827 1.815 -6.964 1.00 78.12 359 LEU A N 1
ATOM 2855 C CA . LEU A 1 359 ? -4.013 0.608 -6.991 1.00 78.12 359 LEU A CA 1
ATOM 2856 C C . LEU A 1 359 ? -4.492 -0.270 -8.150 1.00 78.12 359 LEU A C 1
ATOM 2858 O O . LEU A 1 359 ? -5.648 -0.694 -8.181 1.00 78.12 359 LEU A O 1
ATOM 2862 N N . THR A 1 360 ? -3.597 -0.530 -9.099 1.00 74.38 360 THR A N 1
ATOM 2863 C CA . THR A 1 360 ? -3.786 -1.546 -10.133 1.00 74.38 360 THR A CA 1
ATOM 2864 C C . THR A 1 360 ? -3.084 -2.820 -9.685 1.00 74.38 360 THR A C 1
ATOM 2866 O O . THR A 1 360 ? -1.907 -2.816 -9.315 1.00 74.38 360 THR A O 1
ATOM 2869 N N . PHE A 1 361 ? -3.820 -3.925 -9.676 1.00 76.31 361 PHE A N 1
ATOM 2870 C CA . PHE A 1 361 ? -3.324 -5.214 -9.213 1.00 76.31 361 PHE A CA 1
ATOM 2871 C C . PHE A 1 361 ? -2.826 -6.054 -10.382 1.00 76.31 361 PHE A C 1
ATOM 2873 O O . PHE A 1 361 ? -1.720 -6.593 -10.351 1.00 76.31 361 PHE A O 1
ATOM 2880 N N . PHE A 1 362 ? -3.637 -6.187 -11.427 1.00 76.31 362 PHE A N 1
ATOM 2881 C CA . PHE A 1 362 ? -3.413 -7.179 -12.477 1.00 76.31 362 PHE A CA 1
ATOM 2882 C C . PHE A 1 362 ? -2.864 -6.562 -13.765 1.00 76.31 362 PHE A C 1
ATOM 2884 O O . PHE A 1 362 ? -2.158 -7.254 -14.499 1.00 76.31 362 PHE A O 1
ATOM 2891 N N . ASN A 1 363 ? -3.129 -5.279 -14.010 1.00 66.44 363 ASN A N 1
ATOM 2892 C CA . ASN A 1 363 ? -2.640 -4.519 -15.164 1.00 66.44 363 ASN A CA 1
ATOM 2893 C C . ASN A 1 363 ? -1.358 -3.729 -14.898 1.00 66.44 363 ASN A C 1
ATOM 2895 O O . ASN A 1 363 ? -0.887 -3.035 -15.791 1.00 66.44 363 ASN A O 1
ATOM 2899 N N . HIS A 1 364 ? -0.807 -3.814 -13.688 1.00 63.75 364 HIS A N 1
ATOM 2900 C CA . HIS A 1 364 ? 0.380 -3.050 -13.332 1.00 63.75 364 HIS A CA 1
ATOM 2901 C C . HIS A 1 364 ? 1.591 -3.495 -14.169 1.00 63.75 364 HIS A C 1
ATOM 2903 O O . HIS A 1 364 ? 1.937 -4.680 -14.209 1.00 63.75 364 HIS A O 1
ATOM 2909 N N . LEU A 1 365 ? 2.254 -2.539 -14.816 1.00 54.38 365 LEU A N 1
ATOM 2910 C CA . LEU A 1 365 ? 3.366 -2.761 -15.740 1.00 54.38 365 LEU A CA 1
ATOM 2911 C C . LEU A 1 365 ? 4.682 -3.010 -14.997 1.00 54.38 365 LEU A C 1
ATOM 2913 O O . LEU A 1 365 ? 5.504 -3.807 -15.436 1.00 54.38 365 LEU A O 1
ATOM 2917 N N . ARG A 1 366 ? 4.909 -2.358 -13.850 1.00 54.44 366 ARG A N 1
ATOM 2918 C CA . ARG A 1 366 ? 6.129 -2.567 -13.043 1.00 54.44 366 ARG A CA 1
ATOM 2919 C C . ARG A 1 366 ? 5.898 -3.581 -11.933 1.00 54.44 366 ARG A C 1
ATOM 2921 O O . ARG A 1 366 ? 5.256 -3.272 -10.940 1.00 54.44 366 ARG A O 1
ATOM 2928 N N . LEU A 1 367 ? 6.448 -4.778 -12.052 1.00 57.44 367 LEU A N 1
ATOM 2929 C CA . LEU A 1 367 ? 6.300 -5.800 -11.019 1.00 57.44 367 LEU A CA 1
ATOM 2930 C C . LEU A 1 367 ? 7.425 -5.652 -9.991 1.00 57.44 367 LEU A C 1
ATOM 2932 O O . LEU A 1 367 ? 8.589 -5.867 -10.301 1.00 57.44 367 LEU A O 1
ATOM 2936 N N . ARG A 1 368 ? 7.086 -5.265 -8.756 1.00 61.69 368 ARG A N 1
ATOM 2937 C CA . ARG A 1 368 ? 8.066 -4.956 -7.694 1.00 61.69 368 ARG A CA 1
ATOM 2938 C C . ARG A 1 368 ? 9.035 -6.096 -7.360 1.00 61.69 368 ARG A C 1
ATOM 2940 O O . ARG A 1 368 ? 10.172 -5.808 -7.012 1.00 61.69 368 ARG A O 1
ATOM 2947 N N . HIS A 1 369 ? 8.597 -7.354 -7.428 1.00 50.78 369 HIS A N 1
ATOM 2948 C CA . HIS A 1 369 ? 9.403 -8.509 -7.009 1.00 50.78 369 HIS A CA 1
ATOM 2949 C C . HIS A 1 369 ? 10.357 -9.024 -8.096 1.00 50.78 369 HIS A C 1
ATOM 2951 O O . HIS A 1 369 ? 11.313 -9.733 -7.797 1.00 50.78 369 HIS A O 1
ATOM 2957 N N . ASN A 1 370 ? 10.155 -8.618 -9.350 1.00 39.19 370 ASN A N 1
ATOM 2958 C CA . ASN A 1 370 ? 10.984 -9.079 -10.445 1.00 39.19 370 ASN A CA 1
ATOM 2959 C C . ASN A 1 370 ? 11.674 -7.873 -11.072 1.00 39.19 370 ASN A C 1
ATOM 2961 O O . ASN A 1 370 ? 11.032 -7.023 -11.674 1.00 39.19 370 ASN A O 1
ATOM 2965 N N . THR A 1 371 ? 13.004 -7.872 -11.080 1.00 40.34 371 THR A N 1
ATOM 2966 C CA . THR A 1 371 ? 13.838 -7.068 -12.000 1.00 40.34 371 THR A CA 1
ATOM 2967 C C . THR A 1 371 ? 13.482 -7.267 -13.488 1.00 40.34 371 THR A C 1
ATOM 2969 O O . THR A 1 371 ? 14.079 -6.654 -14.369 1.00 40.34 371 THR A O 1
ATOM 2972 N N . VAL A 1 372 ? 12.488 -8.109 -13.779 1.00 37.91 372 VAL A N 1
ATOM 2973 C CA . VAL A 1 372 ? 11.786 -8.232 -15.048 1.00 37.91 372 VAL A CA 1
ATOM 2974 C C . VAL A 1 372 ? 10.857 -7.029 -15.221 1.00 37.91 372 VAL A C 1
ATOM 2976 O O . VAL A 1 372 ? 9.676 -7.053 -14.875 1.00 37.91 372 VAL A O 1
ATOM 2979 N N . ILE A 1 373 ? 11.403 -5.984 -15.835 1.00 44.34 373 ILE A N 1
ATOM 2980 C CA . ILE A 1 373 ? 10.604 -5.083 -16.667 1.00 44.34 373 ILE A CA 1
ATOM 2981 C C . ILE A 1 373 ? 9.882 -5.989 -17.681 1.00 44.34 373 ILE A C 1
ATOM 2983 O O . ILE A 1 373 ? 10.543 -6.878 -18.237 1.00 44.34 373 ILE A O 1
ATOM 2987 N N . PRO A 1 374 ? 8.562 -5.844 -17.919 1.00 43.41 374 PRO A N 1
ATOM 2988 C CA . PRO A 1 374 ? 7.915 -6.531 -19.030 1.00 43.41 374 PRO A CA 1
ATOM 2989 C C . PRO A 1 374 ? 8.796 -6.358 -20.261 1.00 43.41 374 PRO A C 1
ATOM 2991 O O . PRO A 1 374 ? 9.287 -5.253 -20.499 1.00 43.41 374 PRO A O 1
ATOM 2994 N N . LYS A 1 375 ? 9.063 -7.435 -21.006 1.00 43.78 375 LYS A N 1
ATOM 2995 C CA . LYS A 1 375 ? 9.730 -7.289 -22.299 1.00 43.78 375 LYS A CA 1
ATOM 2996 C C . LYS A 1 375 ? 8.838 -6.380 -23.138 1.00 43.78 375 LYS A C 1
ATOM 2998 O O . LYS A 1 375 ? 7.819 -6.832 -23.644 1.00 43.78 375 LYS A O 1
ATOM 3003 N N . LEU A 1 376 ? 9.201 -5.104 -23.221 1.00 55.88 376 LEU A N 1
ATOM 3004 C CA . LEU A 1 376 ? 8.679 -4.226 -24.246 1.00 55.88 376 LEU A CA 1
ATOM 3005 C C . LEU A 1 376 ? 9.142 -4.845 -25.556 1.00 55.88 376 LEU A C 1
ATOM 3007 O O . LEU A 1 376 ? 10.326 -5.178 -25.695 1.00 55.88 376 LEU A O 1
ATOM 3011 N N . ASP A 1 377 ? 8.213 -5.044 -26.484 1.00 68.00 377 ASP A N 1
ATOM 3012 C CA . ASP A 1 377 ? 8.611 -5.418 -27.828 1.00 68.00 377 ASP A CA 1
ATOM 3013 C C . ASP A 1 377 ? 9.527 -4.297 -28.341 1.00 68.00 377 ASP A C 1
ATOM 3015 O O . ASP A 1 377 ? 9.213 -3.104 -28.255 1.00 68.00 377 ASP A O 1
ATOM 3019 N N . GLY A 1 378 ? 10.725 -4.687 -28.765 1.00 83.38 378 GLY A N 1
ATOM 3020 C CA . GLY A 1 378 ? 11.816 -3.768 -29.043 1.00 83.38 378 GLY A CA 1
ATOM 3021 C C . GLY A 1 378 ? 12.614 -4.229 -30.249 1.00 83.38 378 GLY A C 1
ATOM 3022 O O . GLY A 1 378 ? 12.888 -5.417 -30.402 1.00 83.38 378 GLY A O 1
ATOM 3023 N N . ILE A 1 379 ? 12.988 -3.281 -31.100 1.00 89.00 379 ILE A N 1
ATOM 3024 C CA . ILE A 1 379 ? 13.813 -3.505 -32.283 1.00 89.00 379 ILE A CA 1
ATOM 3025 C C . ILE A 1 379 ? 15.124 -2.770 -32.062 1.00 89.00 379 ILE A C 1
ATOM 3027 O O . ILE A 1 379 ? 15.142 -1.547 -31.921 1.00 89.00 379 ILE A O 1
ATOM 3031 N N . GLU A 1 380 ? 16.220 -3.517 -32.015 1.00 91.12 380 GLU A N 1
ATOM 3032 C CA . GLU A 1 380 ? 17.553 -2.937 -31.926 1.00 91.12 380 GLU A CA 1
ATOM 3033 C C . GLU A 1 380 ? 17.985 -2.373 -33.280 1.00 91.12 380 GLU A C 1
ATOM 3035 O O . GLU A 1 380 ? 17.885 -3.034 -34.314 1.00 91.12 380 GLU A O 1
ATOM 3040 N N . LEU A 1 381 ? 18.447 -1.126 -33.268 1.00 93.94 381 LEU A N 1
ATOM 3041 C CA . LEU A 1 381 ? 18.999 -0.443 -34.426 1.00 93.94 381 LEU A CA 1
ATOM 3042 C C . LEU A 1 381 ? 20.502 -0.718 -34.447 1.00 93.94 381 LEU A C 1
ATOM 3044 O O . LEU A 1 381 ? 21.270 0.050 -33.882 1.00 93.94 381 LEU A O 1
ATOM 3048 N N . ALA A 1 382 ? 20.908 -1.846 -35.028 1.00 91.00 382 ALA A N 1
ATOM 3049 C CA . ALA A 1 382 ? 22.311 -2.270 -35.039 1.00 91.00 382 ALA A CA 1
ATOM 3050 C C . ALA A 1 382 ? 23.053 -1.821 -36.306 1.00 91.00 382 ALA A C 1
ATOM 3052 O O . ALA A 1 382 ? 24.154 -1.278 -36.224 1.00 91.00 382 ALA A O 1
ATOM 3053 N N . ASP A 1 383 ? 22.440 -2.018 -37.473 1.00 95.25 383 ASP A N 1
ATOM 3054 C CA . ASP A 1 383 ? 23.076 -1.772 -38.764 1.00 95.25 383 ASP A CA 1
ATOM 3055 C C . ASP A 1 383 ? 22.558 -0.482 -39.402 1.00 95.25 383 ASP A C 1
ATOM 3057 O O . ASP A 1 383 ? 21.355 -0.261 -39.556 1.00 95.25 383 ASP A O 1
ATOM 3061 N N . GLY A 1 384 ? 23.486 0.372 -39.811 1.00 95.31 384 GLY A N 1
ATOM 3062 C CA . GLY A 1 384 ? 23.195 1.617 -40.489 1.00 95.31 384 GLY A CA 1
ATOM 3063 C C . GLY A 1 384 ? 24.272 1.989 -41.494 1.00 95.31 384 GLY A C 1
ATOM 3064 O O . GLY A 1 384 ? 25.099 1.187 -41.933 1.00 95.31 384 GLY A O 1
ATOM 3065 N N . SER A 1 385 ? 24.244 3.253 -41.877 1.00 96.69 385 SER A N 1
ATOM 3066 C CA . SER A 1 385 ? 25.241 3.844 -42.750 1.00 96.69 385 SER A CA 1
ATOM 3067 C C . SER A 1 385 ? 25.559 5.256 -42.288 1.00 96.69 385 SER A C 1
ATOM 3069 O O . SER A 1 385 ? 24.657 5.964 -41.843 1.00 96.69 385 SER A O 1
ATOM 3071 N N . LEU A 1 386 ? 26.822 5.653 -42.382 1.00 97.00 386 LEU A N 1
ATOM 3072 C CA . LEU A 1 386 ? 27.330 6.937 -41.923 1.00 97.00 386 LEU A CA 1
ATOM 3073 C C . LEU A 1 386 ? 27.972 7.703 -43.082 1.00 97.00 386 LEU A C 1
ATOM 3075 O O . LEU A 1 386 ? 28.713 7.135 -43.888 1.00 97.00 386 LEU A O 1
ATOM 3079 N N . LYS A 1 387 ? 27.697 9.005 -43.144 1.00 96.06 387 LYS A N 1
ATOM 3080 C CA . LYS A 1 387 ? 28.327 9.985 -44.031 1.00 96.06 387 LYS A CA 1
ATOM 3081 C C . LYS A 1 387 ? 28.911 11.107 -43.174 1.00 96.06 387 LYS A C 1
ATOM 3083 O O . LYS A 1 387 ? 28.184 11.738 -42.415 1.00 96.06 387 LYS A O 1
ATOM 3088 N N . LEU A 1 388 ? 30.203 11.376 -43.324 1.00 95.19 388 LEU A N 1
ATOM 3089 C CA . LEU A 1 388 ? 30.858 12.514 -42.675 1.00 95.19 388 LEU A CA 1
ATOM 3090 C C . LEU A 1 388 ? 30.408 13.827 -43.329 1.00 95.19 388 LEU A C 1
ATOM 3092 O O . LEU A 1 388 ? 30.418 13.939 -44.559 1.00 95.19 388 LEU A O 1
ATOM 3096 N N . ASP A 1 389 ? 30.026 14.803 -42.511 1.00 94.12 389 ASP A N 1
ATOM 3097 C CA . ASP A 1 389 ? 29.605 16.142 -42.916 1.00 94.12 389 ASP A CA 1
ATOM 3098 C C . ASP A 1 389 ? 30.637 17.177 -42.463 1.00 94.12 389 ASP A C 1
ATOM 3100 O O . ASP A 1 389 ? 30.623 17.726 -41.364 1.00 94.12 389 ASP A O 1
ATOM 3104 N N . TRP A 1 390 ? 31.589 17.413 -43.351 1.00 92.19 390 TRP A N 1
ATOM 3105 C CA . TRP A 1 390 ? 32.788 18.184 -43.065 1.00 92.19 390 TRP A CA 1
ATOM 3106 C C . TRP A 1 390 ? 32.485 19.646 -42.725 1.00 92.19 390 TRP A C 1
ATOM 3108 O O . TRP A 1 390 ? 33.186 20.239 -41.908 1.00 92.19 390 TRP A O 1
ATOM 3118 N N . LYS A 1 391 ? 31.458 20.224 -43.358 1.00 92.94 391 LYS A N 1
ATOM 3119 C CA . LYS A 1 391 ? 31.112 21.651 -43.274 1.00 92.94 391 LYS A CA 1
ATOM 3120 C C . LYS A 1 391 ? 29.789 21.920 -42.563 1.00 92.94 391 LYS A C 1
ATOM 3122 O O . LYS A 1 391 ? 29.468 23.092 -42.378 1.00 92.94 391 LYS A O 1
ATOM 3127 N N . ASN A 1 392 ? 29.050 20.876 -42.185 1.00 94.50 392 ASN A N 1
ATOM 3128 C CA . ASN A 1 392 ? 27.663 20.982 -41.737 1.00 94.50 392 ASN A CA 1
ATOM 3129 C C . ASN A 1 392 ? 26.743 21.599 -42.808 1.00 94.50 392 ASN A C 1
ATOM 3131 O O . ASN A 1 392 ? 25.903 22.450 -42.512 1.00 94.50 392 ASN A O 1
ATOM 3135 N N . ASP A 1 393 ? 26.958 21.237 -44.075 1.00 92.38 393 ASP A N 1
ATOM 3136 C CA . ASP A 1 393 ? 26.146 21.684 -45.217 1.00 92.38 393 ASP A CA 1
ATOM 3137 C C . ASP A 1 393 ? 25.333 20.544 -45.855 1.00 92.38 393 ASP A C 1
ATOM 3139 O O . ASP A 1 393 ? 24.580 20.770 -46.813 1.00 92.38 393 ASP A O 1
ATOM 3143 N N . GLY A 1 394 ? 25.440 19.334 -45.295 1.00 89.19 394 GLY A N 1
ATOM 3144 C CA . GLY A 1 394 ? 24.671 18.169 -45.691 1.00 89.19 394 GLY A CA 1
ATOM 3145 C C . GLY A 1 394 ? 23.177 18.345 -45.439 1.00 89.19 394 GLY A C 1
ATOM 3146 O O . GLY A 1 394 ? 22.730 19.029 -44.513 1.00 89.19 394 GLY A O 1
ATOM 3147 N N . LYS A 1 395 ? 22.370 17.707 -46.290 1.00 91.50 395 LYS A N 1
ATOM 3148 C CA . LYS A 1 395 ? 20.908 17.766 -46.201 1.00 91.50 395 LYS A CA 1
ATOM 3149 C C . LYS A 1 395 ? 20.331 16.403 -45.875 1.00 91.50 395 LYS A C 1
ATOM 3151 O O . LYS A 1 395 ? 20.803 15.366 -46.340 1.00 91.50 395 LYS A O 1
ATOM 3156 N N . LEU A 1 396 ? 19.198 16.421 -45.176 1.00 90.06 396 LEU A N 1
ATOM 3157 C CA . LEU A 1 396 ? 18.433 15.220 -44.836 1.00 90.06 396 LEU A CA 1
ATOM 3158 C C . LEU A 1 396 ? 18.084 14.361 -46.066 1.00 90.06 396 LEU A C 1
ATOM 3160 O O . LEU A 1 396 ? 17.938 13.146 -45.944 1.00 90.06 396 LEU A O 1
ATOM 3164 N N . THR A 1 397 ? 17.976 14.978 -47.246 1.00 90.19 397 THR A N 1
ATOM 3165 C CA . THR A 1 397 ? 17.635 14.348 -48.530 1.00 90.19 397 THR A CA 1
ATOM 3166 C C . THR A 1 397 ? 18.824 13.782 -49.311 1.00 90.19 397 THR A C 1
ATOM 3168 O O . THR A 1 397 ? 18.603 13.138 -50.331 1.00 90.19 397 THR A O 1
ATOM 3171 N N . ASP A 1 398 ? 20.069 14.002 -48.883 1.00 90.25 398 ASP A N 1
ATOM 3172 C CA . ASP A 1 398 ? 21.257 13.591 -49.649 1.00 90.25 398 ASP A CA 1
ATOM 3173 C C . ASP A 1 398 ? 21.321 12.071 -49.817 1.00 90.25 398 ASP A C 1
ATOM 3175 O O . ASP A 1 398 ? 21.284 11.363 -48.821 1.00 90.25 398 ASP A O 1
ATOM 3179 N N . ALA A 1 399 ? 21.450 11.524 -51.023 1.00 84.69 399 ALA A N 1
ATOM 3180 C CA . ALA A 1 399 ? 21.466 10.066 -51.211 1.00 84.69 399 ALA A CA 1
ATOM 3181 C C . ALA A 1 399 ? 22.874 9.443 -51.119 1.00 84.69 399 ALA A C 1
ATOM 3183 O O . ALA A 1 399 ? 23.014 8.307 -50.670 1.00 84.69 399 ALA A O 1
ATOM 3184 N N . ASP A 1 400 ? 23.908 10.200 -51.489 1.00 89.38 400 ASP A N 1
ATOM 3185 C CA . ASP A 1 400 ? 25.250 9.669 -51.744 1.00 89.38 400 ASP A CA 1
ATOM 3186 C C . ASP A 1 400 ? 26.230 9.860 -50.577 1.00 89.38 400 ASP A C 1
ATOM 3188 O O . ASP A 1 400 ? 26.065 10.733 -49.720 1.00 89.38 400 ASP A O 1
ATOM 3192 N N . GLY A 1 401 ? 27.307 9.067 -50.584 1.00 88.75 401 GLY A N 1
ATOM 3193 C CA . GLY A 1 401 ? 28.445 9.211 -49.664 1.00 88.75 401 GLY A CA 1
ATOM 3194 C C . GLY A 1 401 ? 28.313 8.468 -48.331 1.00 88.75 401 GLY A C 1
ATOM 3195 O O . GLY A 1 401 ? 29.207 8.568 -47.492 1.00 88.75 401 GLY A O 1
ATOM 3196 N N . PHE A 1 402 ? 27.236 7.707 -48.142 1.00 95.50 402 PHE A N 1
ATOM 3197 C CA . PHE A 1 402 ? 27.035 6.854 -46.973 1.00 95.50 402 PHE A CA 1
ATOM 3198 C C . PHE A 1 402 ? 27.847 5.558 -47.085 1.00 95.50 402 PHE A C 1
ATOM 3200 O O . PHE A 1 402 ? 27.828 4.882 -48.113 1.00 95.50 402 PHE A O 1
ATOM 3207 N N . LYS A 1 403 ? 28.545 5.194 -46.009 1.00 96.38 403 LYS A N 1
ATOM 3208 C CA . LYS A 1 403 ? 29.296 3.937 -45.875 1.00 96.38 403 LYS A CA 1
ATOM 3209 C C . LYS A 1 403 ? 28.702 3.087 -44.752 1.00 96.38 403 LYS A C 1
ATOM 3211 O O . LYS A 1 403 ? 28.129 3.669 -43.834 1.00 96.38 403 LYS A O 1
ATOM 3216 N N . PRO A 1 404 ? 28.828 1.749 -44.783 1.00 97.19 404 PRO A N 1
ATOM 3217 C CA . PRO A 1 404 ? 28.337 0.892 -43.705 1.00 97.19 404 PRO A CA 1
ATOM 3218 C C . PRO A 1 404 ? 28.845 1.336 -42.327 1.00 97.19 404 PRO A C 1
ATOM 3220 O O . PRO A 1 404 ? 30.020 1.668 -42.177 1.00 97.19 404 PRO A O 1
ATOM 3223 N N . TYR A 1 405 ? 27.954 1.345 -41.339 1.00 96.19 405 TYR A N 1
ATOM 3224 C CA . TYR A 1 405 ? 28.235 1.758 -39.966 1.00 96.19 405 TYR A CA 1
ATOM 3225 C C . TYR A 1 405 ? 27.395 0.928 -38.996 1.00 96.19 405 TYR A C 1
ATOM 3227 O O . TYR A 1 405 ? 26.204 0.724 -39.221 1.00 96.19 405 TYR A O 1
ATOM 3235 N N . LYS A 1 406 ? 28.005 0.463 -37.909 1.00 96.06 406 LYS A N 1
ATOM 3236 C CA . LYS A 1 406 ? 27.325 -0.243 -36.825 1.00 96.06 406 LYS A CA 1
ATOM 3237 C C . LYS A 1 406 ? 27.117 0.688 -35.643 1.00 96.06 406 LYS A C 1
ATOM 3239 O O . LYS A 1 406 ? 28.064 1.299 -35.151 1.00 96.06 406 LYS A O 1
ATOM 3244 N N . LEU A 1 407 ? 25.880 0.777 -35.181 1.00 94.81 407 LEU A N 1
ATOM 3245 C CA . LEU A 1 407 ? 25.529 1.512 -33.973 1.00 94.81 407 LEU A CA 1
ATOM 3246 C C . LEU A 1 407 ? 26.008 0.734 -32.735 1.00 94.81 407 LEU A C 1
ATOM 3248 O O . LEU A 1 407 ? 26.225 -0.477 -32.784 1.00 94.81 407 LEU A O 1
ATOM 3252 N N . GLY A 1 408 ? 26.185 1.437 -31.616 1.00 90.62 408 GLY A N 1
ATOM 3253 C CA . GLY A 1 408 ? 26.755 0.876 -30.387 1.00 90.62 408 GLY A CA 1
ATOM 3254 C C . GLY A 1 408 ? 28.282 0.772 -30.415 1.00 90.62 408 GLY A C 1
ATOM 3255 O O . GLY A 1 408 ? 28.883 0.088 -29.590 1.00 90.62 408 GLY A O 1
ATOM 3256 N N . THR A 1 409 ? 28.934 1.402 -31.389 1.00 91.12 409 THR A N 1
ATOM 3257 C CA . THR A 1 409 ? 30.392 1.497 -31.493 1.00 91.12 409 THR A CA 1
ATOM 3258 C C . THR A 1 409 ? 30.742 2.854 -32.098 1.00 91.12 409 THR A C 1
ATOM 3260 O O . THR A 1 409 ? 30.135 3.277 -33.083 1.00 91.12 409 THR A O 1
ATOM 3263 N N . CYS A 1 410 ? 31.727 3.544 -31.524 1.00 92.56 410 CYS A N 1
ATOM 3264 C CA . CYS A 1 410 ? 32.185 4.833 -32.041 1.00 92.56 410 CYS A CA 1
ATOM 3265 C C . CYS A 1 410 ? 32.710 4.723 -33.481 1.00 92.56 410 CYS A C 1
ATOM 3267 O O . CYS A 1 410 ? 33.158 3.653 -33.922 1.00 92.56 410 CYS A O 1
ATOM 3269 N N . TRP A 1 411 ? 32.607 5.809 -34.248 1.00 95.00 411 TRP A N 1
ATOM 3270 C CA . TRP A 1 411 ? 32.949 5.788 -35.670 1.00 95.00 411 TRP A CA 1
ATOM 3271 C C . TRP A 1 411 ? 34.461 5.639 -35.911 1.00 95.00 411 TRP A C 1
ATOM 3273 O O . TRP A 1 411 ? 34.871 5.075 -36.928 1.00 95.00 411 TRP A O 1
ATOM 3283 N N . GLU A 1 412 ? 35.313 6.012 -34.952 1.00 94.56 412 GLU A N 1
ATOM 3284 C CA . GLU A 1 412 ? 36.773 5.907 -35.060 1.00 94.56 412 GLU A CA 1
ATOM 3285 C C . GLU A 1 412 ? 37.202 4.445 -35.114 1.00 94.56 412 GLU A C 1
ATOM 3287 O O . GLU A 1 412 ? 38.022 4.062 -35.950 1.00 94.56 412 GLU A O 1
ATOM 3292 N N . LYS A 1 413 ? 36.591 3.597 -34.275 1.00 94.06 413 LYS A N 1
ATOM 3293 C CA . LYS A 1 413 ? 36.833 2.144 -34.269 1.00 94.06 413 LYS A CA 1
ATOM 3294 C C . LYS A 1 413 ? 36.369 1.458 -35.553 1.00 94.06 413 LYS A C 1
ATOM 3296 O O . LYS A 1 413 ? 36.729 0.309 -35.789 1.00 94.06 413 LYS A O 1
ATOM 3301 N N . GLN A 1 414 ? 35.589 2.155 -36.376 1.00 94.94 414 GLN A N 1
ATOM 3302 C CA . GLN A 1 414 ? 35.053 1.666 -37.644 1.00 94.94 414 GLN A CA 1
ATOM 3303 C C . GLN A 1 414 ? 35.747 2.298 -38.862 1.00 94.94 414 GLN A C 1
ATOM 3305 O O . GLN A 1 414 ? 35.327 2.072 -39.995 1.00 94.94 414 GLN A O 1
ATOM 3310 N N . GLY A 1 415 ? 36.832 3.056 -38.652 1.00 92.88 415 GLY A N 1
ATOM 3311 C CA . GLY A 1 415 ? 37.665 3.609 -39.725 1.00 92.88 415 GLY A CA 1
ATOM 3312 C C . GLY A 1 415 ? 37.221 4.976 -40.256 1.00 92.88 415 GLY A C 1
ATOM 3313 O O . GLY A 1 415 ? 37.761 5.452 -41.261 1.00 92.88 415 GLY A O 1
ATOM 3314 N N . PHE A 1 416 ? 36.278 5.646 -39.590 1.00 94.12 416 PHE A N 1
ATOM 3315 C CA . PHE A 1 416 ? 35.918 7.038 -39.877 1.00 94.12 416 PHE A CA 1
ATOM 3316 C C . PHE A 1 416 ? 36.882 7.994 -39.162 1.00 94.12 416 PHE A C 1
ATOM 3318 O O . PHE A 1 416 ? 36.519 8.725 -38.251 1.00 94.12 416 PHE A O 1
ATOM 3325 N N . THR A 1 417 ? 38.157 7.932 -39.544 1.00 92.88 417 THR A N 1
ATOM 3326 C CA . THR A 1 417 ? 39.257 8.675 -38.909 1.00 92.88 417 THR A CA 1
ATOM 3327 C C . THR A 1 417 ? 39.886 9.688 -39.866 1.00 92.88 417 THR A C 1
ATOM 3329 O O . THR A 1 417 ? 41.094 9.932 -39.827 1.00 92.88 417 THR A O 1
ATOM 3332 N N . GLN A 1 418 ? 39.119 10.221 -40.814 1.00 91.94 418 GLN A N 1
ATOM 3333 C CA . GLN A 1 418 ? 39.640 11.187 -41.777 1.00 91.94 418 GLN A CA 1
ATOM 3334 C C . GLN A 1 418 ? 39.743 12.570 -41.124 1.00 91.94 418 GLN A C 1
ATOM 3336 O O . GLN A 1 418 ? 38.850 12.974 -40.399 1.00 91.94 418 GLN A O 1
ATOM 3341 N N . ARG A 1 419 ? 40.823 13.323 -41.357 1.00 89.62 419 ARG A N 1
ATOM 3342 C CA . ARG A 1 419 ? 41.006 14.601 -40.656 1.00 89.62 419 ARG A CA 1
ATOM 3343 C C . ARG A 1 419 ? 40.079 15.695 -41.160 1.00 89.62 419 ARG A C 1
ATOM 3345 O O . ARG A 1 419 ? 40.340 16.173 -42.257 1.00 89.62 419 ARG A O 1
ATOM 3352 N N . ASN A 1 420 ? 39.123 16.174 -40.357 1.00 92.44 420 ASN A N 1
ATOM 3353 C CA . ASN A 1 420 ? 38.255 17.294 -40.742 1.00 92.44 420 ASN A CA 1
ATOM 3354 C C . ASN A 1 420 ? 39.027 18.635 -40.771 1.00 92.44 420 ASN A C 1
ATOM 3356 O O . ASN A 1 420 ? 39.382 19.150 -39.709 1.00 92.44 420 ASN A O 1
ATOM 3360 N N . PRO A 1 421 ? 39.303 19.242 -41.947 1.00 89.88 421 PRO A N 1
ATOM 3361 C CA . PRO A 1 421 ? 40.061 20.489 -42.022 1.00 89.88 421 PRO A CA 1
ATOM 3362 C C . PRO A 1 421 ? 39.212 21.721 -41.677 1.00 89.88 421 PRO A C 1
ATOM 3364 O O . PRO A 1 421 ? 39.764 22.805 -41.501 1.00 89.88 421 PRO A O 1
ATOM 3367 N N . HIS A 1 422 ? 37.887 21.574 -41.601 1.00 91.25 422 HIS A N 1
ATOM 3368 C CA . HIS A 1 422 ? 36.955 22.661 -41.307 1.00 91.25 422 HIS A CA 1
ATOM 3369 C C . HIS A 1 422 ? 36.578 22.738 -39.824 1.00 91.25 422 HIS A C 1
ATOM 3371 O O . HIS A 1 422 ? 36.006 23.741 -39.399 1.00 91.25 422 HIS A O 1
ATOM 3377 N N . TYR A 1 423 ? 36.922 21.721 -39.029 1.00 91.00 423 TYR A N 1
ATOM 3378 C CA . TYR A 1 423 ? 36.646 21.717 -37.601 1.00 91.00 423 TYR A CA 1
ATOM 3379 C C . TYR A 1 423 ? 37.725 22.470 -36.817 1.00 91.00 423 TYR A C 1
ATOM 3381 O O . TYR A 1 423 ? 38.925 22.228 -36.973 1.00 91.00 423 TYR A O 1
ATOM 3389 N N . GLN A 1 424 ? 37.294 23.395 -35.959 1.00 90.38 424 GLN A N 1
ATOM 3390 C CA . GLN A 1 424 ? 38.174 24.165 -35.088 1.00 90.38 424 GLN A CA 1
ATOM 3391 C C . GLN A 1 424 ? 37.869 23.834 -33.632 1.00 90.38 424 GLN A C 1
ATOM 3393 O O . GLN A 1 424 ? 36.802 24.162 -33.118 1.00 90.38 424 GLN A O 1
ATOM 3398 N N . TYR A 1 425 ? 38.836 23.224 -32.949 1.00 89.12 425 TYR A N 1
ATOM 3399 C CA . TYR A 1 425 ? 38.719 22.988 -31.516 1.00 89.12 425 TYR A CA 1
ATOM 3400 C C . TYR A 1 425 ? 38.696 24.313 -30.752 1.00 89.12 425 TYR A C 1
ATOM 3402 O O . TYR A 1 425 ? 39.517 25.194 -31.026 1.00 89.12 425 TYR A O 1
ATOM 3410 N N . PRO A 1 426 ? 37.845 24.448 -29.726 1.00 87.69 426 PRO A N 1
ATOM 3411 C CA . PRO A 1 426 ? 37.940 25.578 -28.821 1.00 87.69 426 PRO A CA 1
ATOM 3412 C C . PRO A 1 426 ? 39.213 25.462 -27.967 1.00 87.69 426 PRO A C 1
ATOM 3414 O O . PRO A 1 426 ? 39.776 24.379 -27.780 1.00 87.69 426 PRO A O 1
ATOM 3417 N N . ALA A 1 427 ? 39.657 26.594 -27.419 1.00 87.88 427 ALA A N 1
ATOM 3418 C CA . ALA A 1 427 ? 40.949 26.712 -26.737 1.00 87.88 427 ALA A CA 1
ATOM 3419 C C . ALA A 1 427 ? 41.139 25.742 -25.554 1.00 87.88 427 ALA A C 1
ATOM 3421 O O . ALA A 1 427 ? 42.267 25.398 -25.216 1.00 87.88 427 ALA A O 1
ATOM 3422 N N . ASN A 1 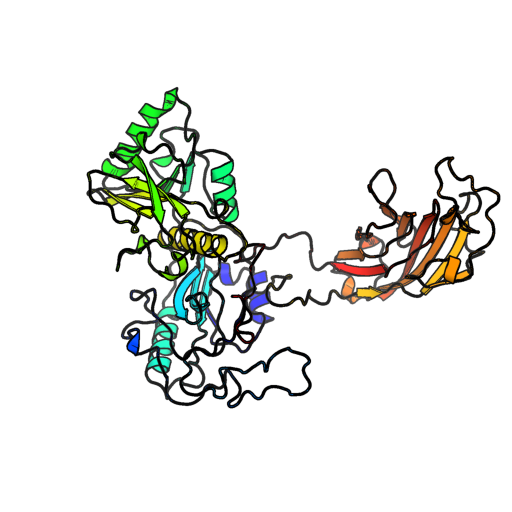428 ? 40.047 25.287 -24.936 1.00 86.44 428 ASN A N 1
ATOM 3423 C CA . ASN A 1 428 ? 40.051 24.396 -23.778 1.00 86.44 428 ASN A CA 1
ATOM 3424 C C . ASN A 1 428 ? 39.978 22.894 -24.122 1.00 86.44 428 ASN A C 1
ATOM 3426 O O . ASN A 1 428 ? 39.836 22.087 -23.206 1.00 86.44 428 ASN A O 1
ATOM 3430 N N . ALA A 1 429 ? 40.038 22.507 -25.401 1.00 87.06 429 ALA A N 1
ATOM 3431 C CA . ALA A 1 429 ? 39.951 21.104 -25.808 1.00 87.06 429 ALA A CA 1
ATOM 3432 C C . ALA A 1 429 ? 41.156 20.281 -25.293 1.00 87.06 429 ALA A C 1
ATOM 3434 O O . ALA A 1 429 ? 42.299 20.591 -25.659 1.00 87.06 429 ALA A O 1
ATOM 3435 N N . PRO A 1 430 ? 40.939 19.214 -24.496 1.00 89.81 430 PRO A N 1
ATOM 3436 C CA . PRO A 1 430 ? 42.020 18.369 -23.993 1.00 89.81 430 PRO A CA 1
ATOM 3437 C C . PRO A 1 430 ? 42.789 17.692 -25.131 1.00 89.81 430 PRO A C 1
ATOM 3439 O O . PRO A 1 430 ? 42.197 17.118 -26.043 1.00 89.81 430 PRO A O 1
ATOM 3442 N N . ALA A 1 431 ? 44.124 17.727 -25.081 1.00 88.38 431 ALA A N 1
ATOM 3443 C CA . ALA A 1 431 ? 44.965 17.201 -26.159 1.00 88.38 431 ALA A CA 1
ATOM 3444 C C . ALA A 1 431 ? 44.742 15.701 -26.429 1.00 88.38 431 ALA A C 1
ATOM 3446 O O . ALA A 1 431 ? 44.818 15.272 -27.575 1.00 88.38 431 ALA A O 1
ATOM 3447 N N . ASN A 1 432 ? 44.429 14.924 -25.390 1.00 89.50 432 ASN A N 1
ATOM 3448 C CA . ASN A 1 432 ? 44.182 13.484 -25.468 1.00 89.50 432 ASN A CA 1
ATOM 3449 C C . ASN A 1 432 ? 42.800 13.110 -26.031 1.00 89.50 432 ASN A C 1
ATOM 3451 O O . ASN A 1 432 ? 42.574 11.934 -26.304 1.00 89.50 432 ASN A O 1
ATOM 3455 N N . LEU A 1 433 ? 41.882 14.072 -26.170 1.00 88.75 433 LEU A N 1
ATOM 3456 C CA . LEU A 1 433 ? 40.541 13.837 -26.712 1.00 88.75 433 LEU A CA 1
ATOM 3457 C C . LEU A 1 433 ? 40.409 14.247 -28.178 1.00 88.75 433 LEU A C 1
ATOM 3459 O O . LEU A 1 433 ? 39.430 13.886 -28.808 1.00 88.75 433 LEU A O 1
ATOM 3463 N N . LYS A 1 434 ? 41.392 14.944 -28.752 1.00 90.00 434 LYS A N 1
ATOM 3464 C CA . LYS A 1 434 ? 41.364 15.298 -30.175 1.00 90.00 434 LYS A CA 1
ATOM 3465 C C . LYS A 1 434 ? 41.470 14.035 -31.022 1.00 90.00 434 LYS A C 1
ATOM 3467 O O . LYS A 1 434 ? 42.489 13.338 -30.953 1.00 90.00 434 LYS A O 1
ATOM 3472 N N . LYS A 1 435 ? 40.450 13.747 -31.825 1.00 88.25 435 LYS A N 1
ATOM 3473 C CA . LYS A 1 435 ? 40.480 12.636 -32.772 1.00 88.25 435 LYS A CA 1
ATOM 3474 C C . LYS A 1 435 ? 40.826 13.112 -34.170 1.00 88.25 435 LYS A C 1
ATOM 3476 O O . LYS A 1 435 ? 40.833 14.308 -34.452 1.00 88.25 435 LYS A O 1
ATOM 3481 N N . PRO A 1 436 ? 41.167 12.181 -35.075 1.00 85.25 436 PRO A N 1
ATOM 3482 C CA . PRO A 1 436 ? 41.313 12.529 -36.474 1.00 85.25 436 PRO A CA 1
ATOM 3483 C C . PRO A 1 436 ? 40.045 13.195 -37.027 1.00 85.25 436 PRO A C 1
ATOM 3485 O O . PRO A 1 436 ? 40.153 14.285 -37.578 1.00 85.25 436 PRO A O 1
ATOM 3488 N N . TYR A 1 437 ? 38.862 12.605 -36.832 1.00 90.81 437 TYR A N 1
ATOM 3489 C CA . TYR A 1 437 ? 37.597 13.229 -37.217 1.00 90.81 437 TYR A CA 1
ATOM 3490 C C . TYR A 1 437 ? 36.829 13.681 -35.978 1.00 90.81 437 TYR A C 1
ATOM 3492 O O . TYR A 1 437 ? 36.433 12.833 -35.198 1.00 90.81 437 TYR A O 1
ATOM 3500 N N . ASP A 1 438 ? 36.600 14.987 -35.867 1.00 92.81 438 ASP A N 1
ATOM 3501 C CA . ASP A 1 438 ? 35.624 15.612 -34.972 1.00 92.81 438 ASP A CA 1
ATOM 3502 C C . ASP A 1 438 ? 34.793 16.586 -35.841 1.00 92.81 438 ASP A C 1
ATOM 3504 O O . ASP A 1 438 ? 35.309 17.162 -36.816 1.00 92.81 438 ASP A O 1
ATOM 3508 N N . GLY A 1 439 ? 33.497 16.741 -35.563 1.00 92.88 439 GLY A N 1
ATOM 3509 C CA . GLY A 1 439 ? 32.571 17.536 -36.378 1.00 92.88 439 GLY A CA 1
ATOM 3510 C C . GLY A 1 439 ? 31.226 16.851 -36.622 1.00 92.88 439 GLY A C 1
ATOM 3511 O O . GLY A 1 439 ? 30.713 16.137 -35.766 1.00 92.88 439 GLY A O 1
ATOM 3512 N N . TRP A 1 440 ? 30.613 17.095 -37.783 1.00 96.31 440 TRP A N 1
ATOM 3513 C CA . TRP A 1 440 ? 29.246 16.644 -38.061 1.00 96.31 440 TRP A CA 1
ATOM 3514 C C . TRP A 1 440 ? 29.201 15.343 -38.855 1.00 96.31 440 TRP A C 1
ATOM 3516 O O . TRP A 1 440 ? 30.068 15.070 -39.682 1.00 96.31 440 TRP A O 1
ATOM 3526 N N . ALA A 1 441 ? 28.175 14.528 -38.645 1.00 97.00 441 ALA A N 1
ATOM 3527 C CA . ALA A 1 441 ? 27.943 13.333 -39.445 1.00 97.00 441 ALA A CA 1
ATOM 3528 C C . ALA A 1 441 ? 26.451 13.025 -39.569 1.00 97.00 441 ALA A C 1
ATOM 3530 O O . ALA A 1 441 ? 25.656 13.292 -38.671 1.00 97.00 441 ALA A O 1
ATOM 3531 N N . TRP A 1 442 ? 26.077 12.397 -40.677 1.00 97.75 442 TRP A N 1
ATOM 3532 C CA . TRP A 1 442 ? 24.741 11.865 -40.902 1.00 97.75 442 TRP A CA 1
ATOM 3533 C C . TRP A 1 442 ? 24.765 10.350 -40.796 1.00 97.75 442 TRP A C 1
ATOM 3535 O O . TRP A 1 442 ? 25.525 9.684 -41.497 1.00 97.75 442 TRP A O 1
ATOM 3545 N N . ILE A 1 443 ? 23.885 9.799 -39.970 1.00 97.56 443 ILE A N 1
ATOM 3546 C CA . ILE A 1 443 ? 23.685 8.360 -39.811 1.00 97.56 443 ILE A CA 1
ATOM 3547 C C . ILE A 1 443 ? 22.277 8.012 -40.280 1.00 97.56 443 ILE A C 1
ATOM 3549 O O . ILE A 1 443 ? 21.317 8.705 -39.952 1.00 97.56 443 ILE A O 1
ATOM 3553 N N . ARG A 1 444 ? 22.137 6.923 -41.035 1.00 97.38 444 ARG A N 1
ATOM 3554 C CA . ARG A 1 444 ? 20.849 6.384 -41.481 1.00 97.38 444 ARG A CA 1
ATOM 3555 C C . ARG A 1 444 ? 20.709 4.923 -41.125 1.00 97.38 444 ARG A C 1
ATOM 3557 O O . ARG A 1 444 ? 21.605 4.133 -41.406 1.00 97.38 444 ARG A O 1
ATOM 3564 N N . VAL A 1 445 ? 19.547 4.577 -40.592 1.00 97.19 445 VAL A N 1
ATOM 3565 C CA . VAL A 1 445 ? 19.171 3.213 -40.228 1.00 97.19 445 VAL A CA 1
ATOM 3566 C C . VAL A 1 445 ? 17.846 2.869 -40.891 1.00 97.19 445 VAL A C 1
ATOM 3568 O O . VAL A 1 445 ? 16.897 3.658 -40.852 1.00 97.19 445 VAL A O 1
ATOM 3571 N N . LYS A 1 446 ? 17.779 1.681 -41.492 1.00 96.69 446 LYS A N 1
ATOM 3572 C CA . LYS A 1 446 ? 16.538 1.095 -42.002 1.00 96.69 446 LYS A CA 1
ATOM 3573 C C . LYS A 1 446 ? 15.955 0.159 -40.957 1.00 96.69 446 LYS A C 1
ATOM 3575 O O . LYS A 1 446 ? 16.679 -0.627 -40.358 1.00 96.69 446 LYS A O 1
ATOM 3580 N N . VAL A 1 447 ? 14.649 0.249 -40.731 1.00 96.31 447 VAL A N 1
ATOM 3581 C CA . VAL A 1 447 ? 13.966 -0.561 -39.718 1.00 96.31 447 VAL A CA 1
ATOM 3582 C C . VAL A 1 447 ? 12.556 -0.920 -40.164 1.00 96.31 447 VAL A C 1
ATOM 3584 O O . VAL A 1 447 ? 11.802 -0.062 -40.618 1.00 96.31 447 VAL A O 1
ATOM 3587 N N . THR A 1 448 ? 12.183 -2.191 -40.029 1.00 95.94 448 THR A N 1
ATOM 3588 C CA . THR A 1 448 ? 10.818 -2.651 -40.318 1.00 95.94 448 THR A CA 1
ATOM 3589 C C . THR A 1 448 ? 10.016 -2.678 -39.028 1.00 95.94 448 THR A C 1
ATOM 3591 O O . THR A 1 448 ? 10.344 -3.444 -38.127 1.00 95.94 448 THR A O 1
ATOM 3594 N N . VAL A 1 449 ? 8.973 -1.850 -38.933 1.00 93.94 449 VAL A N 1
ATOM 3595 C CA . VAL A 1 449 ? 8.102 -1.810 -37.747 1.00 93.94 449 VAL A CA 1
ATOM 3596 C C . VAL A 1 449 ? 6.935 -2.780 -37.957 1.00 93.94 449 VAL A C 1
ATOM 3598 O O . VAL A 1 449 ? 6.207 -2.614 -38.937 1.00 93.94 449 VAL A O 1
ATOM 3601 N N . PRO A 1 450 ? 6.721 -3.778 -37.080 1.00 91.81 450 PRO A N 1
ATOM 3602 C CA . PRO A 1 450 ? 5.629 -4.745 -37.198 1.00 91.81 450 PRO A CA 1
ATOM 3603 C C . PRO A 1 450 ? 4.228 -4.118 -37.286 1.00 91.81 450 PRO A C 1
ATOM 3605 O O . PRO A 1 450 ? 3.958 -3.053 -36.730 1.00 91.81 450 PRO A O 1
ATOM 3608 N N . ALA A 1 451 ? 3.306 -4.779 -37.995 1.00 89.00 451 ALA A N 1
ATOM 3609 C CA . ALA A 1 451 ? 1.945 -4.270 -38.205 1.00 89.00 451 ALA A CA 1
ATOM 3610 C C . ALA A 1 451 ? 1.097 -4.230 -36.916 1.00 89.00 451 ALA A C 1
ATOM 3612 O O . ALA A 1 451 ? 0.217 -3.378 -36.765 1.00 89.00 451 ALA A O 1
ATOM 3613 N N . ASP A 1 452 ? 1.370 -5.131 -35.976 1.00 85.19 452 ASP A N 1
ATOM 3614 C CA . ASP A 1 452 ? 0.696 -5.252 -34.680 1.00 85.19 452 ASP A CA 1
ATOM 3615 C C . ASP A 1 452 ? 1.057 -4.123 -33.696 1.00 85.19 452 ASP A C 1
ATOM 3617 O O . ASP A 1 452 ? 0.330 -3.894 -32.727 1.00 85.19 452 ASP A O 1
ATOM 3621 N N . TRP A 1 453 ? 2.102 -3.339 -33.983 1.00 88.12 453 TRP A N 1
ATOM 3622 C CA . TRP A 1 453 ? 2.463 -2.155 -33.200 1.00 88.12 453 TRP A CA 1
ATOM 3623 C C . TRP A 1 453 ? 1.567 -0.936 -33.481 1.00 88.12 453 TRP A C 1
ATOM 3625 O O . TRP A 1 453 ? 1.640 0.045 -32.748 1.00 88.12 453 TRP A O 1
ATOM 3635 N N . LYS A 1 454 ? 0.670 -0.983 -34.481 1.00 85.81 454 LYS A N 1
ATOM 3636 C CA . LYS A 1 454 ? -0.164 0.162 -34.916 1.00 85.81 454 LYS A CA 1
ATOM 3637 C C . LYS A 1 454 ? -1.005 0.816 -33.811 1.00 85.81 454 LYS A C 1
ATOM 3639 O O . LYS A 1 454 ? -1.388 1.975 -33.936 1.00 85.81 454 LYS A O 1
ATOM 3644 N N . LYS A 1 455 ? -1.331 0.077 -32.747 1.00 79.62 455 LYS A N 1
ATOM 3645 C CA . LYS A 1 455 ? -2.120 0.571 -31.602 1.00 79.62 455 LYS A CA 1
ATOM 3646 C C . LYS A 1 455 ? -1.275 0.906 -30.370 1.00 79.62 455 LYS A C 1
ATOM 3648 O O . LYS A 1 455 ? -1.840 1.184 -29.315 1.00 79.62 455 LYS A O 1
ATOM 3653 N N . ARG A 1 456 ? 0.051 0.845 -30.481 1.00 81.56 456 ARG A N 1
ATOM 3654 C CA . ARG A 1 456 ? 0.987 1.081 -29.382 1.00 81.56 456 ARG A CA 1
ATOM 3655 C C . ARG A 1 456 ? 1.697 2.413 -29.599 1.00 81.56 456 ARG A C 1
ATOM 3657 O O . ARG A 1 456 ? 1.963 2.800 -30.736 1.00 81.56 456 ARG A O 1
ATOM 3664 N N . LYS A 1 457 ? 2.007 3.116 -28.510 1.00 84.75 457 LYS A N 1
ATOM 3665 C CA . LYS A 1 457 ? 2.930 4.255 -28.572 1.00 84.75 457 LYS A CA 1
ATOM 3666 C C . LYS A 1 457 ? 4.339 3.707 -28.818 1.00 84.75 457 LYS A C 1
ATOM 3668 O O . LYS A 1 457 ? 4.641 2.600 -28.381 1.00 84.75 457 LYS A O 1
ATOM 3673 N N . ILE A 1 458 ? 5.184 4.432 -29.544 1.00 89.94 458 ILE A N 1
ATOM 3674 C CA . ILE A 1 458 ? 6.540 3.982 -29.890 1.00 89.94 458 ILE A CA 1
ATOM 3675 C C . ILE A 1 458 ? 7.531 5.092 -29.563 1.00 89.94 458 ILE A C 1
ATOM 3677 O O . ILE A 1 458 ? 7.282 6.264 -29.856 1.00 89.94 458 ILE A O 1
ATOM 3681 N N . ARG A 1 459 ? 8.678 4.712 -28.998 1.00 90.81 459 ARG A N 1
ATOM 3682 C CA . ARG A 1 459 ? 9.817 5.606 -28.785 1.00 90.81 459 ARG A CA 1
ATOM 3683 C C . ARG A 1 459 ? 11.087 5.064 -29.390 1.00 90.81 459 ARG A C 1
ATOM 3685 O O . ARG A 1 459 ? 11.288 3.855 -29.455 1.00 90.81 459 ARG A O 1
ATOM 3692 N N . LEU A 1 460 ? 11.970 5.987 -29.738 1.00 92.12 460 LEU A N 1
ATOM 3693 C CA . LEU A 1 460 ? 13.387 5.724 -29.887 1.00 92.12 460 LEU A CA 1
ATOM 3694 C C . LEU A 1 460 ? 14.060 5.919 -28.524 1.00 92.12 460 LEU A C 1
ATOM 3696 O O . LEU A 1 460 ? 14.019 7.025 -27.982 1.00 92.12 460 LEU A O 1
ATOM 3700 N N . ILE A 1 461 ? 14.647 4.858 -27.971 1.00 87.62 461 ILE A N 1
ATOM 3701 C CA . ILE A 1 461 ? 15.332 4.876 -26.676 1.00 87.62 461 ILE A CA 1
ATOM 3702 C C . ILE A 1 461 ? 16.745 4.317 -26.814 1.00 87.62 461 ILE A C 1
ATOM 3704 O O . ILE A 1 461 ? 16.941 3.276 -27.445 1.00 87.62 461 ILE A O 1
ATOM 3708 N N . GLY A 1 462 ? 17.724 4.973 -26.193 1.00 81.38 462 GLY A N 1
ATOM 3709 C CA . GLY A 1 462 ? 19.083 4.450 -26.064 1.00 81.38 462 GLY A CA 1
ATOM 3710 C C . GLY A 1 462 ? 20.160 5.439 -26.492 1.00 81.38 462 GLY A C 1
ATOM 3711 O O . GLY A 1 462 ? 20.026 6.643 -26.298 1.00 81.38 462 GLY A O 1
ATOM 3712 N N . GLY A 1 463 ? 21.250 4.928 -27.047 1.00 79.56 463 GLY A N 1
ATOM 3713 C CA . GLY A 1 463 ? 22.503 5.661 -27.194 1.00 79.56 463 GLY A CA 1
ATOM 3714 C C . GLY A 1 463 ? 23.449 5.357 -26.024 1.00 79.56 463 GLY A C 1
ATOM 3715 O O . GLY A 1 463 ? 23.302 4.309 -25.388 1.00 79.56 463 GLY A O 1
ATOM 3716 N N . PRO A 1 464 ? 24.426 6.226 -25.728 1.00 85.62 464 PRO A N 1
ATOM 3717 C CA . PRO A 1 464 ? 24.469 7.638 -26.112 1.00 85.62 464 PRO A CA 1
ATOM 3718 C C . PRO A 1 464 ? 24.761 7.903 -27.592 1.00 85.62 464 PRO A C 1
ATOM 3720 O O . PRO A 1 464 ? 25.236 7.028 -28.319 1.00 85.62 464 PRO A O 1
ATOM 3723 N N . VAL A 1 465 ? 24.444 9.125 -28.018 1.00 90.69 465 VAL A N 1
ATOM 3724 C CA . VAL A 1 465 ? 24.979 9.726 -29.243 1.00 90.69 465 VAL A CA 1
ATOM 3725 C C . VAL A 1 465 ? 25.955 10.801 -28.790 1.00 90.69 465 VAL A C 1
ATOM 3727 O O . VAL A 1 465 ? 25.547 11.697 -28.052 1.00 90.69 465 VAL A O 1
ATOM 3730 N N . ASP A 1 466 ? 27.219 10.656 -29.159 1.00 87.81 466 ASP A N 1
ATOM 3731 C CA . ASP A 1 466 ? 28.313 11.506 -28.697 1.00 87.81 466 ASP A CA 1
ATOM 3732 C C . ASP A 1 466 ? 28.663 12.538 -29.790 1.00 87.81 466 ASP A C 1
ATOM 3734 O O . ASP A 1 466 ? 28.939 12.141 -30.927 1.00 87.81 466 ASP A O 1
ATOM 3738 N N . ASP A 1 467 ? 28.566 13.852 -29.551 1.00 87.44 467 ASP A N 1
ATOM 3739 C CA . ASP A 1 467 ? 28.099 14.543 -28.330 1.00 87.44 467 ASP A CA 1
ATOM 3740 C C . ASP A 1 467 ? 26.598 14.882 -28.398 1.00 87.44 467 ASP A C 1
ATOM 3742 O O . ASP A 1 467 ? 25.809 14.618 -27.484 1.00 87.44 467 ASP A O 1
ATOM 3746 N N . GLU A 1 468 ? 26.204 15.540 -29.485 1.00 96.00 468 GLU A N 1
ATOM 3747 C CA . GLU A 1 468 ? 24.877 16.103 -29.698 1.00 96.00 468 GLU A CA 1
ATOM 3748 C C . GLU A 1 468 ? 24.215 15.454 -30.910 1.00 96.00 468 GLU A C 1
ATOM 3750 O O . GLU A 1 468 ? 24.881 14.993 -31.839 1.00 96.00 468 GLU A O 1
ATOM 3755 N N . ASP A 1 469 ? 22.885 15.455 -30.939 1.00 97.38 469 ASP A N 1
ATOM 3756 C CA . ASP A 1 469 ? 22.155 14.982 -32.104 1.00 97.38 469 ASP A CA 1
ATOM 3757 C C . ASP A 1 469 ? 20.854 15.731 -32.379 1.00 97.38 469 ASP A C 1
ATOM 3759 O O . ASP A 1 469 ? 20.213 16.325 -31.508 1.00 97.38 469 ASP A O 1
ATOM 3763 N N . THR A 1 470 ? 20.436 15.637 -33.636 1.00 98.00 470 THR A N 1
ATOM 3764 C CA . THR A 1 470 ? 19.050 15.821 -34.053 1.00 98.00 470 THR A CA 1
ATOM 3765 C C . THR A 1 470 ? 18.591 14.578 -34.797 1.00 98.00 470 THR A C 1
ATOM 3767 O O . THR A 1 470 ? 19.182 14.200 -35.811 1.00 98.00 470 THR A O 1
ATOM 3770 N N . THR A 1 471 ? 17.502 13.972 -34.332 1.00 97.88 471 THR A N 1
ATOM 3771 C CA . THR A 1 471 ? 17.002 12.709 -34.873 1.00 97.88 471 THR A CA 1
ATOM 3772 C C . THR A 1 471 ? 15.669 12.883 -35.600 1.00 97.88 471 THR A C 1
ATOM 3774 O O . THR A 1 471 ? 14.753 13.575 -35.144 1.00 97.88 471 THR A O 1
ATOM 3777 N N . TYR A 1 472 ? 15.553 12.207 -36.740 1.00 98.38 472 TYR A N 1
ATOM 3778 C CA . TYR A 1 472 ? 14.426 12.233 -37.662 1.00 98.38 472 TYR A CA 1
ATOM 3779 C C . TYR A 1 472 ? 13.894 10.821 -37.907 1.00 98.38 472 TYR A C 1
ATOM 3781 O O . TYR A 1 472 ? 14.662 9.867 -38.049 1.00 98.38 472 TYR A O 1
ATOM 3789 N N . PHE A 1 473 ? 12.579 10.701 -38.049 1.00 98.19 473 PHE A N 1
ATOM 3790 C CA . PHE A 1 473 ? 11.893 9.481 -38.453 1.00 98.19 473 PHE A CA 1
ATOM 3791 C C . PHE A 1 473 ? 11.127 9.739 -39.750 1.00 98.19 473 PHE A C 1
ATOM 3793 O O . PHE A 1 473 ? 10.309 10.655 -39.820 1.00 98.19 473 PHE A O 1
ATOM 3800 N N . ASN A 1 474 ? 11.425 8.973 -40.803 1.00 97.50 474 ASN A N 1
ATOM 3801 C CA . ASN A 1 474 ? 10.859 9.149 -42.147 1.00 97.50 474 ASN A CA 1
ATOM 3802 C C . ASN A 1 474 ? 10.885 10.609 -42.648 1.00 97.50 474 ASN A C 1
ATOM 3804 O O . ASN A 1 474 ? 9.963 11.067 -43.317 1.00 97.50 474 ASN A O 1
ATOM 3808 N N . GLY A 1 475 ? 11.961 11.337 -42.332 1.00 95.69 475 GLY A N 1
ATOM 3809 C CA . GLY A 1 475 ? 12.170 12.718 -42.770 1.00 95.69 475 GLY A CA 1
ATOM 3810 C C . GLY A 1 475 ? 11.619 13.798 -41.830 1.00 95.69 475 GLY A C 1
ATOM 3811 O O . GLY A 1 475 ? 11.880 14.975 -42.058 1.00 95.69 475 GLY A O 1
ATOM 3812 N N . VAL A 1 476 ? 10.903 13.433 -40.763 1.00 97.88 476 VAL A N 1
ATOM 3813 C CA . VAL A 1 476 ? 10.337 14.384 -39.792 1.00 97.88 476 VAL A CA 1
ATOM 3814 C C . VAL A 1 476 ? 11.119 14.324 -38.483 1.00 97.88 476 VAL A C 1
ATOM 3816 O O . VAL A 1 476 ? 11.408 13.239 -37.985 1.00 97.88 476 VAL A O 1
ATOM 3819 N N . LYS A 1 477 ? 11.483 15.482 -37.922 1.00 97.94 477 LYS A N 1
ATOM 3820 C CA . LYS A 1 477 ? 12.225 15.572 -36.654 1.00 97.94 477 LYS A CA 1
ATOM 3821 C C . LYS A 1 477 ? 11.381 15.000 -35.510 1.00 97.94 477 LYS A C 1
ATOM 3823 O O . LYS A 1 477 ? 10.247 15.428 -35.323 1.00 97.94 477 LYS A O 1
ATOM 3828 N N . ILE A 1 478 ? 11.955 14.077 -34.740 1.00 97.06 478 ILE A N 1
ATOM 3829 C CA . ILE A 1 478 ? 11.312 13.450 -33.570 1.00 97.06 478 ILE A CA 1
ATOM 3830 C C . ILE A 1 478 ? 11.964 13.851 -32.242 1.00 97.06 478 ILE A C 1
ATOM 3832 O O . ILE A 1 478 ? 11.342 13.727 -31.191 1.00 97.06 478 ILE A O 1
ATOM 3836 N N . GLY A 1 479 ? 13.195 14.364 -32.273 1.00 95.69 479 GLY A N 1
ATOM 3837 C CA . GLY A 1 479 ? 13.879 14.820 -31.070 1.00 95.69 479 GLY A CA 1
ATOM 3838 C C . GLY A 1 479 ? 15.251 15.421 -31.338 1.00 95.69 479 GLY A C 1
ATOM 3839 O O . GLY A 1 479 ? 15.761 15.379 -32.459 1.00 95.69 479 GLY A O 1
ATOM 3840 N N . GLU A 1 480 ? 15.818 16.022 -30.299 1.00 96.81 480 GLU A N 1
ATOM 3841 C CA . GLU A 1 480 ? 17.187 16.530 -30.287 1.00 96.81 480 GLU A CA 1
ATOM 3842 C C . GLU A 1 480 ? 17.748 16.530 -28.865 1.00 96.81 480 GLU A C 1
ATOM 3844 O O . GLU A 1 480 ? 17.027 16.786 -27.893 1.00 96.81 480 GLU A O 1
ATOM 3849 N N . THR A 1 481 ? 19.048 16.305 -28.739 1.00 91.25 481 THR A N 1
ATOM 3850 C CA . THR A 1 481 ? 19.775 16.448 -27.480 1.00 91.25 481 THR A CA 1
ATOM 3851 C C . THR A 1 481 ? 21.058 17.213 -27.744 1.00 91.25 481 THR A C 1
ATOM 3853 O O . THR A 1 481 ? 21.872 16.813 -28.567 1.00 91.25 481 THR A O 1
ATOM 3856 N N . ASN A 1 482 ? 21.217 18.339 -27.055 1.00 94.31 482 ASN A N 1
ATOM 3857 C CA . ASN A 1 482 ? 22.333 19.260 -27.221 1.00 94.31 482 ASN A CA 1
ATOM 3858 C C . ASN A 1 482 ? 22.653 19.970 -25.899 1.00 94.31 482 ASN A C 1
ATOM 3860 O O . ASN A 1 482 ? 21.932 19.851 -24.906 1.00 94.31 482 ASN A O 1
ATOM 3864 N N . SER A 1 483 ? 23.718 20.760 -25.890 1.00 88.81 483 SER A N 1
ATOM 3865 C CA . SER A 1 483 ? 24.176 21.535 -24.732 1.00 88.81 483 SER A CA 1
ATOM 3866 C C . SER A 1 483 ? 23.164 22.546 -24.166 1.00 88.81 483 SER A C 1
ATOM 3868 O O . SER A 1 483 ? 23.348 23.017 -23.044 1.00 88.81 483 SER A O 1
ATOM 3870 N N . ARG A 1 484 ? 22.082 22.886 -24.887 1.00 89.50 484 ARG A N 1
ATOM 3871 C CA . ARG A 1 484 ? 21.019 23.776 -24.376 1.00 89.50 484 ARG A CA 1
ATOM 3872 C C . ARG A 1 484 ? 19.975 23.033 -23.549 1.00 89.50 484 ARG A C 1
ATOM 3874 O O . ARG A 1 484 ? 19.365 23.644 -22.676 1.00 89.50 484 ARG A O 1
ATOM 3881 N N . ASN A 1 485 ? 19.741 21.751 -23.837 1.00 83.81 485 ASN A N 1
ATOM 3882 C CA . ASN A 1 485 ? 18.693 20.949 -23.197 1.00 83.81 485 ASN A CA 1
ATOM 3883 C C . ASN A 1 485 ? 19.226 19.770 -22.362 1.00 83.81 485 ASN A C 1
ATOM 3885 O O . ASN A 1 485 ? 18.460 19.155 -21.623 1.00 83.81 485 ASN A O 1
ATOM 3889 N N . SER A 1 486 ? 20.530 19.494 -22.418 1.00 81.19 486 SER A N 1
ATOM 3890 C CA . SER A 1 486 ? 21.209 18.504 -21.588 1.00 81.19 486 SER A CA 1
ATOM 3891 C C . SER A 1 486 ? 22.526 19.056 -21.056 1.00 81.19 486 SER A C 1
ATOM 3893 O O . SER A 1 486 ? 23.329 19.624 -21.793 1.00 81.19 486 SER A O 1
ATOM 3895 N N . LYS A 1 487 ? 22.772 18.852 -19.756 1.00 82.81 487 LYS A N 1
ATOM 3896 C CA . LYS A 1 487 ? 24.022 19.261 -19.099 1.00 82.81 487 LYS A CA 1
ATOM 3897 C C . LYS A 1 487 ? 25.229 18.454 -19.597 1.00 82.81 487 LYS A C 1
ATOM 3899 O O . LYS A 1 487 ? 26.323 19.000 -19.668 1.00 82.81 487 LYS A O 1
ATOM 3904 N N . ASN A 1 488 ? 25.019 17.178 -19.926 1.00 82.25 488 ASN A N 1
ATOM 3905 C CA . ASN A 1 488 ? 26.044 16.247 -20.406 1.00 82.25 488 ASN A CA 1
ATOM 3906 C C . ASN A 1 488 ? 25.507 15.500 -21.645 1.00 82.25 488 ASN A C 1
ATOM 3908 O O . ASN A 1 488 ? 25.083 14.348 -21.520 1.00 82.25 488 ASN A O 1
ATOM 3912 N N . PRO A 1 489 ? 25.447 16.144 -22.826 1.00 86.06 489 PRO A N 1
ATOM 3913 C CA . PRO A 1 489 ? 24.799 15.565 -24.004 1.00 86.06 489 PRO A CA 1
ATOM 3914 C C . PRO A 1 489 ? 25.476 14.260 -24.469 1.00 86.06 489 PRO A C 1
ATOM 3916 O O . PRO A 1 489 ? 24.758 13.290 -24.702 1.00 86.06 489 PRO A O 1
ATOM 3919 N N . TYR A 1 490 ? 26.809 14.156 -24.416 1.00 82.75 490 TYR A N 1
ATOM 3920 C CA . TYR A 1 490 ? 27.579 12.945 -24.760 1.00 82.75 490 TYR A CA 1
ATOM 3921 C C . TYR A 1 490 ? 27.213 11.665 -24.001 1.00 82.75 490 TYR A C 1
ATOM 3923 O O . TYR A 1 490 ? 27.442 10.562 -24.482 1.00 82.75 490 TYR A O 1
ATOM 3931 N N . SER A 1 491 ? 26.653 11.778 -22.793 1.00 80.88 491 SER A N 1
ATOM 3932 C CA . SER A 1 491 ? 26.298 10.623 -21.947 1.00 80.88 491 SER A CA 1
ATOM 3933 C C . SER A 1 491 ? 24.795 10.479 -21.724 1.00 80.88 491 SER A C 1
ATOM 3935 O O . SER A 1 491 ? 24.354 9.549 -21.047 1.00 80.88 491 SER A O 1
ATOM 3937 N N . ALA A 1 492 ? 23.991 11.381 -22.289 1.00 76.06 492 ALA A N 1
ATOM 3938 C CA . ALA A 1 492 ? 22.548 11.333 -22.138 1.00 76.06 492 ALA A CA 1
ATOM 3939 C C . ALA A 1 492 ? 21.951 10.177 -22.955 1.00 76.06 492 ALA A C 1
ATOM 3941 O O . ALA A 1 492 ? 22.254 9.992 -24.135 1.00 76.06 492 ALA A O 1
ATOM 3942 N N . ILE A 1 493 ? 21.045 9.422 -22.344 1.00 83.69 493 ILE A N 1
ATOM 3943 C CA . ILE A 1 493 ? 20.210 8.472 -23.076 1.00 83.69 493 ILE A CA 1
ATOM 3944 C C . ILE A 1 493 ? 19.152 9.257 -23.849 1.00 83.69 493 ILE A C 1
ATOM 3946 O O . ILE A 1 493 ? 18.530 10.177 -23.317 1.00 83.69 493 ILE A O 1
ATOM 3950 N N . ARG A 1 494 ? 18.979 8.919 -25.126 1.00 85.81 494 ARG A N 1
ATOM 3951 C CA . ARG A 1 494 ? 17.965 9.516 -25.990 1.00 85.81 494 ARG A CA 1
ATOM 3952 C C . ARG A 1 494 ? 16.634 8.861 -25.717 1.00 85.81 494 ARG A C 1
ATOM 3954 O O . ARG A 1 494 ? 16.565 7.643 -25.594 1.00 85.81 494 ARG A O 1
ATOM 3961 N N . GLU A 1 495 ? 15.591 9.676 -25.654 1.00 87.44 495 GLU A N 1
ATOM 3962 C CA . GLU A 1 495 ? 14.219 9.230 -25.448 1.00 87.44 495 GLU A CA 1
ATOM 3963 C C . GLU A 1 495 ? 13.275 10.090 -26.290 1.00 87.44 495 GLU A C 1
ATOM 3965 O O . GLU A 1 495 ? 12.726 11.085 -25.815 1.00 87.44 495 GLU A O 1
ATOM 3970 N N . TYR A 1 496 ? 13.045 9.709 -27.544 1.00 91.88 496 TYR A N 1
ATOM 3971 C CA . TYR A 1 496 ? 12.231 10.490 -28.480 1.00 91.88 496 TYR A CA 1
ATOM 3972 C C . TYR A 1 496 ? 10.933 9.767 -28.821 1.00 91.88 496 TYR A C 1
ATOM 3974 O O . TYR A 1 496 ? 10.950 8.603 -29.221 1.00 91.88 496 TYR A O 1
ATOM 3982 N N . ALA A 1 497 ? 9.802 10.456 -28.669 1.00 90.62 497 ALA A N 1
ATOM 3983 C CA . ALA A 1 497 ? 8.510 9.948 -29.114 1.00 90.62 497 ALA A CA 1
ATOM 3984 C C . ALA A 1 497 ? 8.476 9.867 -30.642 1.00 90.62 497 ALA A C 1
ATOM 3986 O O . ALA A 1 497 ? 8.893 10.803 -31.321 1.00 90.62 497 ALA A O 1
ATOM 3987 N N . VAL A 1 498 ? 7.966 8.758 -31.180 1.00 95.00 498 VAL A N 1
ATOM 3988 C CA . VAL A 1 498 ? 7.747 8.588 -32.618 1.00 95.00 498 VAL A CA 1
ATOM 3989 C C . VAL A 1 498 ? 6.244 8.704 -32.882 1.00 95.00 498 VAL A C 1
ATOM 3991 O O . VAL A 1 498 ? 5.503 7.768 -32.563 1.00 95.00 498 VAL A O 1
ATOM 3994 N N . PRO A 1 499 ? 5.766 9.835 -33.433 1.00 93.62 499 PRO A N 1
ATOM 3995 C CA . PRO A 1 499 ? 4.359 9.995 -33.773 1.00 93.62 499 PRO A CA 1
ATOM 3996 C C . PRO A 1 499 ? 3.880 8.874 -34.703 1.00 93.62 499 PRO A C 1
ATOM 3998 O O . PRO A 1 499 ? 4.532 8.559 -35.702 1.00 93.62 499 PRO A O 1
ATOM 4001 N N . SER A 1 500 ? 2.757 8.238 -34.361 1.00 90.88 500 SER A N 1
ATOM 4002 C CA . SER A 1 500 ? 2.269 7.038 -35.054 1.00 90.88 500 SER A CA 1
ATOM 4003 C C . SER A 1 500 ? 1.942 7.294 -36.526 1.00 90.88 500 SER A C 1
ATOM 4005 O O . SER A 1 500 ? 2.068 6.392 -37.350 1.00 90.88 500 SER A O 1
ATOM 4007 N N . GLU A 1 501 ? 1.566 8.523 -36.869 1.00 94.50 501 GLU A N 1
ATOM 4008 C CA . GLU A 1 501 ? 1.311 8.990 -38.230 1.00 94.50 501 GLU A CA 1
ATOM 4009 C C . GLU A 1 501 ? 2.553 8.968 -39.131 1.00 94.50 501 GLU A C 1
ATOM 4011 O O . GLU A 1 501 ? 2.418 8.876 -40.350 1.00 94.50 501 GLU A O 1
ATOM 4016 N N . LEU A 1 502 ? 3.760 9.004 -38.555 1.00 95.88 502 LEU A N 1
ATOM 4017 C CA . LEU A 1 502 ? 5.006 8.916 -39.318 1.00 95.88 502 LEU A CA 1
ATOM 4018 C C . LEU A 1 502 ? 5.372 7.474 -39.671 1.00 95.88 502 LEU A C 1
ATOM 4020 O O . LEU A 1 502 ? 6.248 7.258 -40.508 1.00 95.88 502 LEU A O 1
ATOM 4024 N N . ILE A 1 503 ? 4.753 6.486 -39.023 1.00 96.62 503 ILE A N 1
ATOM 4025 C CA . ILE A 1 503 ? 5.206 5.098 -39.048 1.00 96.62 503 ILE A CA 1
ATOM 4026 C C . ILE A 1 503 ? 4.483 4.314 -40.141 1.00 96.62 503 ILE A C 1
ATOM 4028 O O . ILE A 1 503 ? 3.257 4.196 -40.177 1.00 96.62 503 ILE A O 1
ATOM 4032 N N . ARG A 1 504 ? 5.271 3.684 -41.011 1.00 97.19 504 ARG A N 1
ATOM 4033 C CA . ARG A 1 504 ? 4.806 2.690 -41.979 1.00 97.19 504 ARG A CA 1
ATOM 4034 C C . ARG A 1 504 ? 4.782 1.323 -41.299 1.00 97.19 504 ARG A C 1
ATOM 4036 O O . ARG A 1 504 ? 5.769 0.591 -41.325 1.00 97.19 504 ARG A O 1
ATOM 4043 N N . PHE A 1 505 ? 3.670 1.011 -40.640 1.00 95.06 505 PHE A N 1
ATOM 4044 C CA . PHE A 1 505 ? 3.460 -0.280 -39.979 1.00 95.06 505 PHE A CA 1
ATOM 4045 C C . PHE A 1 505 ? 3.408 -1.430 -40.995 1.00 95.06 505 PHE A C 1
ATOM 4047 O O . PHE A 1 505 ? 2.743 -1.324 -42.023 1.00 95.06 505 PHE A O 1
ATOM 4054 N N . GLY A 1 506 ? 4.096 -2.533 -40.695 1.00 91.94 506 GLY A N 1
ATOM 4055 C CA . GLY A 1 506 ? 4.272 -3.674 -41.597 1.00 91.94 506 GLY A CA 1
ATOM 4056 C C . GLY A 1 506 ? 5.266 -3.430 -42.738 1.00 91.94 506 GLY A C 1
ATOM 4057 O O . GLY A 1 506 ? 5.323 -4.240 -43.658 1.00 91.94 506 GLY A O 1
ATOM 4058 N N . GLY A 1 507 ? 6.029 -2.331 -42.705 1.00 92.94 507 GLY A N 1
ATOM 4059 C CA . GLY A 1 507 ? 6.951 -1.952 -43.775 1.00 92.94 507 GLY A CA 1
ATOM 4060 C C . GLY A 1 507 ? 8.222 -1.259 -43.284 1.00 92.94 507 GLY A C 1
ATOM 4061 O O . GLY A 1 507 ? 8.412 -1.020 -42.089 1.00 92.94 507 GLY A O 1
ATOM 4062 N N . GLU A 1 508 ? 9.106 -0.945 -44.233 1.00 96.69 508 GLU A N 1
ATOM 4063 C CA . GLU A 1 508 ? 10.389 -0.296 -43.960 1.00 96.69 508 GLU A CA 1
ATOM 4064 C C . GLU A 1 508 ? 10.220 1.201 -43.646 1.00 96.69 508 GLU A C 1
ATOM 4066 O O . GLU A 1 508 ? 9.543 1.958 -44.352 1.00 96.69 508 GLU A O 1
ATOM 4071 N N . ASN A 1 509 ? 10.902 1.633 -42.591 1.00 98.06 509 ASN A N 1
ATOM 4072 C CA . ASN A 1 509 ? 11.027 3.002 -42.119 1.00 98.06 509 ASN A CA 1
ATOM 4073 C C . ASN A 1 509 ? 12.508 3.398 -42.079 1.00 98.06 509 ASN A C 1
ATOM 4075 O O . ASN A 1 509 ? 13.400 2.549 -42.098 1.00 98.06 509 ASN A O 1
ATOM 4079 N N . THR A 1 510 ? 12.783 4.698 -42.036 1.00 97.56 510 THR A N 1
ATOM 4080 C CA . THR A 1 510 ? 14.146 5.239 -41.971 1.00 97.56 510 THR A CA 1
ATOM 4081 C C . THR A 1 510 ? 14.300 6.145 -40.756 1.00 97.56 510 THR A C 1
ATOM 4083 O O . THR A 1 510 ? 13.590 7.143 -40.637 1.00 97.56 510 THR A O 1
ATOM 4086 N N . VAL A 1 511 ? 15.260 5.826 -39.890 1.00 98.06 511 VAL A N 1
ATOM 4087 C CA . VAL A 1 511 ? 15.736 6.715 -38.822 1.00 98.06 511 VAL A CA 1
ATOM 4088 C C . VAL A 1 511 ? 16.977 7.428 -39.341 1.00 98.06 511 VAL A C 1
ATOM 4090 O O . VAL A 1 511 ? 17.890 6.780 -39.849 1.00 98.06 511 VAL A O 1
ATOM 4093 N N . THR A 1 512 ? 17.004 8.755 -39.262 1.00 98.12 512 THR A N 1
ATOM 4094 C CA . THR A 1 512 ? 18.174 9.559 -39.638 1.00 98.12 512 THR A CA 1
ATOM 4095 C C . THR A 1 512 ? 18.630 10.380 -38.446 1.00 98.12 512 THR A C 1
ATOM 4097 O O . THR A 1 512 ? 17.812 11.049 -37.826 1.00 98.12 512 THR A O 1
ATOM 4100 N N . ILE A 1 513 ? 19.916 10.331 -38.125 1.00 97.75 513 ILE A N 1
ATOM 4101 C CA . ILE A 1 513 ? 20.512 11.010 -36.974 1.00 97.75 513 ILE A CA 1
ATOM 4102 C C . ILE A 1 513 ? 21.588 11.943 -37.513 1.00 97.75 513 ILE A C 1
ATOM 4104 O O . ILE A 1 513 ? 22.509 11.498 -38.198 1.00 97.75 513 ILE A O 1
ATOM 4108 N N . HIS A 1 514 ? 21.451 13.231 -37.234 1.00 97.81 514 HIS A N 1
ATOM 4109 C CA . HIS A 1 514 ? 22.488 14.218 -37.487 1.00 97.81 514 HIS A CA 1
ATOM 4110 C C . HIS A 1 514 ? 23.279 14.409 -36.200 1.00 97.81 514 HIS A C 1
ATOM 4112 O O . HIS A 1 514 ? 22.718 14.898 -35.224 1.00 97.81 514 HIS A O 1
ATOM 4118 N N . VAL A 1 515 ? 24.534 13.976 -36.194 1.00 97.12 515 VAL A N 1
ATOM 4119 C CA . VAL A 1 515 ? 25.420 13.981 -35.029 1.00 97.12 515 VAL A CA 1
ATOM 4120 C C . VAL A 1 515 ? 26.369 15.162 -35.123 1.00 97.12 515 VAL A C 1
ATOM 4122 O O . VAL A 1 515 ? 26.884 15.448 -36.204 1.00 97.12 515 VAL A O 1
ATOM 4125 N N . PHE A 1 516 ? 26.624 15.810 -33.993 1.00 96.31 516 PHE A N 1
ATOM 4126 C CA . PHE A 1 516 ? 27.747 16.717 -33.817 1.00 96.31 516 PHE A CA 1
ATOM 4127 C C . PHE A 1 516 ? 28.631 16.196 -32.687 1.00 96.31 516 PHE A C 1
ATOM 4129 O O . PHE A 1 516 ? 28.179 16.094 -31.549 1.00 96.31 516 PHE A O 1
ATOM 4136 N N . ASP A 1 517 ? 29.876 15.885 -33.015 1.00 94.31 517 ASP A N 1
ATOM 4137 C CA . ASP A 1 517 ? 30.911 15.475 -32.074 1.00 94.31 517 ASP A CA 1
ATOM 4138 C C . ASP A 1 517 ? 31.917 16.611 -31.900 1.00 94.31 517 ASP A C 1
ATOM 4140 O O . ASP A 1 517 ? 32.474 17.136 -32.875 1.00 94.31 517 ASP A O 1
ATOM 4144 N N . ARG A 1 518 ? 32.102 17.044 -30.654 1.00 91.56 518 ARG A N 1
ATOM 4145 C CA . ARG A 1 518 ? 32.953 18.184 -30.329 1.00 91.56 518 ARG A CA 1
ATOM 4146 C C . ARG A 1 518 ? 34.409 17.755 -30.150 1.00 91.56 518 ARG A C 1
ATOM 4148 O O . ARG A 1 518 ? 35.316 18.539 -30.461 1.00 91.56 518 ARG A O 1
ATOM 4155 N N . TRP A 1 519 ? 34.629 16.590 -29.563 1.00 91.19 519 TRP A N 1
ATOM 4156 C CA . TRP A 1 519 ? 35.904 15.893 -29.429 1.00 91.19 519 TRP A CA 1
ATOM 4157 C C . TRP A 1 519 ? 35.642 14.544 -28.764 1.00 91.19 519 TRP A C 1
ATOM 4159 O O . TRP A 1 519 ? 34.738 14.408 -27.946 1.00 91.19 519 TRP A O 1
ATOM 4169 N N . GLY A 1 520 ? 36.578 13.619 -28.908 1.00 90.25 520 GLY A N 1
ATOM 4170 C CA . GLY A 1 520 ? 36.489 12.323 -28.250 1.00 90.25 520 GLY A CA 1
ATOM 4171 C C . GLY A 1 520 ? 35.936 11.297 -29.217 1.00 90.25 520 GLY A C 1
ATOM 4172 O O . GLY A 1 520 ? 36.194 11.384 -30.399 1.00 90.25 520 GLY A O 1
ATOM 4173 N N . ASP A 1 521 ? 35.317 10.239 -28.715 1.00 90.88 521 ASP A N 1
ATOM 4174 C CA . ASP A 1 521 ? 34.810 9.190 -29.599 1.00 90.88 521 ASP A CA 1
ATOM 4175 C C . ASP A 1 521 ? 33.414 9.585 -30.103 1.00 90.88 521 ASP A C 1
ATOM 4177 O O . ASP A 1 521 ? 32.492 9.657 -29.296 1.00 90.88 521 ASP A O 1
ATOM 4181 N N . GLY A 1 522 ? 33.227 9.760 -31.410 1.00 91.62 522 GLY A N 1
ATOM 4182 C CA . GLY A 1 522 ? 31.952 10.229 -31.951 1.00 91.62 522 GLY A CA 1
ATOM 4183 C C . GLY A 1 522 ? 30.983 9.140 -32.430 1.00 91.62 522 GLY A C 1
ATOM 4184 O O . GLY A 1 522 ? 31.336 7.983 -32.713 1.00 91.62 522 GLY A O 1
ATOM 4185 N N . GLY A 1 523 ? 29.712 9.529 -32.570 1.00 93.81 523 GLY A N 1
ATOM 4186 C CA . GLY A 1 523 ? 28.652 8.716 -33.179 1.00 93.81 523 GLY A CA 1
ATOM 4187 C C . GLY A 1 523 ? 27.691 8.085 -32.173 1.00 93.81 523 GLY A C 1
ATOM 4188 O O . GLY A 1 523 ? 27.545 8.546 -31.048 1.00 93.81 523 GLY A O 1
ATOM 4189 N N . VAL A 1 524 ? 26.985 7.024 -32.577 1.00 95.56 524 VAL A N 1
ATOM 4190 C CA . VAL A 1 524 ? 26.068 6.294 -31.683 1.00 95.56 524 VAL A CA 1
ATOM 4191 C C . VAL A 1 524 ? 26.863 5.223 -30.937 1.00 95.56 524 VAL A C 1
ATOM 4193 O O . VAL A 1 524 ? 27.080 4.120 -31.445 1.00 95.56 524 VAL A O 1
ATOM 4196 N N . THR A 1 525 ? 27.337 5.556 -29.740 1.00 89.12 525 THR A N 1
ATOM 4197 C CA . THR A 1 525 ? 28.310 4.756 -28.980 1.00 89.12 525 THR A CA 1
ATOM 4198 C C . THR A 1 525 ? 27.672 3.694 -28.084 1.00 89.12 525 THR A C 1
ATOM 4200 O O . THR A 1 525 ? 28.350 2.744 -27.698 1.00 89.12 525 THR A O 1
ATOM 4203 N N . GLY A 1 526 ? 26.370 3.796 -27.804 1.00 82.81 526 GLY A N 1
ATOM 4204 C CA . GLY A 1 526 ? 25.603 2.782 -27.072 1.00 82.81 526 GLY A CA 1
ATOM 4205 C C . GLY A 1 526 ? 24.392 2.240 -27.847 1.00 82.81 526 GLY A C 1
ATOM 4206 O O . GLY A 1 526 ? 24.075 2.728 -28.933 1.00 82.81 526 GLY A O 1
ATOM 4207 N N . PRO A 1 527 ? 23.719 1.198 -27.328 1.00 85.62 527 PRO A N 1
ATOM 4208 C CA . PRO A 1 527 ? 22.614 0.537 -28.018 1.00 85.62 527 PRO A CA 1
ATOM 4209 C C . PRO A 1 527 ? 21.428 1.488 -28.191 1.00 85.62 527 PRO A C 1
ATOM 4211 O O . PRO A 1 527 ? 20.995 2.121 -27.231 1.00 85.62 527 PRO A O 1
ATOM 4214 N N . LEU A 1 528 ? 20.867 1.553 -29.398 1.00 90.69 528 LEU A N 1
ATOM 4215 C CA . LEU A 1 528 ? 19.715 2.389 -29.737 1.00 90.69 528 LEU A CA 1
ATOM 4216 C C . LEU A 1 528 ? 18.574 1.504 -30.246 1.00 90.69 528 LEU A C 1
ATOM 4218 O O . LEU A 1 528 ? 18.804 0.575 -31.019 1.00 90.69 528 LEU A O 1
ATOM 4222 N N . ARG A 1 529 ? 17.343 1.745 -29.791 1.00 92.56 529 ARG A N 1
ATOM 4223 C CA . ARG A 1 529 ? 16.209 0.843 -30.034 1.00 92.56 529 ARG A CA 1
ATOM 4224 C C . ARG A 1 529 ? 14.928 1.605 -30.318 1.00 92.56 529 ARG A C 1
ATOM 4226 O O . ARG A 1 529 ? 14.690 2.652 -29.725 1.00 92.56 529 ARG A O 1
ATOM 4233 N N . LEU A 1 530 ? 14.070 1.038 -31.159 1.00 92.88 530 LEU A N 1
ATOM 4234 C CA . LEU A 1 530 ? 12.646 1.363 -31.135 1.00 92.88 530 LEU A CA 1
ATOM 4235 C C . LEU A 1 530 ? 11.963 0.447 -30.132 1.00 92.88 530 LEU A C 1
ATOM 4237 O O . LEU A 1 530 ? 12.141 -0.765 -30.204 1.00 92.88 530 LEU A O 1
ATOM 4241 N N . VAL A 1 531 ? 11.177 1.002 -29.222 1.00 87.12 531 VAL A N 1
ATOM 4242 C CA . VAL A 1 531 ? 10.423 0.228 -28.233 1.00 87.12 531 VAL A CA 1
ATOM 4243 C C . VAL A 1 531 ? 8.966 0.650 -28.240 1.00 87.12 531 VAL A C 1
ATOM 4245 O O . VAL A 1 531 ? 8.655 1.829 -28.433 1.00 87.12 531 VAL A O 1
ATOM 4248 N N . THR A 1 532 ? 8.067 -0.303 -28.018 1.00 84.94 532 THR A N 1
ATOM 4249 C CA . THR A 1 532 ? 6.672 0.027 -27.734 1.00 84.94 532 THR A CA 1
ATOM 4250 C C . THR A 1 532 ? 6.564 0.545 -26.310 1.00 84.94 532 THR A C 1
ATOM 4252 O O . THR A 1 532 ? 6.986 -0.127 -25.373 1.00 84.94 532 THR A O 1
ATOM 4255 N N . GLU A 1 533 ? 5.965 1.712 -26.136 1.00 70.25 533 GLU A N 1
ATOM 4256 C CA . GLU A 1 533 ? 5.429 2.135 -24.855 1.00 70.25 533 GLU A CA 1
ATOM 4257 C C . GLU A 1 533 ? 4.043 1.510 -24.688 1.00 70.25 533 GLU A C 1
ATOM 4259 O O . GLU A 1 533 ? 3.049 1.974 -25.261 1.00 70.25 533 GLU A O 1
ATOM 4264 N N . ASP A 1 534 ? 3.954 0.483 -23.851 1.00 58.88 534 ASP A N 1
ATOM 4265 C CA . ASP A 1 534 ? 2.699 0.234 -23.153 1.00 58.88 534 ASP A CA 1
ATOM 4266 C C . ASP A 1 534 ? 2.538 1.389 -22.152 1.00 58.88 534 ASP A C 1
ATOM 4268 O O . ASP A 1 534 ? 3.262 1.458 -21.166 1.00 58.88 534 ASP A O 1
ATOM 4272 N N . GLN A 1 535 ? 1.698 2.372 -22.509 1.00 44.81 535 GLN A N 1
ATOM 4273 C CA . GLN A 1 535 ? 1.359 3.606 -21.773 1.00 44.81 535 GLN A CA 1
ATOM 4274 C C . GLN A 1 535 ? 2.243 3.935 -20.547 1.00 44.81 535 GLN A C 1
ATOM 4276 O O . GLN A 1 535 ? 1.831 3.781 -19.400 1.00 44.81 535 GLN A O 1
ATOM 4281 N N . GLN A 1 536 ? 3.450 4.449 -20.797 1.00 46.53 536 GLN A N 1
ATOM 4282 C CA . GLN A 1 536 ? 4.482 4.671 -19.776 1.00 46.53 536 GLN A CA 1
ATOM 4283 C C . GLN A 1 536 ? 4.370 5.985 -18.975 1.00 46.53 536 GLN A C 1
ATOM 4285 O O . GLN A 1 536 ? 5.221 6.251 -18.132 1.00 46.53 536 GLN A O 1
ATOM 4290 N N . ASP A 1 537 ? 3.304 6.775 -19.147 1.00 39.28 537 ASP A N 1
ATOM 4291 C CA . ASP A 1 537 ? 3.114 8.040 -18.407 1.00 39.28 537 ASP A CA 1
ATOM 4292 C C . ASP A 1 537 ? 2.391 7.879 -17.057 1.00 39.28 537 ASP A C 1
ATOM 4294 O O . ASP A 1 537 ? 2.211 8.851 -16.321 1.00 39.28 537 ASP A O 1
ATOM 4298 N N . ARG A 1 538 ? 1.949 6.670 -16.690 1.00 45.28 538 ARG A N 1
ATOM 4299 C CA . ARG A 1 538 ? 1.362 6.448 -15.365 1.00 45.28 538 ARG A CA 1
ATOM 4300 C C . ARG A 1 538 ? 2.479 6.104 -14.385 1.00 45.28 538 ARG A C 1
ATOM 4302 O O . ARG A 1 538 ? 3.058 5.023 -14.444 1.00 45.28 538 ARG A O 1
ATOM 4309 N N . VAL A 1 539 ? 2.748 6.996 -13.428 1.00 53.81 539 VAL A N 1
ATOM 4310 C CA . VAL A 1 539 ? 3.284 6.573 -12.126 1.00 53.81 539 VAL A CA 1
ATOM 4311 C C . VAL A 1 539 ? 2.202 5.692 -11.505 1.00 53.81 539 VAL A C 1
ATOM 4313 O O . VAL A 1 539 ? 1.299 6.173 -10.825 1.00 53.81 539 VAL A O 1
ATOM 4316 N N . GLU A 1 540 ? 2.214 4.408 -11.853 1.00 62.06 540 GLU A N 1
ATOM 4317 C CA . GLU A 1 540 ? 1.220 3.463 -11.369 1.00 62.06 540 GLU A CA 1
ATOM 4318 C C . GLU A 1 540 ? 1.375 3.305 -9.858 1.00 62.06 540 GLU A C 1
ATOM 4320 O O . GLU A 1 540 ? 2.479 3.167 -9.315 1.00 62.06 540 GLU A O 1
ATOM 4325 N N . ALA A 1 541 ? 0.251 3.399 -9.154 1.00 73.62 541 ALA A N 1
ATOM 4326 C CA . ALA A 1 541 ? 0.253 3.339 -7.712 1.00 73.62 541 ALA A CA 1
ATOM 4327 C C . ALA A 1 541 ? 0.612 1.926 -7.245 1.00 73.62 541 ALA A C 1
ATOM 4329 O O . ALA A 1 541 ? -0.096 0.957 -7.506 1.00 73.62 541 ALA A O 1
ATOM 4330 N N . THR A 1 542 ? 1.695 1.829 -6.479 1.00 79.44 542 THR A N 1
ATOM 4331 C CA . THR A 1 542 ? 2.104 0.588 -5.822 1.00 79.44 542 THR A CA 1
ATOM 4332 C C . THR A 1 542 ? 1.549 0.509 -4.392 1.00 79.44 542 THR A C 1
ATOM 4334 O O . THR A 1 542 ? 1.467 1.540 -3.705 1.00 79.44 542 THR A O 1
ATOM 4337 N N . PRO A 1 543 ? 1.206 -0.702 -3.907 1.00 87.31 543 PRO A N 1
ATOM 4338 C CA . PRO A 1 543 ? 0.822 -0.922 -2.515 1.00 87.31 543 PRO A CA 1
ATOM 4339 C C . PRO A 1 543 ? 2.014 -0.874 -1.539 1.00 87.31 543 PRO A C 1
ATOM 4341 O O . PRO A 1 543 ? 1.821 -1.065 -0.342 1.00 87.31 543 PRO A O 1
ATOM 4344 N N . TYR A 1 544 ? 3.243 -0.620 -2.004 1.00 87.75 544 TYR A N 1
ATOM 4345 C CA . TYR A 1 544 ? 4.453 -0.597 -1.173 1.00 87.75 544 TYR A CA 1
ATOM 4346 C C . TYR A 1 544 ? 5.168 0.754 -1.195 1.00 87.75 544 TYR A C 1
ATOM 4348 O O . TYR A 1 544 ? 5.032 1.539 -2.134 1.00 87.75 544 TYR A O 1
ATOM 4356 N N . ILE A 1 545 ? 5.982 1.008 -0.168 1.00 85.88 545 ILE A N 1
ATOM 4357 C CA . ILE A 1 545 ? 6.942 2.120 -0.167 1.00 85.88 545 ILE A CA 1
ATOM 4358 C C . ILE A 1 545 ? 7.948 2.018 -1.323 1.00 85.88 545 ILE A C 1
ATOM 4360 O O . ILE A 1 545 ? 8.246 0.933 -1.824 1.00 85.88 545 ILE A O 1
ATOM 4364 N N . GLU A 1 546 ? 8.499 3.162 -1.735 1.00 77.56 546 GLU A N 1
ATOM 4365 C CA . GLU A 1 546 ? 9.393 3.218 -2.893 1.00 77.56 546 GLU A CA 1
ATOM 4366 C C . GLU A 1 546 ? 10.705 2.464 -2.707 1.00 77.56 546 GLU A C 1
ATOM 4368 O O . GLU A 1 546 ? 11.119 1.714 -3.590 1.00 77.56 546 GLU A O 1
ATOM 4373 N N . LYS A 1 547 ? 11.339 2.628 -1.550 1.00 77.25 547 LYS A N 1
ATOM 4374 C CA . LYS A 1 547 ? 12.564 1.919 -1.180 1.00 77.25 547 LYS A CA 1
ATOM 4375 C C . LYS A 1 547 ? 12.207 0.746 -0.280 1.00 77.25 547 LYS A C 1
ATOM 4377 O O . LYS A 1 547 ? 12.361 0.800 0.937 1.00 77.25 547 LYS A O 1
ATOM 4382 N N . LEU A 1 548 ? 11.640 -0.290 -0.887 1.00 77.19 548 LEU A N 1
ATOM 4383 C CA . LEU A 1 548 ? 11.316 -1.522 -0.183 1.00 77.19 548 LEU A CA 1
ATOM 4384 C C . LEU A 1 548 ? 12.586 -2.368 -0.033 1.00 77.19 548 LEU A C 1
ATOM 4386 O O . LEU A 1 548 ? 13.177 -2.785 -1.025 1.00 77.19 548 LEU A O 1
ATOM 4390 N N . ASN A 1 549 ? 12.990 -2.642 1.205 1.00 72.88 549 ASN A N 1
ATOM 4391 C CA . ASN A 1 549 ? 14.118 -3.528 1.473 1.00 72.88 549 ASN A CA 1
ATOM 4392 C C . ASN A 1 549 ? 13.676 -4.982 1.274 1.00 72.88 549 ASN A C 1
ATOM 4394 O O . ASN A 1 549 ? 12.887 -5.515 2.071 1.00 72.88 549 ASN A O 1
ATOM 4398 N N . PHE A 1 550 ? 14.197 -5.626 0.234 1.00 68.06 550 PHE A N 1
ATOM 4399 C CA . PHE A 1 550 ? 14.012 -7.057 0.026 1.00 68.06 550 PHE A CA 1
ATOM 4400 C C . PHE A 1 550 ? 14.820 -7.834 1.061 1.00 68.06 550 PHE A C 1
ATOM 4402 O O . PHE A 1 550 ? 15.969 -7.509 1.359 1.00 68.06 550 PHE A O 1
ATOM 4409 N N . TYR A 1 551 ? 14.163 -8.817 1.660 1.00 58.94 551 TYR A N 1
ATOM 4410 C CA . TYR A 1 551 ? 14.777 -9.747 2.588 1.00 58.94 551 TYR A CA 1
ATOM 4411 C C . TYR A 1 551 ? 14.863 -11.070 1.848 1.00 58.94 551 TYR A C 1
ATOM 4413 O O . TYR A 1 551 ? 13.831 -11.589 1.438 1.00 58.94 551 TYR A O 1
ATOM 4421 N N . ASP A 1 552 ? 16.069 -11.587 1.644 1.00 57.12 552 ASP A N 1
ATOM 4422 C CA . ASP A 1 552 ? 16.215 -12.921 1.078 1.00 57.12 552 ASP A CA 1
ATOM 4423 C C . ASP A 1 552 ? 15.824 -13.939 2.159 1.00 57.12 552 ASP A C 1
ATOM 4425 O O . ASP A 1 552 ? 16.580 -14.209 3.094 1.00 57.12 552 ASP A O 1
ATOM 4429 N N . VAL A 1 553 ? 14.598 -14.460 2.066 1.00 54.16 553 VAL A N 1
ATOM 4430 C CA . VAL A 1 553 ? 14.081 -15.474 2.998 1.00 54.16 553 VAL A CA 1
ATOM 4431 C C . VAL A 1 553 ? 14.880 -16.781 2.953 1.00 54.16 553 VAL A C 1
ATOM 4433 O O . VAL A 1 553 ? 14.858 -17.529 3.933 1.00 54.16 553 VAL A O 1
ATOM 4436 N N . ASP A 1 554 ? 15.606 -17.039 1.859 1.00 49.09 554 ASP A N 1
ATOM 4437 C CA . ASP A 1 554 ? 16.448 -18.221 1.669 1.00 49.09 554 ASP A CA 1
ATOM 4438 C C . ASP A 1 554 ? 17.912 -17.946 2.090 1.00 49.09 554 ASP A C 1
ATOM 4440 O O . ASP A 1 554 ? 18.576 -18.815 2.668 1.00 49.09 554 ASP A O 1
ATOM 4444 N N . ALA A 1 555 ? 18.420 -16.722 1.897 1.00 47.44 555 ALA A N 1
ATOM 4445 C CA . ALA A 1 555 ? 19.715 -16.268 2.406 1.00 47.44 555 ALA A CA 1
ATOM 4446 C C . ALA A 1 555 ? 19.549 -15.527 3.735 1.00 47.44 555 ALA A C 1
ATOM 4448 O O . ALA A 1 555 ? 19.561 -14.304 3.818 1.00 47.44 555 ALA A O 1
ATOM 4449 N N . PHE A 1 556 ? 19.440 -16.297 4.812 1.00 40.72 556 PHE A N 1
ATOM 4450 C CA . PHE A 1 556 ? 19.377 -15.796 6.184 1.00 40.72 556 PHE A CA 1
ATOM 4451 C C . PHE A 1 556 ? 20.671 -15.050 6.581 1.00 40.72 556 PHE A C 1
ATOM 4453 O O . PHE A 1 556 ? 21.502 -15.617 7.277 1.00 40.72 556 PHE A O 1
ATOM 4460 N N . HIS A 1 557 ? 20.868 -13.810 6.118 1.00 36.50 557 HIS A N 1
ATOM 4461 C CA . HIS A 1 557 ? 21.803 -12.811 6.640 1.00 36.50 557 HIS A CA 1
ATOM 4462 C C . HIS A 1 557 ? 21.394 -11.407 6.167 1.00 36.50 557 HIS A C 1
ATOM 4464 O O . HIS A 1 557 ? 21.592 -11.040 5.017 1.00 36.50 557 HIS A O 1
ATOM 4470 N N . ASN A 1 558 ? 20.892 -10.608 7.100 1.00 29.36 558 ASN A N 1
ATOM 4471 C CA . ASN A 1 558 ? 21.370 -9.245 7.306 1.00 29.36 558 ASN A CA 1
ATOM 4472 C C . ASN A 1 558 ? 21.418 -9.096 8.827 1.00 29.36 558 ASN A C 1
ATOM 4474 O O . ASN A 1 558 ? 20.369 -8.975 9.466 1.00 29.36 558 ASN A O 1
ATOM 4478 N N . TRP A 1 559 ? 22.618 -9.296 9.375 1.00 27.52 559 TRP A N 1
ATOM 4479 C CA . TRP A 1 559 ? 22.934 -8.981 10.767 1.00 27.52 559 TRP A CA 1
ATOM 4480 C C . TRP A 1 559 ? 22.858 -7.473 10.976 1.00 27.52 559 TRP A C 1
ATOM 4482 O O . TRP A 1 559 ? 23.315 -6.747 10.063 1.00 27.52 559 TRP A O 1
#

Sequence (559 aa):
MDFLRKMEERSGFRLGKKVLIFEQQPCNLGNFVFESPSAREAFIRRAESPYVQGLKDADFRNWRGSSDTRPAKLVSDPNTTYHYPRAKWKIGNGGMVAGNVIRKPSFGAFKTIVDCGFNLMFSALMEYKCERAYLLFCQLDVTSRYGTDPVATRLVDNMLSELAKPFLPVSEQTVMYYGDAEGEALLKQFGLEYRKGENPAGFREQGAVIIGRNPVAARDREAFRRNLAEYLSGNPYCQGTVICLPGAPLELMPVPLKWEKKRAFRLEIPSGDPMFDGMTEADFYFRTVREWNTVSSPDKLVATSPAVFARYDFQAGGAIIVLGAAPDQLEEGFWNREKMTRAWSSLFANLNLPFKKELTFFNHLRLRHNTVIPKLDGIELADGSLKLDWKNDGKLTDADGFKPYKLGTCWEKQGFTQRNPHYQYPANAPANLKKPYDGWAWIRVKVTVPADWKKRKIRLIGGPVDDEDTTYFNGVKIGETNSRNSKNPYSAIREYAVPSELIRFGGENTVTIHVFDRWGDGGVTGPLRLVTEDQQDRVEATPYIEKLNFYDVDAFHNW